Protein AF-A0AAV1HWJ4-F1 (afdb_monomer_lite)

Radius of gyration: 35.43 Å; chains: 1; bounding box: 80×103×107 Å

Sequence (405 aa):
MTSIRPPALQRPESLHGNHLEVRGHPAGPSGRSWASACSWYRERTCGKLQAERSRTASDATQQISRKHQHVRGRNVSTASTAIDALVHANVAGPGDNVLVHYRGTLDDDTVFDSSHEREPLEFIVGKGKVIPGFDDIVIGMVKGERTKERIEAEKAYGEWRSEMTTRIPAQDLPSGTELKAGDNVRLSNGSSAVVRESTAESVLLDFNHPLAGKALTFEIELLKLTKAAHLHKATFGAGCFWGPELLFQRVPGVVATEVGYAQGTWENPTYEDVCTGDTGHTEVVQVTYDPSLVTYEDLLKVFWRQIDPCVENGQGNDRGSQYRTGIYAHTAEQRHLADSSKRNLQIVTKMQDADAPVPIRTEVEDLKNYHKAEDYHQQYLAKGGRFGNAQSAAKGCDEPIRCYG

Foldseek 3Di:
DDDDDDDDDDDDDDDDDDDDDDDDDDDDDDDDDPPPQLVVLLVVVPPPPVPPPDDDDDDDPPDPPDDPPPPDDDCPVVVVVVVVVVLVVFFDAAQWKFWKWKWKAFPVRDTPDTCPVHGTDIDGQPPPPAFQVVSVVSHGDGAQDKDKDKAFLCRHQEAFDPVQKDKDFPVNDPPPDDDDQQDWDADPVRQIWGFHDDDPTITMTGRRDPCHRTMMMMIMTTNDIGGRQPWDKWKKQAFQALQVQLLLLQAWQFDHKFKWWFDFDDDQDAPVRVVVLPRLTAIMMMTTGRCVTANLVNVVVSRSNRFDQLDAQHTDPGHHSNRGTETADQDPVSLVSNVVSQVVVQVVQCVVPVPDRRHGNYYRYHTPDTHTYDPCSTNQQCCCHPHNNHDDSHHPDPPDDDRDD

Secondary structure (DSSP, 8-state):
---------------------------------TTHHHHHHHHHHHTTTTSSS-------SS--SS--SS-SSSSHHHHHHHHHHHHHHHB--TT-EEEEEEEEE-TT--EEEESTTS--EEEETTSSSS-HHHHHHHTTPBTT-EEEEEE-GGGTT----GGGEEEEEGGGSPTT----TT-EEE-TTS-EEEEEEE-SSEEEEE-S-TTTT--EEEEEEEEEEE-----EEEEEEESSTHHHHHHHHTSTTEEEEEEEEESSSSSS--HHHHHHSTT--EEEEEEEE-TTTS-HHHHHHHHHHHS-TT-SSEETTEESGGG-EEEEESSHHHHHHHHHHHHHHHHHHHHH-SSS------EEEE---EEEPPTTTTTTTTTTGGGT-PPP--TT--SPP-S--

Organism: NCBI:txid1274662

InterPro domains:
  IPR001179 FKBP-type peptidyl-prolyl cis-trans isomerase domain [PF00254] (92-222)
  IPR001179 FKBP-type peptidyl-prolyl cis-trans isomerase domain [PS50059] (95-169)
  IPR002569 Peptide methionine sulphoxide reductase MsrA domain [MF_01401] (231-395)
  IPR002569 Peptide methionine sulphoxide reductase MsrA domain [PF01625] (233-385)
  IPR002569 Peptide methionine sulphoxide reductase MsrA domain [TIGR00401] (233-383)
  IPR036509 Peptide methionine sulphoxide reductase MsrA superfamily [G3DSA:3.30.1060.10] (224-405)
  IPR036509 Peptide methionine sulphoxide reductase MsrA superfamily [SSF55068] (218-385)
  IPR046357 Peptidyl-prolyl cis-trans isomerase domain superfamily [G3DSA:3.10.50.40] (93-223)
  IPR050162 Methionine Sulfoxide Reductase A [PTHR42799] (227-404)

Structure (mmCIF, N/CA/C/O backbone):
data_AF-A0AAV1HWJ4-F1
#
_entry.id   AF-A0AAV1HWJ4-F1
#
loop_
_atom_site.group_PDB
_atom_site.id
_atom_site.type_symbol
_atom_site.label_atom_id
_atom_site.label_alt_id
_atom_site.label_comp_id
_atom_site.label_asym_id
_atom_site.label_entity_id
_atom_site.label_seq_id
_atom_site.pdbx_PDB_ins_code
_atom_site.Cartn_x
_atom_site.Cartn_y
_atom_site.Cartn_z
_atom_site.occupancy
_atom_site.B_iso_or_equiv
_atom_site.auth_seq_id
_atom_site.auth_comp_id
_atom_site.auth_asym_id
_atom_site.auth_atom_id
_atom_site.pdbx_PDB_model_num
ATOM 1 N N . MET A 1 1 ? -1.660 58.280 -32.866 1.00 34.84 1 MET A N 1
ATOM 2 C CA . MET A 1 1 ? -0.266 58.752 -33.031 1.00 34.84 1 MET A CA 1
ATOM 3 C C . MET A 1 1 ? 0.630 57.526 -33.153 1.00 34.84 1 MET A C 1
ATOM 5 O O . MET A 1 1 ? 0.308 56.562 -32.478 1.00 34.84 1 MET A O 1
ATOM 9 N N . THR A 1 2 ? 1.644 57.565 -34.035 1.00 33.94 2 THR A N 1
ATOM 10 C CA . THR A 1 2 ? 2.809 56.636 -34.132 1.00 33.94 2 THR A CA 1
ATOM 11 C C . THR A 1 2 ? 2.528 55.126 -33.947 1.00 33.94 2 THR A C 1
ATOM 13 O O . THR A 1 2 ? 2.316 54.664 -32.837 1.00 33.94 2 THR A O 1
ATOM 16 N N . SER A 1 3 ? 2.464 54.283 -34.993 1.00 27.38 3 SER A N 1
ATOM 17 C CA . SER A 1 3 ? 3.547 53.929 -35.951 1.00 27.38 3 SER A CA 1
ATOM 18 C C . SER A 1 3 ? 4.831 53.503 -35.215 1.00 27.38 3 SER A C 1
ATOM 20 O O . SER A 1 3 ? 5.313 54.264 -34.384 1.00 27.38 3 SER A O 1
ATOM 22 N N . ILE A 1 4 ? 5.402 52.311 -35.442 1.00 29.34 4 ILE A N 1
ATOM 23 C CA . ILE A 1 4 ? 6.312 52.031 -36.577 1.00 29.34 4 ILE A CA 1
ATOM 24 C C . ILE A 1 4 ? 6.455 50.510 -36.869 1.00 29.34 4 ILE A C 1
ATOM 26 O O . ILE A 1 4 ? 6.452 49.678 -35.966 1.00 29.34 4 ILE A O 1
ATOM 30 N N . ARG A 1 5 ? 6.650 50.188 -38.157 1.00 29.42 5 ARG A N 1
ATOM 31 C CA . ARG A 1 5 ? 7.193 48.950 -38.783 1.00 29.42 5 ARG A CA 1
ATOM 32 C C . ARG A 1 5 ? 8.300 49.393 -39.779 1.00 29.42 5 ARG A C 1
ATOM 34 O O . ARG A 1 5 ? 8.317 50.584 -40.096 1.00 29.42 5 ARG A O 1
ATOM 41 N N . PRO A 1 6 ? 9.069 48.496 -40.443 1.00 45.72 6 PRO A N 1
ATOM 42 C CA . PRO A 1 6 ? 9.355 47.090 -40.147 1.00 45.72 6 PRO A CA 1
ATOM 43 C C . PRO A 1 6 ? 10.837 46.950 -39.690 1.00 45.72 6 PRO A C 1
ATOM 45 O O . PRO A 1 6 ? 11.011 47.216 -38.504 1.00 45.72 6 PRO A O 1
ATOM 48 N N . PRO A 1 7 ? 11.907 46.669 -40.491 1.00 41.91 7 PRO A N 1
ATOM 49 C CA . PRO A 1 7 ? 12.050 46.183 -41.880 1.00 41.91 7 PRO A CA 1
ATOM 50 C C . PRO A 1 7 ? 12.348 44.658 -41.977 1.00 41.91 7 PRO A C 1
ATOM 52 O O . PRO A 1 7 ? 12.287 43.935 -40.989 1.00 41.91 7 PRO A O 1
ATOM 55 N N . ALA A 1 8 ? 12.679 44.177 -43.182 1.00 34.72 8 ALA A N 1
ATOM 56 C CA . ALA A 1 8 ? 13.361 42.909 -43.495 1.00 34.72 8 ALA A CA 1
ATOM 57 C C . ALA A 1 8 ? 14.347 43.167 -44.656 1.00 34.72 8 ALA A C 1
ATOM 59 O O . ALA A 1 8 ? 14.067 44.083 -45.419 1.00 34.72 8 ALA A O 1
ATOM 60 N N . LEU A 1 9 ? 15.452 42.405 -44.771 1.00 30.38 9 LEU A N 1
ATOM 61 C CA . LEU A 1 9 ? 16.497 42.340 -45.838 1.00 30.38 9 LEU A CA 1
ATOM 62 C C . LEU A 1 9 ? 17.653 41.465 -45.260 1.00 30.38 9 LEU A C 1
ATOM 64 O O . LEU A 1 9 ? 17.810 41.460 -44.044 1.00 30.38 9 LEU A O 1
ATOM 68 N N . GLN A 1 10 ? 18.527 40.732 -45.968 1.00 28.58 10 GLN A N 1
ATOM 69 C CA . GLN A 1 10 ? 18.563 40.124 -47.314 1.00 28.58 10 GLN A CA 1
ATOM 70 C C . GLN A 1 10 ? 19.677 39.031 -47.300 1.00 28.58 10 GLN A C 1
ATOM 72 O O . GLN A 1 10 ? 20.467 38.988 -46.358 1.00 28.58 10 GLN A O 1
ATOM 77 N N . ARG A 1 11 ? 19.779 38.151 -48.313 1.00 34.03 11 ARG A N 1
ATOM 78 C CA . ARG A 1 11 ? 20.967 37.273 -48.507 1.00 34.03 11 ARG A CA 1
ATOM 79 C C . ARG A 1 11 ? 22.110 38.030 -49.208 1.00 34.03 11 ARG A C 1
ATOM 81 O O . ARG A 1 11 ? 21.837 39.012 -49.895 1.00 34.03 11 ARG A O 1
ATOM 88 N N . PRO A 1 12 ? 23.349 37.529 -49.097 1.00 32.69 12 PRO A N 1
ATOM 89 C CA . PRO A 1 12 ? 24.041 36.980 -50.279 1.00 32.69 12 PRO A CA 1
ATOM 90 C C . PRO A 1 12 ? 24.577 35.552 -49.970 1.00 32.69 12 PRO A C 1
ATOM 92 O O . PRO A 1 12 ? 24.751 35.191 -48.811 1.00 32.69 12 PRO A O 1
ATOM 95 N N . GLU A 1 13 ? 24.626 34.577 -50.888 1.00 28.31 13 GLU A N 1
ATOM 96 C CA . GLU A 1 13 ? 25.595 34.437 -51.998 1.00 28.31 13 GLU A CA 1
ATOM 97 C C . GLU A 1 13 ? 27.040 34.743 -51.571 1.00 28.31 13 GLU A C 1
ATOM 99 O O . GLU A 1 13 ? 27.313 35.787 -51.004 1.00 28.31 13 GLU A O 1
ATOM 104 N N . SER A 1 14 ? 28.078 33.973 -51.859 1.00 29.31 14 SER A N 1
ATOM 105 C CA . SER A 1 14 ? 28.352 32.631 -52.390 1.00 29.31 14 SER A CA 1
ATOM 106 C C . SER A 1 14 ? 29.899 32.545 -52.389 1.00 29.31 14 SER A C 1
ATOM 108 O O . SER A 1 14 ? 30.534 33.587 -52.247 1.00 29.31 14 SER A O 1
ATOM 110 N N . LEU A 1 15 ? 30.512 31.363 -52.533 1.00 29.09 15 LEU A N 1
ATOM 111 C CA . LEU A 1 15 ? 31.786 31.108 -53.249 1.00 29.09 15 LEU A CA 1
ATOM 112 C C . LEU A 1 15 ? 32.364 29.739 -52.820 1.00 29.09 15 LEU A C 1
ATOM 114 O O . LEU A 1 15 ? 32.599 29.503 -51.643 1.00 29.09 15 LEU A O 1
ATOM 118 N N . HIS A 1 16 ? 32.562 28.862 -53.812 1.00 29.30 16 HIS A N 1
ATOM 119 C CA . HIS A 1 16 ? 33.703 27.953 -54.038 1.00 29.30 16 HIS A CA 1
ATOM 120 C C . HIS A 1 16 ? 34.546 27.518 -52.808 1.00 29.30 16 HIS A C 1
ATOM 122 O O . HIS A 1 16 ? 35.127 28.351 -52.129 1.00 29.30 16 HIS A O 1
ATOM 128 N N . GLY A 1 17 ? 34.783 26.237 -52.511 1.00 26.25 17 GLY A N 1
ATOM 129 C CA . GLY A 1 17 ? 34.592 25.006 -53.287 1.00 26.25 17 GLY A CA 1
ATOM 130 C C . GLY A 1 17 ? 35.900 24.203 -53.344 1.00 26.25 17 GLY A C 1
ATOM 131 O O . GLY A 1 17 ? 36.955 24.796 -53.532 1.00 26.25 17 GLY A O 1
ATOM 132 N N . ASN A 1 18 ? 35.840 22.874 -53.190 1.00 29.31 18 ASN A N 1
ATOM 133 C CA . ASN A 1 18 ? 36.799 21.940 -53.799 1.00 29.31 18 ASN A CA 1
ATOM 134 C C . ASN A 1 18 ? 36.332 20.481 -53.668 1.00 29.31 18 ASN A C 1
ATOM 136 O O . ASN A 1 18 ? 35.949 20.026 -52.593 1.00 29.31 18 ASN A O 1
ATOM 140 N N . HIS A 1 19 ? 36.395 19.757 -54.785 1.00 27.91 19 HIS A N 1
ATOM 141 C CA . HIS A 1 19 ? 36.261 18.302 -54.844 1.00 27.91 19 HIS A CA 1
ATOM 142 C C . HIS A 1 19 ? 37.527 17.615 -54.323 1.00 27.91 19 HIS A C 1
ATOM 144 O O . HIS A 1 19 ? 38.629 18.113 -54.538 1.00 27.91 19 HIS A O 1
ATOM 150 N N . LEU A 1 20 ? 37.368 16.400 -53.793 1.00 25.98 20 LEU A N 1
ATOM 151 C CA . LEU A 1 20 ? 38.382 15.347 -53.885 1.00 25.98 20 LEU A CA 1
ATOM 152 C C . LEU A 1 20 ? 37.695 13.972 -53.818 1.00 25.98 20 LEU A C 1
ATOM 154 O O . LEU A 1 20 ? 37.358 13.475 -52.748 1.00 25.98 20 LEU A O 1
ATOM 158 N N . GLU A 1 21 ? 37.458 13.369 -54.987 1.00 24.97 21 GLU A N 1
ATOM 159 C CA . GLU A 1 21 ? 37.208 11.927 -55.096 1.00 24.97 21 GLU A CA 1
ATOM 160 C C . GLU A 1 21 ? 38.544 11.178 -55.039 1.00 24.97 21 GLU A C 1
ATOM 162 O O . GLU A 1 21 ? 39.483 11.540 -55.747 1.00 24.97 21 GLU A O 1
ATOM 167 N N . VAL A 1 22 ? 38.587 10.054 -54.319 1.00 27.97 22 VAL A N 1
ATOM 168 C CA . VAL A 1 22 ? 39.473 8.928 -54.651 1.00 27.97 22 VAL A CA 1
ATOM 169 C C . VAL A 1 22 ? 38.668 7.637 -54.502 1.00 27.97 22 VAL A C 1
ATOM 171 O O . VAL A 1 22 ? 38.107 7.364 -53.442 1.00 27.97 22 VAL A O 1
ATOM 174 N N . ARG A 1 23 ? 38.596 6.835 -55.571 1.00 26.11 23 ARG A N 1
ATOM 175 C CA . ARG A 1 23 ? 37.966 5.503 -55.568 1.00 26.11 23 ARG A CA 1
ATOM 176 C C . ARG A 1 23 ? 38.995 4.414 -55.251 1.00 26.11 23 ARG A C 1
ATOM 178 O O . ARG A 1 23 ? 40.111 4.468 -55.757 1.00 26.11 23 ARG A O 1
ATOM 185 N N . GLY A 1 24 ? 38.578 3.376 -54.522 1.00 25.27 24 GLY A N 1
ATOM 186 C CA . GLY A 1 24 ? 39.372 2.161 -54.289 1.00 25.27 24 GLY A CA 1
ATOM 187 C C . GLY A 1 24 ? 38.577 1.046 -53.591 1.00 25.27 24 GLY A C 1
ATOM 188 O O . GLY A 1 24 ? 38.380 1.079 -52.384 1.00 25.27 24 GLY A O 1
ATOM 189 N N . HIS A 1 25 ? 38.122 0.058 -54.361 1.00 25.41 25 HIS A N 1
ATOM 190 C CA . HIS A 1 25 ? 37.478 -1.202 -53.933 1.00 25.41 25 HIS A CA 1
ATOM 191 C C . HIS A 1 25 ? 38.457 -2.385 -54.169 1.00 25.41 25 HIS A C 1
ATOM 193 O O . HIS A 1 25 ? 39.438 -2.168 -54.884 1.00 25.41 25 HIS A O 1
ATOM 199 N N . PRO A 1 26 ? 38.168 -3.658 -53.791 1.00 43.28 26 PRO A N 1
ATOM 200 C CA . PRO A 1 26 ? 37.312 -4.197 -52.708 1.00 43.28 26 PRO A CA 1
ATOM 201 C C . PRO A 1 26 ? 37.918 -5.416 -51.934 1.00 43.28 26 PRO A C 1
ATOM 203 O O . PRO A 1 26 ? 38.775 -6.118 -52.458 1.00 43.28 26 PRO A O 1
ATOM 206 N N . ALA A 1 27 ? 37.382 -5.744 -50.745 1.00 26.22 27 ALA A N 1
ATOM 207 C CA . ALA A 1 27 ? 37.288 -7.083 -50.091 1.00 26.22 27 ALA A CA 1
ATOM 208 C C . ALA A 1 27 ? 36.731 -6.868 -48.661 1.00 26.22 27 ALA A C 1
ATOM 210 O O . ALA A 1 27 ? 37.086 -5.871 -48.049 1.00 26.22 27 ALA A O 1
ATOM 211 N N . GLY A 1 28 ? 35.888 -7.665 -48.001 1.00 24.62 28 GLY A N 1
ATOM 212 C CA . GLY A 1 28 ? 35.240 -8.969 -48.181 1.00 24.62 28 GLY A CA 1
ATOM 213 C C . GLY A 1 28 ? 34.205 -9.124 -47.026 1.00 24.62 28 GLY A C 1
ATOM 214 O O . GLY A 1 28 ? 34.021 -8.173 -46.264 1.00 24.62 28 GLY A O 1
ATOM 215 N N . PRO A 1 29 ? 33.472 -10.245 -46.876 1.00 34.78 29 PRO A N 1
ATOM 216 C CA . PRO A 1 29 ? 32.217 -10.241 -46.112 1.00 34.78 29 PRO A CA 1
ATOM 217 C C . PRO A 1 29 ? 32.346 -10.680 -44.638 1.00 34.78 29 PRO A C 1
ATOM 219 O O . PRO A 1 29 ? 32.446 -11.870 -44.349 1.00 34.78 29 PRO A O 1
ATOM 222 N N . SER A 1 30 ? 32.209 -9.749 -43.687 1.00 31.17 30 SER A N 1
ATOM 223 C CA . SER A 1 30 ? 31.951 -10.081 -42.272 1.00 31.17 30 SER A CA 1
ATOM 224 C C . SER A 1 30 ? 31.358 -8.902 -41.493 1.00 31.17 30 SER A C 1
ATOM 226 O O . SER A 1 30 ? 31.904 -7.805 -41.552 1.00 31.17 30 SER A O 1
ATOM 228 N N . GLY A 1 31 ? 30.294 -9.144 -40.718 1.00 27.64 31 GLY A N 1
ATOM 229 C CA . GLY A 1 31 ? 29.713 -8.158 -39.796 1.00 27.64 31 GLY A CA 1
ATOM 230 C C . GLY A 1 31 ? 28.214 -7.925 -39.994 1.00 27.64 31 GLY A C 1
ATOM 231 O O . GLY A 1 31 ? 27.808 -6.919 -40.569 1.00 27.64 31 GLY A O 1
ATOM 232 N N . ARG A 1 32 ? 27.373 -8.828 -39.466 1.00 32.56 32 ARG A N 1
ATOM 233 C CA . ARG A 1 32 ? 25.985 -8.458 -39.134 1.00 32.56 32 ARG A CA 1
ATOM 234 C C . ARG A 1 32 ? 26.043 -7.416 -38.013 1.00 32.56 32 ARG A C 1
ATOM 236 O O . ARG A 1 32 ? 26.850 -7.560 -37.099 1.00 32.56 32 ARG A O 1
ATOM 243 N N . SER A 1 33 ? 25.257 -6.347 -38.113 1.00 31.39 33 SER A N 1
ATOM 244 C CA . SER A 1 33 ? 25.411 -5.188 -37.231 1.00 31.39 33 SER A CA 1
ATOM 245 C C . SER A 1 33 ? 24.937 -5.464 -35.800 1.00 31.39 33 SER A C 1
ATOM 247 O O . SER A 1 33 ? 23.926 -6.120 -35.554 1.00 31.39 33 SER A O 1
ATOM 249 N N . TRP A 1 34 ? 25.667 -4.891 -34.843 1.00 38.56 34 TRP A N 1
ATOM 250 C CA . TRP A 1 34 ? 25.525 -5.100 -33.398 1.00 38.56 34 TRP A CA 1
ATOM 251 C C . TRP A 1 34 ? 24.178 -4.657 -32.787 1.00 38.56 34 TRP A C 1
ATOM 253 O O . TRP A 1 34 ? 23.930 -4.901 -31.612 1.00 38.56 34 TRP A O 1
ATOM 263 N N . ALA A 1 35 ? 23.283 -4.044 -33.569 1.00 35.16 35 ALA A N 1
ATOM 264 C CA . ALA A 1 35 ? 21.951 -3.624 -33.124 1.00 35.16 35 ALA A CA 1
ATOM 265 C C . ALA A 1 35 ? 20.890 -4.748 -33.174 1.00 35.16 35 ALA A C 1
ATOM 267 O O . ALA A 1 35 ? 19.816 -4.616 -32.588 1.00 35.16 35 ALA A O 1
ATOM 268 N N . SER A 1 36 ? 21.151 -5.855 -33.883 1.00 38.16 36 SER A N 1
ATOM 269 C CA . SER A 1 36 ? 20.109 -6.843 -34.208 1.00 38.16 36 SER A CA 1
ATOM 270 C C . SER A 1 36 ? 19.680 -7.750 -33.045 1.00 38.16 36 SER A C 1
ATOM 272 O O . SER A 1 36 ? 18.543 -8.219 -33.046 1.00 38.16 36 SER A O 1
ATOM 274 N N . ALA A 1 37 ? 20.548 -8.006 -32.059 1.00 37.38 37 ALA A N 1
ATOM 275 C CA . ALA A 1 37 ? 20.267 -8.969 -30.987 1.00 37.38 37 ALA A CA 1
ATOM 276 C C . ALA A 1 37 ? 19.257 -8.437 -29.948 1.00 37.38 37 ALA A C 1
ATOM 278 O O . ALA A 1 37 ? 18.267 -9.108 -29.658 1.00 37.38 37 ALA A O 1
ATOM 279 N N . CYS A 1 38 ? 19.437 -7.207 -29.446 1.00 39.09 38 CYS A N 1
ATOM 280 C CA . CYS A 1 38 ? 18.505 -6.603 -28.482 1.00 39.09 38 CYS A CA 1
ATOM 281 C C . CYS A 1 38 ? 17.161 -6.179 -29.115 1.00 39.09 38 CYS A C 1
ATOM 283 O O . CYS A 1 38 ? 16.130 -6.229 -28.441 1.00 39.09 38 CYS A O 1
ATOM 285 N N . SER A 1 39 ? 17.125 -5.816 -30.408 1.00 39.62 39 SER A N 1
ATOM 286 C CA . SER A 1 39 ? 15.871 -5.430 -31.093 1.00 39.62 39 SER A CA 1
ATOM 287 C C . SER A 1 39 ? 14.844 -6.573 -31.139 1.00 39.62 39 SER A C 1
ATOM 289 O O . SER A 1 39 ? 13.641 -6.362 -30.973 1.00 39.62 39 SER A O 1
ATOM 291 N N . TRP A 1 40 ? 15.313 -7.817 -31.278 1.00 41.25 40 TRP A N 1
ATOM 292 C CA . TRP A 1 40 ? 14.470 -9.006 -31.445 1.00 41.25 40 TRP A CA 1
ATOM 293 C C . TRP A 1 40 ? 13.520 -9.276 -30.262 1.00 41.25 40 TRP A C 1
ATOM 295 O O . TRP A 1 40 ? 12.417 -9.798 -30.455 1.00 41.25 40 TRP A O 1
ATOM 305 N N . TYR A 1 41 ? 13.907 -8.891 -29.038 1.00 38.94 41 TYR A N 1
ATOM 306 C CA . TYR A 1 41 ? 13.064 -9.049 -27.845 1.00 38.94 41 TYR A CA 1
ATOM 307 C C . TYR A 1 41 ? 11.840 -8.112 -27.865 1.00 38.94 41 TYR A C 1
ATOM 309 O O . TYR A 1 41 ? 10.746 -8.500 -27.435 1.00 38.94 41 TYR A O 1
ATOM 317 N N . ARG A 1 42 ? 11.989 -6.912 -28.451 1.00 45.03 42 ARG A N 1
ATOM 318 C CA . ARG A 1 42 ? 10.884 -5.961 -28.663 1.00 45.03 42 ARG A CA 1
ATOM 319 C C . ARG A 1 42 ? 9.893 -6.495 -29.702 1.00 45.03 42 ARG A C 1
ATOM 321 O O . ARG A 1 42 ? 8.687 -6.466 -29.477 1.00 45.03 42 ARG A O 1
ATOM 328 N N . GLU A 1 43 ? 10.390 -7.058 -30.803 1.00 38.19 43 GLU A N 1
ATOM 329 C CA . GLU A 1 43 ? 9.552 -7.509 -31.925 1.00 38.19 43 GLU A CA 1
ATOM 330 C C . GLU A 1 43 ? 8.724 -8.769 -31.607 1.00 38.19 43 GLU A C 1
ATOM 332 O O . GLU A 1 43 ? 7.530 -8.831 -31.916 1.00 38.19 43 GLU A O 1
ATOM 337 N N . ARG A 1 44 ? 9.306 -9.787 -30.950 1.00 40.69 44 ARG A N 1
ATOM 338 C CA . ARG A 1 44 ? 8.603 -11.070 -30.733 1.00 40.69 44 ARG A CA 1
ATOM 339 C C . ARG A 1 44 ? 7.631 -11.116 -29.555 1.00 40.69 44 ARG A C 1
ATOM 341 O O . ARG A 1 44 ? 6.822 -12.044 -29.514 1.00 40.69 44 ARG A O 1
ATOM 348 N N . THR A 1 45 ? 7.645 -10.141 -28.644 1.00 40.72 45 THR A N 1
ATOM 349 C CA . THR A 1 45 ? 6.594 -10.041 -27.609 1.00 40.72 45 THR A CA 1
ATOM 350 C C . THR A 1 45 ? 5.307 -9.384 -28.119 1.00 40.72 45 THR A C 1
ATOM 352 O O . THR A 1 45 ? 4.265 -9.558 -27.495 1.00 40.72 45 THR A O 1
ATOM 355 N N . CYS A 1 46 ? 5.337 -8.710 -29.275 1.00 35.12 46 CYS A N 1
ATOM 356 C CA . CYS A 1 46 ? 4.146 -8.125 -29.899 1.00 35.12 46 CYS A CA 1
ATOM 357 C C . CYS A 1 46 ? 3.371 -9.143 -30.770 1.00 35.12 46 CYS A C 1
ATOM 359 O O . CYS A 1 46 ? 2.145 -9.209 -30.739 1.00 35.12 46 CYS A O 1
ATOM 361 N N . GLY A 1 47 ? 4.077 -10.014 -31.502 1.00 30.95 47 GLY A N 1
ATOM 362 C CA . GLY A 1 47 ? 3.475 -10.863 -32.544 1.00 30.95 47 GLY A CA 1
ATOM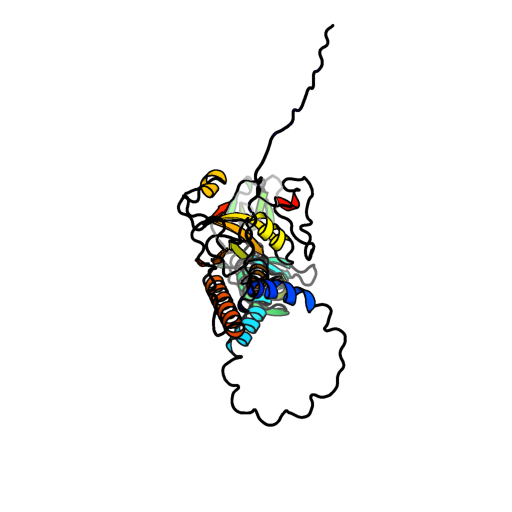 363 C C . GLY A 1 47 ? 2.739 -12.145 -32.113 1.00 30.95 47 GLY A C 1
ATOM 364 O O . GLY A 1 47 ? 2.303 -12.887 -32.990 1.00 30.95 47 GLY A O 1
ATOM 365 N N . LYS A 1 48 ? 2.623 -12.470 -30.814 1.00 31.81 48 LYS A N 1
ATOM 366 C CA . LYS A 1 48 ? 2.084 -13.780 -30.367 1.00 31.81 48 LYS A CA 1
ATOM 367 C C . LYS A 1 48 ? 0.680 -13.787 -29.758 1.00 31.81 48 LYS A C 1
ATOM 369 O O . LYS A 1 48 ? 0.066 -14.847 -29.733 1.00 31.81 48 LYS A O 1
ATOM 374 N N . LEU A 1 49 ? 0.118 -12.643 -29.368 1.00 29.81 49 LEU A N 1
ATOM 375 C CA . LEU A 1 49 ? -1.236 -12.593 -28.787 1.00 29.81 49 LEU A CA 1
ATOM 376 C C . LEU A 1 49 ? -2.385 -12.630 -29.817 1.00 29.81 49 LEU A C 1
ATOM 378 O O . LEU A 1 49 ? -3.543 -12.753 -29.429 1.00 29.81 49 LEU A O 1
ATOM 382 N N . GLN A 1 50 ? -2.087 -12.597 -31.121 1.00 31.91 50 GLN A N 1
ATOM 383 C CA . GLN A 1 50 ? -3.085 -12.735 -32.198 1.00 31.91 50 GLN A CA 1
ATOM 384 C C . GLN A 1 50 ? -3.009 -14.066 -32.976 1.00 31.91 50 GLN A C 1
ATOM 386 O O . GLN A 1 50 ? -3.828 -14.295 -33.862 1.00 31.91 50 GLN A O 1
ATOM 391 N N . ALA A 1 51 ? -2.070 -14.968 -32.652 1.00 31.08 51 ALA A N 1
ATOM 392 C CA . ALA A 1 51 ? -1.787 -16.164 -33.463 1.00 31.08 51 ALA A CA 1
ATOM 393 C C . ALA A 1 51 ? -2.183 -17.518 -32.828 1.00 31.08 51 ALA A C 1
ATOM 395 O O . ALA A 1 51 ? -2.046 -18.551 -33.481 1.00 31.08 51 ALA A O 1
ATOM 396 N N . GLU A 1 52 ? -2.702 -17.543 -31.594 1.00 31.78 52 GLU A N 1
ATOM 397 C CA . GLU A 1 52 ? -3.044 -18.788 -30.867 1.00 31.78 52 GLU A CA 1
ATOM 398 C C . GLU A 1 52 ? -4.557 -19.089 -30.783 1.00 31.78 52 GLU A C 1
ATOM 400 O O . GLU A 1 52 ? -4.978 -19.990 -30.065 1.00 31.78 52 GLU A O 1
ATOM 405 N N . ARG A 1 53 ? -5.398 -18.408 -31.582 1.00 34.25 53 ARG A N 1
ATOM 406 C CA . ARG A 1 53 ? -6.836 -18.740 -31.728 1.00 34.25 53 ARG A CA 1
ATOM 407 C C . ARG A 1 53 ? -7.188 -19.642 -32.917 1.00 34.25 53 ARG A C 1
ATOM 409 O O . ARG A 1 53 ? -8.364 -19.927 -33.130 1.00 34.25 53 ARG A O 1
ATOM 416 N N . SER A 1 54 ? -6.207 -20.121 -33.683 1.00 40.38 54 SER A N 1
ATOM 417 C CA . SER A 1 54 ? -6.476 -20.959 -34.860 1.00 40.38 54 SER A CA 1
ATOM 418 C C . SER A 1 54 ? -5.293 -21.847 -35.263 1.00 40.38 54 SER A C 1
ATOM 420 O O . SER A 1 54 ? -4.515 -21.475 -36.143 1.00 40.38 54 SER A O 1
ATOM 422 N N . ARG A 1 55 ? -5.199 -23.037 -34.647 1.00 30.56 55 ARG A N 1
ATOM 423 C CA . ARG A 1 55 ? -4.631 -24.280 -35.217 1.00 30.56 55 ARG A CA 1
ATOM 424 C C . ARG A 1 55 ? -4.936 -25.486 -34.315 1.00 30.56 55 ARG A C 1
ATOM 426 O O . ARG A 1 55 ? -4.169 -25.849 -33.437 1.00 30.56 55 ARG A O 1
ATOM 433 N N . THR A 1 56 ? -6.111 -26.056 -34.587 1.00 32.00 56 THR A N 1
ATOM 434 C CA . THR A 1 56 ? -6.345 -27.495 -34.831 1.00 32.00 56 THR A CA 1
ATOM 435 C C . THR A 1 56 ? -5.804 -28.520 -33.831 1.00 32.00 56 THR A C 1
ATOM 437 O O . THR A 1 56 ? -4.618 -28.835 -33.816 1.00 32.00 56 THR A O 1
ATOM 440 N N . ALA A 1 57 ? -6.737 -29.171 -33.133 1.00 36.81 57 ALA A N 1
ATOM 441 C CA . ALA A 1 57 ? -6.511 -30.452 -32.478 1.00 36.81 57 ALA A CA 1
ATOM 442 C C . ALA A 1 57 ? -6.284 -31.578 -33.509 1.00 36.81 57 ALA A C 1
ATOM 444 O O . ALA A 1 57 ? -7.167 -31.860 -34.315 1.00 36.81 57 ALA A O 1
ATOM 445 N N . SER A 1 58 ? -5.113 -32.215 -33.451 1.00 39.00 58 SER A N 1
ATOM 446 C CA . SER A 1 58 ? -4.798 -33.583 -33.900 1.00 39.00 58 SER A CA 1
ATOM 447 C C . SER A 1 58 ? -3.378 -33.917 -33.416 1.00 39.00 58 SER A C 1
ATOM 449 O O . SER A 1 58 ? -2.571 -33.010 -33.235 1.00 39.00 58 SER A O 1
ATOM 451 N N . ASP A 1 59 ? -3.076 -35.201 -33.218 1.00 37.34 59 ASP A N 1
ATOM 452 C CA . ASP A 1 59 ? -1.716 -35.746 -33.045 1.00 37.34 59 ASP A CA 1
ATOM 453 C C . ASP A 1 59 ? -0.885 -35.285 -31.831 1.00 37.34 59 ASP A C 1
ATOM 455 O O . ASP A 1 59 ? 0.204 -34.725 -31.950 1.00 37.34 59 ASP A O 1
ATOM 459 N N . ALA A 1 60 ? -1.337 -35.670 -30.630 1.00 30.70 60 ALA A N 1
ATOM 460 C CA . ALA A 1 60 ? -0.477 -35.748 -29.439 1.00 30.70 60 ALA A CA 1
ATOM 461 C C . ALA A 1 60 ? -0.824 -36.922 -28.489 1.00 30.70 60 ALA A C 1
ATOM 463 O O . ALA A 1 60 ? -0.691 -36.805 -27.273 1.00 30.70 60 ALA A O 1
ATOM 464 N N . THR A 1 61 ? -1.260 -38.074 -29.021 1.00 34.88 61 THR A N 1
ATOM 465 C CA . THR A 1 61 ? -1.701 -39.236 -28.204 1.00 34.88 61 THR A CA 1
ATOM 466 C C . THR A 1 61 ? -0.731 -40.433 -28.234 1.00 34.88 61 THR A C 1
ATOM 468 O O . THR A 1 61 ? -0.972 -41.435 -27.570 1.00 34.88 61 THR A O 1
ATOM 471 N N . GLN A 1 62 ? 0.408 -40.347 -28.936 1.00 38.62 62 GLN A N 1
ATOM 472 C CA . GLN A 1 62 ? 1.404 -41.434 -29.002 1.00 38.62 62 GLN A CA 1
ATOM 473 C C . GLN A 1 62 ? 2.853 -40.983 -28.745 1.00 38.62 62 GLN A C 1
ATOM 475 O O . GLN A 1 62 ? 3.741 -41.199 -29.564 1.00 38.62 62 GLN A O 1
ATOM 480 N N . GLN A 1 63 ? 3.132 -40.421 -27.561 1.00 32.16 63 GLN A N 1
ATOM 481 C CA . GLN A 1 63 ? 4.509 -40.431 -27.024 1.00 32.16 63 GLN A CA 1
ATOM 482 C C . GLN A 1 63 ? 4.627 -40.444 -25.485 1.00 32.16 63 GLN A C 1
ATOM 484 O O . GLN A 1 63 ? 5.686 -40.155 -24.928 1.00 32.16 63 GLN A O 1
ATOM 489 N N . ILE A 1 64 ? 3.574 -40.866 -24.772 1.00 34.88 64 ILE A N 1
ATOM 490 C CA . ILE A 1 64 ? 3.580 -41.026 -23.305 1.00 34.88 64 ILE A CA 1
ATOM 491 C C . ILE A 1 64 ? 3.995 -42.459 -22.922 1.00 34.88 64 ILE A C 1
ATOM 493 O O . ILE A 1 64 ? 3.221 -43.214 -22.346 1.00 34.88 64 ILE A O 1
ATOM 497 N N . SER A 1 65 ? 5.227 -42.857 -23.262 1.00 35.66 65 SER A N 1
ATOM 498 C CA . SER A 1 65 ? 5.894 -44.024 -22.649 1.00 35.66 65 SER A CA 1
ATOM 499 C C . SER A 1 65 ? 7.400 -44.036 -22.949 1.00 35.66 65 SER A C 1
ATOM 501 O O . SER A 1 65 ? 7.856 -44.771 -23.821 1.00 35.66 65 SER A O 1
ATOM 503 N N . ARG A 1 66 ? 8.158 -43.155 -22.268 1.00 37.19 66 ARG A N 1
ATOM 504 C CA . ARG A 1 66 ? 9.632 -43.197 -22.029 1.00 37.19 66 ARG A CA 1
ATOM 505 C C . ARG A 1 66 ? 10.138 -41.880 -21.407 1.00 37.19 66 ARG A C 1
ATOM 507 O O . ARG A 1 66 ? 10.975 -41.189 -21.977 1.00 37.19 66 ARG A O 1
ATOM 514 N N . LYS A 1 67 ? 9.621 -41.506 -20.227 1.00 34.97 67 LYS A N 1
ATOM 515 C CA . LYS A 1 67 ? 10.223 -40.448 -19.374 1.00 34.97 67 LYS A CA 1
ATOM 516 C C . LYS A 1 67 ? 9.857 -40.535 -17.880 1.00 34.97 67 LYS A C 1
A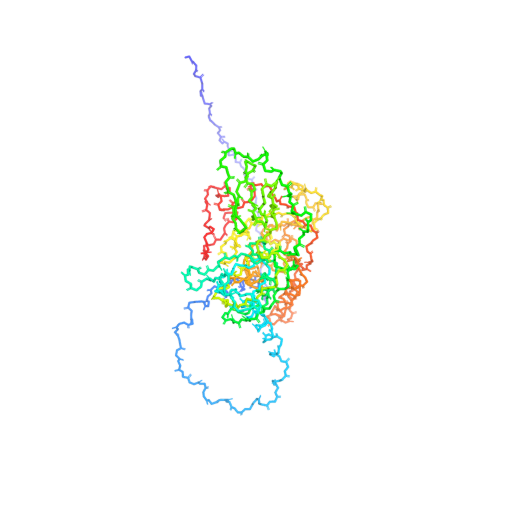TOM 518 O O . LYS A 1 67 ? 9.951 -39.553 -17.148 1.00 34.97 67 LYS A O 1
ATOM 523 N N . HIS A 1 68 ? 9.511 -41.726 -17.388 1.00 37.03 68 HIS A N 1
ATOM 524 C CA . HIS A 1 68 ? 9.394 -41.994 -15.950 1.00 37.03 68 HIS A CA 1
ATOM 525 C C . HIS A 1 68 ? 10.758 -42.314 -15.329 1.00 37.03 68 HIS A C 1
ATOM 527 O O . HIS A 1 68 ? 11.005 -43.459 -14.977 1.00 37.03 68 HIS A O 1
ATOM 533 N N . GLN A 1 69 ? 11.635 -41.306 -15.213 1.00 36.25 69 GLN A N 1
ATOM 534 C CA . GLN A 1 69 ? 12.776 -41.304 -14.276 1.00 36.25 69 GLN A CA 1
ATOM 535 C C . GLN A 1 69 ? 13.569 -39.975 -14.289 1.00 36.25 69 GLN A C 1
ATOM 537 O O . GLN A 1 69 ? 14.784 -40.015 -14.383 1.00 36.25 69 GLN A O 1
ATOM 542 N N . HIS A 1 70 ? 12.926 -38.794 -14.208 1.00 34.38 70 HIS A N 1
ATOM 543 C CA . HIS A 1 70 ? 13.589 -37.534 -13.769 1.00 34.38 70 HIS A CA 1
ATOM 544 C C . HIS A 1 70 ? 12.598 -36.378 -13.465 1.00 34.38 70 HIS A C 1
ATOM 546 O O . HIS A 1 70 ? 12.771 -35.248 -13.914 1.00 34.38 70 HIS A O 1
ATOM 552 N N . VAL A 1 71 ? 11.535 -36.641 -12.687 1.00 36.31 71 VAL A N 1
ATOM 553 C CA . VAL A 1 71 ? 10.639 -35.584 -12.157 1.00 36.31 71 VAL A CA 1
ATOM 554 C C . VAL A 1 71 ? 10.325 -35.834 -10.677 1.00 36.31 71 VAL A C 1
ATOM 556 O O . VAL A 1 71 ? 9.225 -36.227 -10.302 1.00 36.31 71 VAL A O 1
ATOM 559 N N . ARG A 1 72 ? 11.321 -35.609 -9.816 1.00 37.19 72 ARG A N 1
ATOM 560 C CA . ARG A 1 72 ? 11.149 -35.381 -8.372 1.00 37.19 72 ARG A CA 1
ATOM 561 C C . ARG A 1 72 ? 12.127 -34.276 -7.970 1.00 37.19 72 ARG A C 1
ATOM 563 O O . ARG A 1 72 ? 13.325 -34.523 -7.960 1.00 37.19 72 ARG A O 1
ATOM 570 N N . GLY A 1 73 ? 11.624 -33.061 -7.719 1.00 36.09 73 GLY A N 1
ATOM 571 C CA . GLY A 1 73 ? 12.444 -31.954 -7.193 1.00 36.09 73 GLY A CA 1
ATOM 572 C C . GLY A 1 73 ? 12.232 -30.541 -7.762 1.00 36.09 73 GLY A C 1
ATOM 573 O O . GLY A 1 73 ? 12.877 -29.632 -7.261 1.00 36.09 73 GLY A O 1
ATOM 574 N N . ARG A 1 74 ? 11.373 -30.306 -8.773 1.00 41.50 74 ARG A N 1
ATOM 575 C CA . ARG A 1 74 ? 11.209 -28.957 -9.387 1.00 41.50 74 ARG A CA 1
ATOM 576 C C . ARG A 1 74 ? 9.841 -28.270 -9.256 1.00 41.50 74 ARG A C 1
ATOM 578 O O . ARG A 1 74 ? 9.752 -27.106 -9.617 1.00 41.50 74 ARG A O 1
ATOM 585 N N . ASN A 1 75 ? 8.819 -28.931 -8.704 1.00 38.75 75 ASN A N 1
ATOM 586 C CA . ASN A 1 75 ? 7.464 -28.356 -8.572 1.00 38.75 75 ASN A CA 1
ATOM 587 C C . ASN A 1 75 ? 7.020 -28.091 -7.120 1.00 38.75 75 ASN A C 1
ATOM 589 O O . ASN A 1 75 ? 5.878 -27.704 -6.908 1.00 38.75 75 ASN A O 1
ATOM 593 N N . VAL A 1 76 ? 7.872 -28.322 -6.113 1.00 39.94 76 VAL A N 1
ATOM 594 C CA . VAL A 1 76 ? 7.456 -28.190 -4.700 1.00 39.94 76 VAL A CA 1
ATOM 595 C C . VAL A 1 76 ? 7.419 -26.723 -4.255 1.00 39.94 76 VAL A C 1
ATOM 597 O O . VAL A 1 76 ? 6.469 -26.324 -3.594 1.00 39.94 76 VAL A O 1
ATOM 600 N N . SER A 1 77 ? 8.395 -25.898 -4.657 1.00 43.47 77 SER A N 1
ATOM 601 C CA . SER A 1 77 ? 8.452 -24.487 -4.242 1.00 43.47 77 SER A CA 1
ATOM 602 C C . SER A 1 77 ? 7.340 -23.638 -4.860 1.00 43.47 77 SER A C 1
ATOM 604 O O . SER A 1 77 ? 6.656 -22.923 -4.141 1.00 43.47 77 SER A O 1
ATOM 606 N N . THR A 1 78 ? 7.101 -23.757 -6.168 1.00 39.84 78 THR A N 1
ATOM 607 C CA . THR A 1 78 ? 6.046 -22.999 -6.863 1.00 39.84 78 THR A CA 1
ATOM 608 C C . THR A 1 78 ? 4.639 -23.418 -6.443 1.00 39.84 78 THR A C 1
ATOM 610 O O . THR A 1 78 ? 3.747 -22.576 -6.394 1.00 39.84 78 THR A O 1
ATOM 613 N N . ALA A 1 79 ? 4.437 -24.697 -6.103 1.00 40.59 79 ALA A N 1
ATOM 614 C CA . ALA A 1 79 ? 3.187 -25.158 -5.510 1.00 40.59 79 ALA A CA 1
ATOM 615 C C . ALA A 1 79 ? 2.989 -24.600 -4.091 1.00 40.59 79 ALA A C 1
ATOM 617 O O . ALA A 1 79 ? 1.876 -24.186 -3.788 1.00 40.59 79 ALA A O 1
ATOM 618 N N . SER A 1 80 ? 4.047 -24.529 -3.266 1.00 46.50 80 SER A N 1
ATOM 619 C CA . SER A 1 80 ? 3.985 -23.872 -1.949 1.00 46.50 80 SER A CA 1
ATOM 620 C C . SER A 1 80 ? 3.541 -22.425 -2.103 1.00 46.50 80 SER A C 1
ATOM 622 O O . SER A 1 80 ? 2.459 -22.095 -1.651 1.00 46.50 80 SER A O 1
ATOM 624 N N . THR A 1 81 ? 4.272 -21.597 -2.860 1.00 50.34 81 THR A N 1
ATOM 625 C CA . THR A 1 81 ? 3.958 -20.164 -3.001 1.00 50.34 81 THR A CA 1
ATOM 626 C C . THR A 1 81 ? 2.535 -19.907 -3.513 1.00 50.34 81 THR A C 1
ATOM 628 O O . THR A 1 81 ? 1.876 -18.981 -3.051 1.00 50.34 81 THR A O 1
ATOM 631 N N . ALA A 1 82 ? 2.024 -20.737 -4.431 1.00 47.88 82 ALA A N 1
ATOM 632 C CA . ALA A 1 82 ? 0.646 -20.621 -4.913 1.00 47.88 82 ALA A CA 1
ATOM 633 C C . ALA A 1 82 ? -0.403 -21.029 -3.859 1.00 47.88 82 ALA A C 1
ATOM 635 O O . ALA A 1 82 ? -1.463 -20.408 -3.785 1.00 47.88 82 ALA A O 1
ATOM 636 N N . ILE A 1 83 ? -0.118 -22.047 -3.039 1.00 57.69 83 ILE A N 1
ATOM 637 C CA . ILE A 1 83 ? -0.964 -22.446 -1.904 1.00 57.69 83 ILE A CA 1
ATOM 638 C C . ILE A 1 83 ? -0.907 -21.377 -0.810 1.00 57.69 83 ILE A C 1
ATOM 640 O O . ILE A 1 83 ? -1.954 -20.947 -0.341 1.00 57.69 83 ILE A O 1
ATOM 644 N N . ASP A 1 84 ? 0.283 -20.893 -0.464 1.00 54.16 84 ASP A N 1
ATOM 645 C CA . ASP A 1 84 ? 0.513 -19.859 0.543 1.00 54.16 84 ASP A CA 1
ATOM 646 C C . ASP A 1 84 ? -0.228 -18.566 0.166 1.00 54.16 84 ASP A C 1
ATOM 648 O O . ASP A 1 84 ? -0.944 -18.005 0.996 1.00 54.16 84 ASP A O 1
ATOM 652 N N . ALA A 1 85 ? -0.162 -18.139 -1.101 1.00 54.34 85 ALA A N 1
ATOM 653 C CA . ALA A 1 85 ? -0.929 -17.001 -1.611 1.00 54.34 85 ALA A CA 1
ATOM 654 C C . ALA A 1 85 ? -2.452 -17.238 -1.572 1.00 54.34 85 ALA A C 1
ATOM 656 O O . ALA A 1 85 ? -3.205 -16.338 -1.199 1.00 54.34 85 ALA A O 1
ATOM 657 N N . LEU A 1 86 ? -2.922 -18.446 -1.911 1.00 59.97 86 LEU A N 1
ATOM 658 C CA . LEU A 1 86 ? -4.346 -18.798 -1.860 1.00 59.97 86 LEU A CA 1
ATOM 659 C C . LEU A 1 86 ? -4.881 -18.852 -0.418 1.00 59.97 86 LEU A C 1
ATOM 661 O O . LEU A 1 86 ? -6.018 -18.448 -0.176 1.00 59.97 86 LEU A O 1
ATOM 665 N N . VAL A 1 87 ? -4.069 -19.311 0.536 1.00 63.00 87 VAL A N 1
ATOM 666 C CA . VAL A 1 87 ? -4.376 -19.286 1.973 1.00 63.00 87 VAL A CA 1
ATOM 667 C C . VAL A 1 87 ? -4.448 -17.838 2.457 1.00 63.00 87 VAL A C 1
ATOM 669 O O . VAL A 1 87 ? -5.486 -17.426 2.970 1.00 63.00 87 VAL A O 1
ATOM 672 N N . HIS A 1 88 ? -3.416 -17.026 2.203 1.00 66.12 88 HIS A N 1
ATOM 673 C CA . HIS A 1 88 ? -3.402 -15.614 2.603 1.00 66.12 88 HIS A CA 1
ATOM 674 C C . HIS A 1 88 ? -4.565 -14.817 2.001 1.00 66.12 88 HIS A C 1
ATOM 676 O O . HIS A 1 88 ? -5.128 -13.971 2.688 1.00 66.12 88 HIS A O 1
ATOM 682 N N . ALA A 1 89 ? -4.968 -15.093 0.756 1.00 67.69 89 ALA A N 1
ATOM 683 C CA . ALA A 1 89 ? -6.099 -14.424 0.111 1.00 67.69 89 ALA A CA 1
ATOM 684 C C . ALA A 1 89 ? -7.459 -14.715 0.778 1.00 67.69 89 ALA A C 1
ATOM 686 O O . ALA A 1 89 ? -8.372 -13.898 0.658 1.00 67.69 89 ALA A O 1
ATOM 687 N N . ASN A 1 90 ? -7.602 -15.851 1.473 1.00 82.38 90 ASN A N 1
ATOM 688 C CA . ASN A 1 90 ? -8.862 -16.283 2.087 1.00 82.38 90 ASN A CA 1
ATOM 689 C C . ASN A 1 90 ? -8.888 -16.192 3.622 1.00 82.38 90 ASN A C 1
ATOM 691 O O . ASN A 1 90 ? -9.977 -16.261 4.181 1.00 82.38 90 ASN A O 1
ATOM 695 N N . VAL A 1 91 ? -7.744 -16.022 4.288 1.00 89.19 91 VAL A N 1
ATOM 696 C CA . VAL A 1 91 ? -7.629 -15.830 5.747 1.00 89.19 91 VAL A CA 1
ATOM 697 C C . VAL A 1 91 ? -7.726 -14.346 6.100 1.00 89.19 91 VAL A C 1
ATOM 699 O O . VAL A 1 91 ? -6.968 -13.547 5.555 1.00 89.19 91 VAL A O 1
ATOM 702 N N . ALA A 1 92 ? -8.618 -13.959 7.011 1.00 89.31 92 ALA A N 1
ATOM 703 C CA . ALA A 1 92 ? -8.763 -12.581 7.479 1.00 89.31 92 ALA A CA 1
ATOM 704 C C . ALA A 1 92 ? -7.581 -12.132 8.359 1.00 89.31 92 ALA A C 1
ATOM 706 O O . ALA A 1 92 ? -7.093 -12.885 9.202 1.00 89.31 92 ALA A O 1
ATOM 707 N N . GLY A 1 93 ? -7.128 -10.890 8.180 1.00 88.62 93 GLY A N 1
ATOM 708 C CA . GLY A 1 93 ? -6.059 -10.283 8.973 1.00 88.62 93 GLY A CA 1
ATOM 709 C C . GLY A 1 93 ? -6.277 -8.791 9.261 1.00 88.62 93 GLY A C 1
ATOM 710 O O . GLY A 1 93 ? -7.215 -8.183 8.742 1.00 88.62 93 GLY A O 1
ATOM 711 N N . PRO A 1 94 ? -5.420 -8.174 10.097 1.00 84.25 94 PRO A N 1
ATOM 712 C CA . PRO A 1 94 ? -5.567 -6.777 10.501 1.00 84.25 94 PRO A CA 1
ATOM 713 C C . PRO A 1 94 ? -5.594 -5.808 9.313 1.00 84.25 94 PRO A C 1
ATOM 715 O O . PRO A 1 94 ? -4.700 -5.807 8.471 1.00 84.25 94 PRO A O 1
ATOM 718 N N . GLY A 1 95 ? -6.599 -4.934 9.283 1.00 82.38 95 GLY A N 1
ATOM 719 C CA . GLY A 1 95 ? -6.847 -3.983 8.202 1.00 82.38 95 GLY A CA 1
ATOM 720 C C . GLY A 1 95 ? -7.788 -4.490 7.108 1.00 82.38 95 GLY A C 1
ATOM 721 O O . GLY A 1 95 ? -8.281 -3.660 6.342 1.00 82.38 95 GLY A O 1
ATOM 722 N N . ASP A 1 96 ? -8.065 -5.796 7.030 1.00 88.25 96 ASP A N 1
ATOM 723 C CA . ASP A 1 96 ? -9.048 -6.337 6.089 1.00 88.25 96 ASP A CA 1
ATOM 724 C C . ASP A 1 96 ? -10.461 -5.849 6.435 1.00 88.25 96 ASP A C 1
ATOM 726 O O . ASP A 1 96 ? -10.804 -5.664 7.604 1.00 88.25 96 ASP A O 1
ATOM 730 N N . ASN A 1 97 ? -11.297 -5.663 5.412 1.00 89.50 97 ASN A N 1
ATOM 731 C CA . ASN A 1 97 ? -12.712 -5.353 5.582 1.00 89.50 97 ASN A CA 1
ATOM 732 C C . ASN A 1 97 ? -13.535 -6.643 5.480 1.00 89.50 97 ASN A C 1
ATOM 734 O O . ASN A 1 97 ? -13.543 -7.318 4.443 1.00 89.50 97 ASN A O 1
ATOM 738 N N . VAL A 1 98 ? -14.223 -6.983 6.562 1.00 94.25 98 VAL A N 1
ATOM 739 C CA . VAL A 1 98 ? -14.957 -8.238 6.736 1.00 94.25 98 VAL A CA 1
ATOM 740 C C . VAL A 1 98 ? -16.452 -7.984 6.867 1.00 94.25 98 VAL A C 1
ATOM 742 O O . VAL A 1 98 ? -16.875 -6.964 7.402 1.00 94.25 98 VAL A O 1
ATOM 745 N N . LEU A 1 99 ? -17.247 -8.942 6.396 1.00 96.12 99 LEU A N 1
ATOM 746 C CA . LEU A 1 99 ? -18.690 -9.007 6.607 1.00 96.12 99 LEU A CA 1
ATOM 747 C C . LEU A 1 99 ? -18.993 -10.304 7.358 1.00 96.12 99 LEU A C 1
ATOM 749 O O . LEU A 1 99 ? -18.709 -11.385 6.831 1.00 96.12 99 LEU A O 1
ATOM 753 N N . VAL A 1 100 ? -19.556 -10.201 8.561 1.00 97.25 100 VAL A N 1
ATOM 754 C CA . VAL A 1 100 ? -19.804 -11.357 9.434 1.00 97.25 100 VAL A CA 1
ATOM 755 C C . VAL A 1 100 ? -21.260 -11.447 9.879 1.00 97.25 100 VAL A C 1
ATOM 757 O O . VAL A 1 100 ? -21.884 -10.438 10.217 1.00 97.25 100 VAL A O 1
ATOM 760 N N . HIS A 1 101 ? -21.784 -12.670 9.955 1.00 98.00 101 HIS A N 1
ATOM 761 C CA . HIS A 1 101 ? -22.915 -12.955 10.833 1.00 98.00 101 HIS A CA 1
ATOM 762 C C . HIS A 1 101 ? -22.393 -13.384 12.205 1.00 98.00 101 HIS A C 1
ATOM 764 O O . HIS A 1 101 ? -21.403 -14.098 12.310 1.00 98.00 101 HIS A O 1
ATOM 770 N N . TYR A 1 102 ? -23.064 -12.954 13.269 1.00 97.62 102 TYR A N 1
ATOM 771 C CA . TYR A 1 102 ? -22.798 -13.395 14.632 1.00 97.62 102 TYR A CA 1
ATOM 772 C C . TYR A 1 102 ? -24.059 -13.570 15.484 1.00 97.62 102 TYR A C 1
ATOM 774 O O . TYR A 1 102 ? -25.118 -12.977 15.224 1.00 97.62 102 TYR A O 1
ATOM 782 N N . ARG A 1 103 ? -23.916 -14.354 16.555 1.00 97.69 103 ARG A N 1
ATOM 783 C CA . ARG A 1 103 ? -24.847 -14.490 17.685 1.00 97.69 103 ARG A CA 1
ATOM 784 C C . ARG A 1 103 ? -24.041 -14.459 18.986 1.00 97.69 103 ARG A C 1
ATOM 786 O O . ARG A 1 103 ? -23.174 -15.307 19.172 1.00 97.69 103 ARG A O 1
ATOM 793 N N . GLY A 1 104 ? -24.326 -13.488 19.851 1.00 97.06 104 GLY A N 1
ATOM 794 C CA . GLY A 1 104 ? -23.696 -13.329 21.161 1.00 97.06 104 GLY A CA 1
ATOM 795 C C . GLY A 1 104 ? -24.605 -13.819 22.290 1.00 97.06 104 GLY A C 1
ATOM 796 O O . GLY A 1 104 ? -25.762 -13.398 22.384 1.00 97.06 104 GLY A O 1
ATOM 797 N N . THR A 1 105 ? -24.083 -14.686 23.157 1.00 97.62 105 THR A N 1
ATOM 798 C CA . THR A 1 105 ? -24.755 -15.169 24.373 1.00 97.62 105 THR A CA 1
ATOM 799 C C . THR A 1 105 ? -23.937 -14.913 25.634 1.00 97.62 105 THR A C 1
ATOM 801 O O . THR A 1 105 ? -22.715 -14.762 25.590 1.00 97.62 105 THR A O 1
ATOM 804 N N . LEU A 1 106 ? -24.623 -14.872 26.773 1.00 96.00 106 LEU A N 1
ATOM 805 C CA . LEU A 1 106 ? -24.011 -14.951 28.100 1.00 96.00 106 LEU A CA 1
ATOM 806 C C . LEU A 1 106 ? -23.733 -16.420 28.480 1.00 96.00 106 LEU A C 1
ATOM 808 O O . LEU A 1 106 ? -24.166 -17.336 27.781 1.00 96.00 106 LEU A O 1
ATOM 812 N N . ASP A 1 107 ? -23.052 -16.644 29.609 1.00 93.25 107 ASP A N 1
ATOM 813 C CA . ASP A 1 107 ? -22.800 -17.990 30.165 1.00 93.25 107 ASP A CA 1
ATOM 814 C C . ASP A 1 107 ? -24.090 -18.744 30.586 1.00 93.25 107 ASP A C 1
ATOM 816 O O . ASP A 1 107 ? -24.042 -19.946 30.832 1.00 93.25 107 ASP A O 1
ATOM 820 N N . ASP A 1 108 ? -25.242 -18.063 30.662 1.00 93.69 108 ASP A N 1
ATOM 821 C CA . ASP A 1 108 ? -26.574 -18.651 30.903 1.00 93.69 108 ASP A CA 1
ATOM 822 C C . ASP A 1 108 ? -27.370 -18.926 29.604 1.00 93.69 108 ASP A C 1
ATOM 824 O O . ASP A 1 108 ? -28.588 -19.100 29.637 1.00 93.69 108 ASP A O 1
ATOM 828 N N . ASP A 1 109 ? -26.681 -18.933 28.455 1.00 92.44 109 ASP A N 1
ATOM 829 C CA . ASP A 1 109 ? -27.214 -19.054 27.087 1.00 92.44 109 ASP A CA 1
ATOM 830 C C . ASP A 1 109 ? -28.177 -17.932 26.632 1.00 92.44 109 ASP A C 1
ATOM 832 O O . ASP A 1 109 ? -28.632 -17.938 25.478 1.00 92.44 109 ASP A O 1
ATOM 836 N N . THR A 1 110 ? -28.440 -16.911 27.462 1.00 95.62 110 THR A N 1
ATOM 837 C CA . THR A 1 110 ? -29.258 -15.751 27.071 1.00 95.62 110 THR A CA 1
ATOM 838 C C . THR A 1 110 ? -28.598 -14.999 25.920 1.00 95.62 110 THR A C 1
ATOM 840 O O . THR A 1 110 ? -27.459 -14.540 26.032 1.00 95.62 110 THR A O 1
ATOM 843 N N . VAL A 1 111 ? -29.327 -14.823 24.813 1.00 96.25 111 VAL A N 1
ATOM 844 C CA . VAL A 1 111 ? -28.897 -13.974 23.692 1.00 96.25 111 VAL A CA 1
ATOM 845 C C . VAL A 1 111 ? -28.987 -12.515 24.116 1.00 96.25 111 VAL A C 1
ATOM 847 O O . VAL A 1 111 ? -30.074 -12.042 24.443 1.00 96.25 111 VAL A O 1
ATOM 850 N N . PHE A 1 112 ? -27.866 -11.796 24.073 1.00 94.62 112 PHE A N 1
ATOM 851 C CA . PHE A 1 112 ? -27.862 -10.345 24.285 1.00 94.62 112 PHE A CA 1
ATOM 852 C C . PHE A 1 112 ? -27.855 -9.565 22.964 1.00 94.62 112 PHE A C 1
ATOM 854 O O . PHE A 1 112 ? -28.349 -8.442 22.929 1.00 94.62 112 PHE A O 1
ATOM 861 N N . ASP A 1 113 ? -27.320 -10.146 21.882 1.00 94.69 113 ASP A N 1
ATOM 862 C CA . ASP A 1 113 ? -27.331 -9.538 20.549 1.00 94.69 113 ASP A CA 1
ATOM 863 C C . ASP A 1 113 ? -27.129 -10.576 19.426 1.00 94.69 113 ASP A C 1
ATOM 865 O O . ASP A 1 113 ? -26.449 -11.592 19.598 1.00 94.69 113 ASP A O 1
ATOM 869 N N . SER A 1 114 ? -27.683 -10.319 18.239 1.00 96.25 114 SER A N 1
ATOM 870 C CA . SER A 1 114 ? -27.384 -11.093 17.030 1.00 96.25 114 SER A CA 1
ATOM 871 C C . SER A 1 114 ? -27.627 -10.287 15.758 1.00 96.25 114 SER A C 1
ATOM 873 O O . SER A 1 114 ? -28.534 -9.462 15.671 1.00 96.25 114 SER A O 1
ATOM 875 N N . SER A 1 115 ? -26.829 -10.582 14.734 1.00 95.88 115 SER A N 1
ATOM 876 C CA . SER A 1 115 ? -27.006 -10.039 13.383 1.00 95.88 115 SER A CA 1
ATOM 877 C C . SER A 1 115 ? -27.987 -10.819 12.497 1.00 95.88 115 SER A C 1
ATOM 879 O O . SER A 1 115 ? -28.307 -10.331 11.427 1.00 95.88 115 SER A O 1
ATOM 881 N N . HIS A 1 116 ? -28.451 -12.018 12.879 1.00 91.94 116 HIS A N 1
ATOM 882 C CA . HIS A 1 116 ? -29.231 -12.882 11.967 1.00 91.94 116 HIS A CA 1
ATOM 883 C C . HIS A 1 116 ? -30.614 -12.314 11.590 1.00 91.94 116 HIS A C 1
ATOM 885 O O . HIS A 1 116 ? -31.209 -12.751 10.610 1.00 91.94 116 HIS A O 1
ATOM 891 N N . GLU A 1 117 ? -31.120 -11.341 12.352 1.00 91.00 117 GLU A N 1
ATOM 892 C CA . GLU A 1 117 ? -32.394 -10.649 12.099 1.00 91.00 117 GLU A CA 1
ATOM 893 C C . GLU A 1 117 ? -32.199 -9.256 11.459 1.00 91.00 117 GLU A C 1
ATOM 895 O O . GLU A 1 117 ? -33.140 -8.467 11.371 1.00 91.00 117 GLU A O 1
ATOM 900 N N . ARG A 1 118 ? -30.973 -8.922 11.029 1.00 93.56 118 ARG A N 1
ATOM 901 C CA . ARG A 1 118 ? -30.608 -7.632 10.423 1.00 93.56 118 ARG A CA 1
ATOM 902 C C . ARG A 1 118 ? -29.493 -7.802 9.384 1.00 93.56 118 ARG A C 1
ATOM 904 O O . ARG A 1 118 ? -29.086 -8.918 9.076 1.00 93.56 118 ARG A O 1
ATOM 911 N N . GLU A 1 119 ? -29.006 -6.696 8.827 1.00 91.69 119 GLU A N 1
ATOM 912 C CA . GLU A 1 119 ? -27.824 -6.736 7.960 1.00 91.69 119 GLU A CA 1
ATOM 913 C C . GLU A 1 119 ? -26.607 -7.311 8.718 1.00 91.69 119 GLU A C 1
ATOM 915 O O . GLU A 1 119 ? -26.427 -7.005 9.907 1.00 91.69 119 GLU A O 1
ATOM 920 N N . PRO A 1 120 ? -25.759 -8.127 8.061 1.00 95.69 120 PRO A N 1
ATOM 921 C CA . PRO A 1 120 ? -24.513 -8.601 8.649 1.00 95.69 120 PRO A CA 1
ATOM 922 C C . PRO A 1 120 ? -23.600 -7.439 9.065 1.00 95.69 120 PRO A C 1
ATOM 924 O O . PRO A 1 120 ? -23.639 -6.348 8.495 1.00 95.69 120 PRO A O 1
ATOM 927 N N . LEU A 1 121 ? -22.732 -7.679 10.044 1.00 95.75 121 LEU A N 1
ATOM 928 C CA . LEU A 1 121 ? -21.818 -6.656 10.540 1.00 95.75 121 LEU A CA 1
ATOM 929 C C . LEU A 1 121 ? -20.632 -6.491 9.584 1.00 95.75 121 LEU A C 1
ATOM 931 O O . LEU A 1 121 ? -19.812 -7.401 9.452 1.00 95.75 121 LEU A O 1
ATOM 935 N N . GLU A 1 122 ? -20.532 -5.323 8.948 1.00 94.50 122 GLU A N 1
ATOM 936 C CA . GLU A 1 122 ? -19.355 -4.911 8.178 1.00 94.50 122 GLU A CA 1
ATOM 937 C C . GLU A 1 122 ? -18.401 -4.089 9.053 1.00 94.50 122 GLU A C 1
ATOM 939 O O . GLU A 1 122 ? -18.808 -3.098 9.668 1.00 94.50 122 GLU A O 1
ATOM 944 N N . PHE A 1 123 ? -17.128 -4.483 9.121 1.00 92.06 123 PHE A N 1
ATOM 945 C CA . PHE A 1 123 ? -16.102 -3.721 9.833 1.00 92.06 123 PHE A CA 1
ATOM 946 C C . PHE A 1 123 ? -14.685 -3.991 9.313 1.00 92.06 123 PHE A C 1
ATOM 948 O O . PHE A 1 123 ? -14.421 -4.972 8.622 1.00 92.06 123 PHE A O 1
ATOM 955 N N . ILE A 1 124 ? -13.757 -3.106 9.687 1.00 86.94 124 ILE A N 1
ATOM 956 C CA . ILE A 1 124 ? -12.328 -3.259 9.405 1.00 86.94 124 ILE A CA 1
ATOM 957 C C . ILE A 1 124 ? -11.643 -3.856 10.636 1.00 86.94 124 ILE A C 1
ATOM 959 O O . ILE A 1 124 ? -11.661 -3.237 11.707 1.00 86.94 124 ILE A O 1
ATOM 963 N N . VAL A 1 125 ? -11.016 -5.019 10.463 1.00 89.25 125 VAL A N 1
ATOM 964 C CA . VAL A 1 125 ? -10.283 -5.742 11.514 1.00 89.25 125 VAL A CA 1
ATOM 965 C C . VAL A 1 125 ? -9.133 -4.876 12.045 1.00 89.25 125 VAL A C 1
ATOM 967 O O . VAL A 1 125 ? -8.443 -4.197 11.279 1.00 89.25 125 VAL A O 1
ATOM 970 N N . GLY A 1 126 ? -8.910 -4.850 13.356 1.00 84.12 126 GLY A N 1
ATOM 971 C CA . GLY A 1 126 ? -7.837 -4.083 13.997 1.00 84.12 126 GLY A CA 1
ATOM 972 C C . GLY A 1 126 ? -8.084 -2.573 14.086 1.00 84.12 126 GLY A C 1
ATOM 973 O O . GLY A 1 126 ? -7.150 -1.813 14.352 1.00 84.12 126 GLY A O 1
ATOM 974 N N . LYS A 1 127 ? -9.312 -2.091 13.832 1.00 82.69 127 LYS A N 1
ATOM 975 C CA . LYS A 1 127 ? -9.668 -0.652 13.878 1.00 82.69 127 LYS A CA 1
ATOM 976 C C . LYS A 1 127 ? -10.589 -0.249 15.033 1.00 82.69 127 LYS A C 1
ATOM 978 O O . LYS A 1 127 ? -11.132 0.855 15.007 1.00 82.69 127 LYS A O 1
ATOM 983 N N . GLY A 1 128 ? -10.770 -1.114 16.035 1.00 83.06 128 GLY A N 1
ATOM 984 C CA . GLY A 1 128 ? -11.549 -0.798 17.243 1.00 83.06 128 GLY A CA 1
ATOM 985 C C . GLY A 1 128 ? -13.027 -0.500 16.964 1.00 83.06 128 GLY A C 1
ATOM 986 O O . GLY A 1 128 ? -13.622 0.360 17.609 1.00 83.06 128 GLY A O 1
ATOM 987 N N . LYS A 1 129 ? -13.606 -1.157 15.950 1.00 87.50 129 LYS A N 1
ATOM 988 C CA . LYS A 1 129 ? -15.038 -1.061 15.605 1.00 87.50 129 LYS A CA 1
ATOM 989 C C . LYS A 1 129 ? -15.912 -2.060 16.367 1.00 87.50 129 LYS A C 1
ATOM 991 O O . LYS A 1 129 ? -17.120 -1.865 16.443 1.00 87.50 129 LYS A O 1
ATOM 996 N N . VAL A 1 130 ? -15.288 -3.087 16.933 1.00 93.88 130 VAL A N 1
ATOM 997 C CA . VAL A 1 130 ? -15.879 -4.148 17.754 1.00 93.88 130 VAL A CA 1
ATOM 998 C C . VAL A 1 130 ? -15.073 -4.285 19.052 1.00 93.88 130 VAL A C 1
ATOM 1000 O O . VAL A 1 130 ? -14.018 -3.661 19.194 1.00 93.88 130 VAL A O 1
ATOM 1003 N N . ILE A 1 131 ? -15.565 -5.081 20.005 1.00 95.19 131 ILE A N 1
ATOM 1004 C CA . ILE A 1 131 ? -14.816 -5.417 21.229 1.00 95.19 131 ILE A CA 1
ATOM 1005 C C . ILE A 1 131 ? -13.515 -6.178 20.886 1.00 95.19 131 ILE A C 1
ATOM 1007 O O . ILE A 1 131 ? -13.526 -6.959 19.930 1.00 95.19 131 ILE A O 1
ATOM 1011 N N . PRO A 1 132 ? -12.414 -6.005 21.647 1.00 92.44 132 PRO A N 1
ATOM 1012 C CA . PRO A 1 132 ? -11.111 -6.596 21.318 1.00 92.44 132 PRO A CA 1
ATOM 1013 C C . PRO A 1 132 ? -11.144 -8.105 21.055 1.00 92.44 132 PRO A C 1
ATOM 1015 O O . PRO A 1 132 ? -10.595 -8.565 20.063 1.00 92.44 132 PRO A O 1
ATOM 1018 N N . GLY A 1 133 ? -11.850 -8.875 21.886 1.00 93.56 133 GLY A N 1
ATOM 1019 C CA . GLY A 1 133 ? -11.939 -10.325 21.716 1.00 93.56 133 GLY A CA 1
ATOM 1020 C C . GLY A 1 133 ? -12.692 -10.764 20.459 1.00 93.56 133 GLY A C 1
ATOM 1021 O O . GLY A 1 133 ? -12.410 -11.831 19.936 1.00 93.56 133 GLY A O 1
ATOM 1022 N N . PHE A 1 134 ? -13.621 -9.953 19.942 1.00 96.12 134 PHE A N 1
ATOM 1023 C CA . PHE A 1 134 ? -14.316 -10.254 18.685 1.00 96.12 134 PHE A CA 1
ATOM 1024 C C . PHE A 1 134 ? -13.380 -10.027 17.493 1.00 96.12 134 PHE A C 1
ATOM 1026 O O . PHE A 1 134 ? -13.380 -10.809 16.547 1.00 96.12 134 PHE A O 1
ATOM 1033 N N . ASP A 1 135 ? -12.560 -8.975 17.561 1.00 92.25 135 ASP A N 1
ATOM 1034 C CA . ASP A 1 135 ? -11.513 -8.689 16.577 1.00 92.25 135 ASP A CA 1
ATOM 1035 C C . ASP A 1 135 ? -10.465 -9.819 16.554 1.00 92.25 135 ASP A C 1
ATOM 1037 O O . ASP A 1 135 ? -10.166 -10.354 15.487 1.00 92.25 135 ASP A O 1
ATOM 1041 N N . ASP A 1 136 ? -10.011 -10.261 17.737 1.00 93.31 136 ASP A N 1
ATOM 1042 C CA . ASP A 1 136 ? -9.088 -11.392 17.914 1.00 93.31 136 ASP A CA 1
ATOM 1043 C C . ASP A 1 136 ? -9.617 -12.702 17.304 1.00 93.31 136 ASP A C 1
ATOM 1045 O O . ASP A 1 136 ? -8.844 -13.423 16.680 1.00 93.31 136 ASP A O 1
ATOM 1049 N N . ILE A 1 137 ? -10.912 -13.020 17.467 1.00 95.19 137 ILE A N 1
ATOM 1050 C CA . ILE A 1 137 ? -11.517 -14.242 16.899 1.00 95.19 137 ILE A CA 1
ATOM 1051 C C . ILE A 1 137 ? -11.532 -14.192 15.368 1.00 95.19 137 ILE A C 1
ATOM 1053 O O . ILE A 1 137 ? -11.326 -15.214 14.721 1.00 95.19 137 ILE A O 1
ATOM 1057 N N . VAL A 1 138 ? -11.797 -13.022 14.777 1.00 94.81 138 VAL A N 1
ATOM 1058 C CA . VAL A 1 138 ? -11.897 -12.880 13.317 1.00 94.81 138 VAL A CA 1
ATOM 1059 C C . VAL A 1 138 ? -10.521 -12.909 12.644 1.00 94.81 138 VAL A C 1
ATOM 1061 O O . VAL A 1 138 ? -10.413 -13.351 11.499 1.00 94.81 138 VAL A O 1
ATOM 1064 N N . ILE A 1 139 ? -9.453 -12.502 13.336 1.00 90.88 139 ILE A N 1
ATOM 1065 C CA . ILE A 1 139 ? -8.078 -12.664 12.846 1.00 90.88 139 ILE A CA 1
ATOM 1066 C C . ILE A 1 139 ? -7.756 -14.160 12.714 1.00 90.88 139 ILE A C 1
ATOM 1068 O O . ILE A 1 139 ? -7.759 -14.906 13.685 1.00 90.88 139 ILE A O 1
ATOM 1072 N N . GLY A 1 140 ? -7.425 -14.596 11.499 1.00 87.44 140 GLY A N 1
ATOM 1073 C CA . GLY A 1 140 ? -7.140 -15.998 11.192 1.00 87.44 140 GLY A CA 1
ATOM 1074 C C . GLY A 1 140 ? -8.316 -16.778 10.596 1.00 87.44 140 GLY A C 1
ATOM 1075 O O . GLY A 1 140 ? -8.066 -17.813 9.980 1.00 87.44 140 GLY A O 1
ATOM 1076 N N . MET A 1 141 ? -9.559 -16.280 10.683 1.00 93.75 141 MET A N 1
ATOM 1077 C CA . MET A 1 141 ? -10.718 -16.955 10.080 1.00 93.75 141 MET A CA 1
ATOM 1078 C C . MET A 1 141 ? -10.596 -17.039 8.557 1.00 93.75 141 MET A C 1
ATOM 1080 O O . MET A 1 141 ? -10.304 -16.049 7.880 1.00 93.75 141 MET A O 1
ATOM 1084 N N . VAL A 1 142 ? -10.905 -18.205 7.998 1.00 92.38 142 VAL A N 1
ATOM 1085 C CA . VAL A 1 142 ? -11.045 -18.409 6.555 1.00 92.38 142 VAL A CA 1
ATOM 1086 C C . VAL A 1 142 ? -12.415 -17.903 6.091 1.00 92.38 142 VAL A C 1
ATOM 1088 O O . VAL A 1 142 ? -13.430 -18.064 6.763 1.00 92.38 142 VAL A O 1
ATOM 1091 N N . LYS A 1 143 ? -12.496 -17.300 4.904 1.00 92.00 143 LYS A N 1
ATOM 1092 C CA . LYS A 1 143 ? -13.778 -16.920 4.296 1.00 92.00 143 LYS A CA 1
ATOM 1093 C C . LYS A 1 143 ? -14.705 -18.141 4.158 1.00 92.00 143 LYS A C 1
ATOM 1095 O O . LYS A 1 143 ? -14.360 -19.110 3.485 1.00 92.00 143 LYS A O 1
ATOM 1100 N N . GLY A 1 144 ? -15.907 -18.046 4.724 1.00 91.62 144 GLY A N 1
ATOM 1101 C CA . GLY A 1 144 ? -16.891 -19.128 4.821 1.00 91.62 144 GLY A CA 1
ATOM 1102 C C . GLY A 1 144 ? -16.754 -19.998 6.076 1.00 91.62 144 GLY A C 1
ATOM 1103 O O . GLY A 1 144 ? -17.537 -20.927 6.253 1.00 91.62 144 GLY A O 1
ATOM 1104 N N . GLU A 1 145 ? -15.778 -19.724 6.944 1.00 93.88 145 GLU A N 1
ATOM 1105 C CA . GLU A 1 145 ? -15.636 -20.383 8.240 1.00 93.88 145 GLU A CA 1
ATOM 1106 C C . GLU A 1 145 ? -16.692 -19.895 9.236 1.00 93.88 145 GLU A C 1
ATOM 1108 O O . GLU A 1 145 ? -17.070 -18.719 9.249 1.00 93.88 145 GLU A O 1
ATOM 1113 N N . ARG A 1 146 ? -17.119 -20.810 10.112 1.00 97.00 146 ARG A N 1
ATOM 1114 C CA . ARG A 1 146 ? -17.900 -20.509 11.308 1.00 97.00 146 ARG A CA 1
ATOM 1115 C C . ARG A 1 146 ? -17.186 -21.049 12.541 1.00 97.00 146 ARG A C 1
ATOM 1117 O O . ARG A 1 146 ? -16.861 -22.233 12.583 1.00 97.00 146 ARG A O 1
ATOM 1124 N N . THR A 1 147 ? -17.018 -20.200 13.548 1.00 95.62 147 THR A N 1
ATOM 1125 C CA . THR A 1 147 ? -16.406 -20.544 14.839 1.00 95.62 147 THR A CA 1
ATOM 1126 C C . THR A 1 147 ? -17.329 -20.194 16.013 1.00 95.62 147 THR A C 1
ATOM 1128 O O . THR A 1 147 ? -18.321 -19.475 15.844 1.00 95.62 147 THR A O 1
ATOM 1131 N N . LYS A 1 148 ? -17.033 -20.736 17.200 1.00 97.06 148 LYS A N 1
ATOM 1132 C CA . LYS A 1 148 ? -17.719 -20.446 18.465 1.00 97.06 148 LYS A CA 1
ATOM 1133 C C . LYS A 1 148 ? -16.692 -20.304 19.581 1.00 97.06 148 LYS A C 1
ATOM 1135 O O . LYS A 1 148 ? -16.133 -21.303 20.016 1.00 97.06 148 LYS A O 1
ATOM 1140 N N . GLU A 1 149 ? -16.510 -19.085 20.072 1.00 96.56 149 GLU A N 1
ATOM 1141 C CA . GLU A 1 149 ? -15.448 -18.749 21.024 1.00 96.56 149 GLU A CA 1
ATOM 1142 C C . GLU A 1 149 ? -15.981 -17.951 22.220 1.00 96.56 149 GLU A C 1
ATOM 1144 O O . GLU A 1 149 ? -16.956 -17.199 22.104 1.00 96.56 149 GLU A O 1
ATOM 1149 N N . ARG A 1 150 ? -15.334 -18.116 23.381 1.00 97.06 150 ARG A N 1
ATOM 1150 C CA . ARG A 1 150 ? -15.646 -17.384 24.619 1.00 97.06 150 ARG A CA 1
ATOM 1151 C C . ARG A 1 150 ? -14.643 -16.251 24.820 1.00 97.06 150 ARG A C 1
ATOM 1153 O O . ARG A 1 150 ? -13.434 -16.454 24.763 1.00 97.06 150 ARG A O 1
ATOM 1160 N N . ILE A 1 151 ? -15.162 -15.056 25.071 1.00 96.50 151 ILE A N 1
ATOM 1161 C CA . ILE A 1 151 ? -14.411 -13.833 25.340 1.00 96.50 151 ILE A CA 1
ATOM 1162 C C . ILE A 1 151 ? -14.571 -13.499 26.824 1.00 96.50 151 ILE A C 1
ATOM 1164 O O . ILE A 1 151 ? -15.681 -13.220 27.279 1.00 96.50 151 ILE A O 1
ATOM 1168 N N . GLU A 1 152 ? -13.470 -13.489 27.573 1.00 97.19 152 GLU A N 1
ATOM 1169 C CA . GLU A 1 152 ? -13.465 -13.033 28.969 1.00 97.19 152 GLU A CA 1
ATOM 1170 C C . GLU A 1 152 ? -13.737 -11.525 29.077 1.00 97.19 152 GLU A C 1
ATOM 1172 O O . GLU A 1 152 ? -13.464 -10.762 28.145 1.00 97.19 152 GLU A O 1
ATOM 1177 N N . ALA A 1 153 ? -14.241 -11.078 30.231 1.00 95.06 153 ALA A N 1
ATOM 1178 C CA . ALA A 1 153 ? -14.701 -9.703 30.431 1.00 95.06 153 ALA A CA 1
ATOM 1179 C C . ALA A 1 153 ? -13.642 -8.642 30.061 1.00 95.06 153 ALA A C 1
ATOM 1181 O O . ALA A 1 153 ? -13.980 -7.685 29.364 1.00 95.06 153 ALA A O 1
ATOM 1182 N N . GLU A 1 154 ? -12.364 -8.850 30.410 1.00 94.62 154 GLU A N 1
ATOM 1183 C CA . GLU A 1 154 ? -11.219 -8.014 29.997 1.00 94.62 154 GLU A CA 1
ATOM 1184 C C . GLU A 1 154 ? -11.186 -7.702 28.486 1.00 94.62 154 GLU A C 1
ATOM 1186 O O . GLU A 1 154 ? -10.971 -6.552 28.100 1.00 94.62 154 GLU A O 1
ATOM 1191 N N . LYS A 1 155 ? -11.441 -8.701 27.629 1.00 91.81 155 LYS A N 1
ATOM 1192 C CA . LYS A 1 155 ? -11.457 -8.559 26.161 1.00 91.81 155 LYS A CA 1
ATOM 1193 C C . LYS A 1 155 ? -12.838 -8.223 25.586 1.00 91.81 155 LYS A C 1
ATOM 1195 O O . LYS A 1 155 ? -12.956 -8.001 24.380 1.00 91.81 155 LYS A O 1
ATOM 1200 N N . ALA A 1 156 ? -13.872 -8.186 26.423 1.00 95.19 156 ALA A N 1
ATOM 1201 C CA . ALA A 1 156 ? -15.227 -7.798 26.058 1.00 95.19 156 ALA A CA 1
ATOM 1202 C C . ALA A 1 156 ? -15.497 -6.323 26.404 1.00 95.19 156 ALA A C 1
ATOM 1204 O O . ALA A 1 156 ? -15.048 -5.426 25.692 1.00 95.19 156 ALA A O 1
ATOM 1205 N N . TYR A 1 157 ? -16.230 -6.066 27.491 1.00 93.88 157 TYR A N 1
ATOM 1206 C CA . TYR A 1 157 ? -16.598 -4.720 27.955 1.00 93.88 157 TYR A CA 1
ATOM 1207 C C . TYR A 1 157 ? -15.813 -4.267 29.198 1.00 93.88 157 TYR A C 1
ATOM 1209 O O . TYR A 1 157 ? -16.182 -3.283 29.840 1.00 93.88 157 TYR A O 1
ATOM 1217 N N . GLY A 1 158 ? -14.726 -4.971 29.520 1.00 93.31 158 GLY A N 1
ATOM 1218 C CA . GLY A 1 158 ? -13.902 -4.769 30.704 1.00 93.31 158 GLY A CA 1
ATOM 1219 C C . GLY A 1 158 ? -14.491 -5.399 31.966 1.00 93.31 158 GLY A C 1
ATOM 1220 O O . GLY A 1 158 ? -15.663 -5.778 32.023 1.00 93.31 158 GLY A O 1
ATOM 1221 N N . GLU A 1 159 ? -13.664 -5.483 33.006 1.00 95.25 159 GLU A N 1
ATOM 1222 C CA . GLU A 1 159 ? -14.113 -5.824 34.357 1.00 95.25 159 GLU A CA 1
ATOM 1223 C C . GLU A 1 159 ? -15.068 -4.768 34.921 1.00 95.25 159 GLU A C 1
ATOM 1225 O O . GLU A 1 159 ? -14.920 -3.574 34.645 1.00 95.25 159 GLU A O 1
ATOM 1230 N N . TRP A 1 160 ? -16.020 -5.202 35.751 1.00 94.44 160 TRP A N 1
ATOM 1231 C CA . TRP A 1 160 ? -16.880 -4.282 36.494 1.00 94.44 160 TRP A CA 1
ATOM 1232 C C . TRP A 1 160 ? -16.084 -3.577 37.598 1.00 94.44 160 TRP A C 1
ATOM 1234 O O . TRP A 1 160 ? -15.349 -4.208 38.359 1.00 94.44 160 TRP A O 1
ATOM 1244 N N . ARG A 1 161 ? -16.247 -2.257 37.692 1.00 93.19 161 ARG A N 1
ATOM 1245 C CA . ARG A 1 161 ? -15.458 -1.371 38.552 1.00 93.19 161 ARG A CA 1
ATOM 1246 C C . ARG A 1 161 ? -16.331 -0.695 39.597 1.00 93.19 161 ARG A C 1
ATOM 1248 O O . ARG A 1 161 ? -17.250 0.049 39.257 1.00 93.19 161 ARG A O 1
ATOM 1255 N N . SER A 1 162 ? -16.021 -0.901 40.873 1.00 91.94 162 SER A N 1
ATOM 1256 C CA . SER A 1 162 ? -16.774 -0.298 41.984 1.00 91.94 162 SER A CA 1
ATOM 1257 C C . SER A 1 162 ? -16.690 1.232 42.013 1.00 91.94 162 SER A C 1
ATOM 1259 O O . SER A 1 162 ? -17.660 1.908 42.352 1.00 91.94 162 SER A O 1
ATOM 1261 N N . GLU A 1 163 ? -15.556 1.781 41.581 1.00 93.12 163 GLU A N 1
ATOM 1262 C CA . GLU A 1 163 ? -15.273 3.210 41.462 1.00 93.12 163 GLU A CA 1
ATOM 1263 C C . GLU A 1 163 ? -16.060 3.899 40.335 1.00 93.12 163 GLU A C 1
ATOM 1265 O O . GLU A 1 163 ? -16.169 5.120 40.319 1.00 93.12 163 GLU A O 1
ATOM 1270 N N . MET A 1 164 ? -16.657 3.122 39.424 1.00 92.00 164 MET A N 1
ATOM 1271 C CA . MET A 1 164 ? -17.584 3.600 38.392 1.00 92.00 164 MET A CA 1
ATOM 1272 C C . MET A 1 164 ? -19.039 3.649 38.900 1.00 92.00 164 MET A C 1
ATOM 1274 O O . MET A 1 164 ? -19.974 3.736 38.106 1.00 92.00 164 MET A O 1
ATOM 1278 N N . THR A 1 165 ? -19.255 3.613 40.218 1.00 93.38 165 THR A N 1
ATOM 1279 C CA . THR A 1 165 ? -20.565 3.860 40.837 1.00 93.38 165 THR A CA 1
ATOM 1280 C C . THR A 1 165 ? -20.589 5.195 41.580 1.00 93.38 165 THR A C 1
ATOM 1282 O O . THR A 1 165 ? -19.566 5.705 42.031 1.00 93.38 165 THR A O 1
ATOM 1285 N N . THR A 1 166 ? -21.761 5.814 41.701 1.00 92.81 166 THR A N 1
ATOM 1286 C CA . THR A 1 166 ? -21.940 7.065 42.451 1.00 92.81 166 THR A CA 1
ATOM 1287 C C . THR A 1 166 ? -23.282 7.055 43.161 1.00 92.81 166 THR A C 1
ATOM 1289 O O . THR A 1 166 ? -24.321 6.830 42.542 1.00 92.81 166 THR A O 1
ATOM 1292 N N . ARG A 1 167 ? -23.266 7.318 44.470 1.00 93.62 167 ARG A N 1
ATOM 1293 C CA . ARG A 1 167 ? -24.477 7.478 45.275 1.00 93.62 167 ARG A CA 1
ATOM 1294 C C . ARG A 1 167 ? -24.880 8.950 45.287 1.00 93.62 167 ARG A C 1
ATOM 1296 O O . ARG A 1 167 ? -24.118 9.787 45.761 1.00 93.62 167 ARG A O 1
ATOM 1303 N N . ILE A 1 168 ? -26.068 9.248 44.771 1.00 91.12 168 ILE A N 1
ATOM 1304 C CA . ILE A 1 168 ? -26.660 10.588 44.756 1.00 91.12 168 ILE A CA 1
ATOM 1305 C C . ILE A 1 168 ? -27.705 10.661 45.881 1.00 91.12 168 ILE A C 1
ATOM 1307 O O . ILE A 1 168 ? -28.608 9.820 45.903 1.00 91.12 168 ILE A O 1
ATOM 1311 N N . PRO A 1 169 ? -27.611 11.616 46.824 1.00 92.81 169 PRO A N 1
ATOM 1312 C CA . PRO A 1 169 ? -28.655 11.861 47.819 1.00 92.81 169 PRO A CA 1
ATOM 1313 C C . PRO A 1 169 ? -30.001 12.188 47.159 1.00 92.81 169 PRO A C 1
ATOM 1315 O O . PRO A 1 169 ? -30.056 12.946 46.195 1.00 92.81 169 PRO A O 1
ATOM 1318 N N . ALA A 1 170 ? -31.106 11.663 47.692 1.00 88.38 170 ALA A N 1
ATOM 1319 C CA . ALA A 1 170 ? -32.434 11.837 47.091 1.00 88.38 170 ALA A CA 1
ATOM 1320 C C . ALA A 1 170 ? -32.877 13.315 47.018 1.00 88.38 170 ALA A C 1
ATOM 1322 O O . ALA A 1 170 ? -33.601 13.702 46.107 1.00 88.38 170 ALA A O 1
ATOM 1323 N N . GLN A 1 171 ? -32.387 14.151 47.940 1.00 88.94 171 GLN A N 1
ATOM 1324 C CA . GLN A 1 171 ? -32.575 15.609 47.948 1.00 88.94 171 GLN A CA 1
ATOM 1325 C C . GLN A 1 171 ? -31.936 16.345 46.755 1.00 88.94 171 GLN A C 1
ATOM 1327 O O . GLN A 1 171 ? -32.379 17.443 46.424 1.00 88.94 171 GLN A O 1
ATOM 1332 N N . ASP A 1 172 ? -30.918 15.758 46.118 1.00 88.69 172 ASP A N 1
ATOM 1333 C CA . ASP A 1 172 ? -30.181 16.369 45.006 1.00 88.69 172 ASP A CA 1
ATOM 1334 C C . ASP A 1 172 ? -30.767 15.944 43.640 1.00 88.69 172 ASP A C 1
ATOM 1336 O O . ASP A 1 172 ? -30.322 16.404 42.585 1.00 88.69 172 ASP A O 1
ATOM 1340 N N . LEU A 1 173 ? -31.782 15.067 43.643 1.00 85.75 173 LEU A N 1
ATOM 1341 C CA . LEU A 1 173 ? -32.537 14.680 42.453 1.00 85.75 173 LEU A CA 1
ATOM 1342 C C . LEU A 1 173 ? -33.588 15.750 42.095 1.00 85.75 173 LEU A C 1
ATOM 1344 O O . LEU A 1 173 ? -34.158 16.385 42.986 1.00 85.75 173 LEU A O 1
ATOM 1348 N N . PRO A 1 174 ? -33.918 15.940 40.801 1.00 86.00 174 PRO A N 1
ATOM 1349 C CA . PRO A 1 174 ? -34.977 16.862 40.398 1.00 86.00 174 PRO A CA 1
ATOM 1350 C C . PRO A 1 174 ? -36.323 16.500 41.043 1.00 86.00 174 PRO A C 1
ATOM 1352 O O . PRO A 1 174 ? -36.697 15.327 41.115 1.00 86.00 174 PRO A O 1
ATOM 1355 N N . SER A 1 175 ? -37.080 17.503 41.489 1.00 81.31 175 SER A N 1
ATOM 1356 C CA . SER A 1 175 ? -38.350 17.290 42.193 1.00 81.31 175 SER A CA 1
ATOM 1357 C C . SER A 1 175 ? -39.344 16.467 41.362 1.00 81.31 175 SER A C 1
ATOM 1359 O O . SER A 1 175 ? -39.618 16.799 40.211 1.00 81.31 175 SER A O 1
ATOM 1361 N N . GLY A 1 176 ? -39.902 15.409 41.959 1.00 78.50 176 GLY A N 1
ATOM 1362 C CA . GLY A 1 176 ? -40.813 14.474 41.283 1.00 78.50 176 GLY A CA 1
ATOM 1363 C C . GLY A 1 176 ? -40.126 13.320 40.538 1.00 78.50 176 GLY A C 1
ATOM 1364 O O . GLY A 1 176 ? -40.809 12.557 39.862 1.00 78.50 176 GLY A O 1
ATOM 1365 N N . THR A 1 177 ? -38.803 13.169 40.656 1.00 82.00 177 THR A N 1
ATOM 1366 C CA . THR A 1 177 ? -38.074 12.028 40.079 1.00 82.00 177 THR A CA 1
ATOM 1367 C C . THR A 1 177 ? -38.216 10.788 40.969 1.00 82.00 177 THR A C 1
ATOM 1369 O O . THR A 1 177 ? -37.596 10.713 42.027 1.00 82.00 177 THR A O 1
ATOM 1372 N N . GLU A 1 178 ? -38.976 9.787 40.522 1.00 84.69 178 GLU A N 1
ATOM 1373 C CA . GLU A 1 178 ? -38.946 8.428 41.083 1.00 84.69 178 GLU A CA 1
ATOM 1374 C C . GLU A 1 178 ? -38.080 7.522 40.197 1.00 84.69 178 GLU A C 1
ATOM 1376 O O . GLU A 1 178 ? -38.345 7.392 39.004 1.00 84.69 178 GLU A O 1
ATOM 1381 N N . LEU A 1 179 ? -37.060 6.886 40.782 1.00 88.62 179 LEU A N 1
ATOM 1382 C CA . LEU A 1 179 ? -36.180 5.925 40.105 1.00 88.62 179 LEU A CA 1
ATOM 1383 C C . LEU A 1 179 ? -36.275 4.549 40.760 1.00 88.62 179 LEU A C 1
ATOM 1385 O O . LEU A 1 179 ? -36.394 4.440 41.983 1.00 88.62 179 LEU A O 1
ATOM 1389 N N . LYS A 1 180 ? -36.170 3.495 39.956 1.00 91.12 180 LYS A N 1
ATOM 1390 C CA . LYS A 1 180 ? -36.210 2.088 40.367 1.00 91.12 180 LYS A CA 1
ATOM 1391 C C . LYS A 1 180 ? -34.936 1.373 39.931 1.00 91.12 180 LYS A C 1
ATOM 1393 O O . LYS A 1 180 ? -34.298 1.743 38.951 1.00 91.12 180 LYS A O 1
ATOM 1398 N N . ALA A 1 181 ? -34.565 0.323 40.661 1.00 90.19 181 ALA A N 1
ATOM 1399 C CA . ALA A 1 181 ? -33.448 -0.529 40.266 1.00 90.19 181 ALA A CA 1
ATOM 1400 C C . ALA A 1 181 ? -33.705 -1.141 38.874 1.00 90.19 181 ALA A C 1
ATOM 1402 O O . ALA A 1 181 ? -34.761 -1.728 38.641 1.00 90.19 181 ALA A O 1
ATOM 1403 N N . GLY A 1 182 ? -32.738 -0.990 37.969 1.00 87.81 182 GLY A N 1
ATOM 1404 C CA . GLY A 1 182 ? -32.834 -1.354 36.553 1.00 87.81 182 GLY A CA 1
ATOM 1405 C C . GLY A 1 182 ? -33.106 -0.182 35.600 1.00 87.81 182 GLY A C 1
ATOM 1406 O O . GLY A 1 182 ? -32.897 -0.346 34.399 1.00 87.81 182 GLY A O 1
ATOM 1407 N N . ASP A 1 183 ? -33.513 0.994 36.092 1.00 91.12 183 ASP A N 1
ATOM 1408 C CA . ASP A 1 183 ? -33.776 2.150 35.229 1.00 91.12 183 ASP A CA 1
ATOM 1409 C C . ASP A 1 183 ? -32.485 2.675 34.578 1.00 91.12 183 ASP A C 1
ATOM 1411 O O . ASP A 1 183 ? -31.464 2.871 35.242 1.00 91.12 183 ASP A O 1
ATOM 1415 N N . ASN A 1 184 ? -32.543 2.956 33.274 1.00 90.06 184 ASN A N 1
ATOM 1416 C CA . ASN A 1 184 ? -31.479 3.653 32.552 1.00 90.06 184 ASN A CA 1
ATOM 1417 C C . ASN A 1 184 ? -31.701 5.165 32.657 1.00 90.06 184 ASN A C 1
ATOM 1419 O O . ASN A 1 184 ? -32.627 5.703 32.047 1.00 90.06 184 ASN A O 1
ATOM 1423 N N . VAL A 1 185 ? -30.834 5.860 33.391 1.00 89.75 185 VAL A N 1
ATOM 1424 C CA . VAL A 1 185 ? -30.866 7.322 33.514 1.00 89.75 185 VAL A CA 1
ATOM 1425 C C . VAL A 1 185 ? -29.833 7.973 32.607 1.00 89.75 185 VAL A C 1
ATOM 1427 O O . VAL A 1 185 ? -28.724 7.467 32.433 1.00 89.75 185 VAL A O 1
ATOM 1430 N N . ARG A 1 186 ? -30.180 9.138 32.055 1.00 88.44 186 ARG A N 1
ATOM 1431 C CA . ARG A 1 186 ? -29.264 9.985 31.288 1.00 88.44 186 ARG A CA 1
ATOM 1432 C C . ARG A 1 186 ? -29.081 11.315 32.003 1.00 88.44 186 ARG A C 1
ATOM 1434 O O . ARG A 1 186 ? -30.054 12.018 32.260 1.00 88.44 186 ARG A O 1
ATOM 1441 N N . LEU A 1 187 ? -27.837 11.649 32.327 1.00 84.75 187 LEU A N 1
ATOM 1442 C CA . LEU A 1 187 ? -27.491 12.880 33.029 1.00 84.75 187 LEU A CA 1
ATOM 1443 C C . LEU A 1 187 ? -27.334 14.057 32.059 1.00 84.75 187 LEU A C 1
ATOM 1445 O O . LEU A 1 187 ? -27.154 13.891 30.852 1.00 84.75 187 LEU A O 1
ATOM 1449 N N . SER A 1 188 ? -27.362 15.270 32.611 1.00 84.06 188 SER A N 1
ATOM 1450 C CA . SER A 1 188 ? -27.236 16.535 31.871 1.00 84.06 188 SER A CA 1
ATOM 1451 C C . SER A 1 188 ? -25.905 16.696 31.125 1.00 84.06 188 SER A C 1
ATOM 1453 O O . SER A 1 188 ? -25.856 17.392 30.115 1.00 84.06 188 SER A O 1
ATOM 1455 N N . ASN A 1 189 ? -24.841 16.021 31.571 1.00 80.44 189 ASN A N 1
ATOM 1456 C CA . ASN A 1 189 ? -23.549 15.951 30.879 1.00 80.44 189 ASN A CA 1
ATOM 1457 C C . ASN A 1 189 ? -23.533 14.961 29.692 1.00 80.44 189 ASN A C 1
ATOM 1459 O O . ASN A 1 189 ? -22.500 14.793 29.049 1.00 80.44 189 ASN A O 1
ATOM 1463 N N . GLY A 1 190 ? -24.657 14.298 29.401 1.00 82.56 190 GLY A N 1
ATOM 1464 C CA . GLY A 1 190 ? -24.811 13.336 28.312 1.00 82.56 190 GLY A CA 1
ATOM 1465 C C . GLY A 1 190 ? -24.500 11.884 28.684 1.00 82.56 190 GLY A C 1
ATOM 1466 O O . GLY A 1 190 ? -24.931 10.995 27.941 1.00 82.56 190 GLY A O 1
ATOM 1467 N N . SER A 1 191 ? -23.828 11.638 29.817 1.00 84.19 191 SER A N 1
ATOM 1468 C CA . SER A 1 191 ? -23.532 10.295 30.332 1.00 84.19 191 SER A CA 1
ATOM 1469 C C . SER A 1 191 ? -24.808 9.519 30.649 1.00 84.19 191 SER A C 1
ATOM 1471 O O . SER A 1 191 ? -25.829 10.100 31.017 1.00 84.19 191 SER A O 1
ATOM 1473 N N . SER A 1 192 ? -24.743 8.194 30.532 1.00 88.19 192 SER A N 1
ATOM 1474 C CA . SER A 1 192 ? -25.826 7.286 30.926 1.00 88.19 192 SER A CA 1
ATOM 1475 C C . SER A 1 192 ? -25.354 6.363 32.046 1.00 88.19 192 SER A C 1
ATOM 1477 O O . SER A 1 192 ? -24.172 6.026 32.093 1.00 88.19 192 SER A O 1
ATOM 1479 N N . ALA A 1 193 ? -26.265 5.979 32.935 1.00 92.50 193 ALA A N 1
ATOM 1480 C CA . ALA A 1 193 ? -26.006 5.068 34.044 1.00 92.50 193 ALA A CA 1
ATOM 1481 C C . ALA A 1 193 ? -27.223 4.174 34.307 1.00 92.50 193 ALA A C 1
ATOM 1483 O O . ALA A 1 193 ? -28.357 4.560 34.017 1.00 92.50 193 ALA A O 1
ATOM 1484 N N . VAL A 1 194 ? -26.991 3.005 34.900 1.00 93.44 194 VAL A N 1
ATOM 1485 C CA . VAL A 1 194 ? -28.052 2.115 35.385 1.00 93.44 194 VAL A CA 1
ATOM 1486 C C . VAL A 1 194 ? -28.268 2.371 36.873 1.00 93.44 194 VAL A C 1
ATOM 1488 O O . VAL A 1 194 ? -27.313 2.395 37.650 1.00 93.44 194 VAL A O 1
ATOM 1491 N N . VAL A 1 195 ? -29.515 2.526 37.301 1.00 93.69 195 VAL A N 1
ATOM 1492 C CA . VAL A 1 195 ? -29.861 2.573 38.725 1.00 93.69 195 VAL A CA 1
ATOM 1493 C C . VAL A 1 195 ? -29.691 1.171 39.316 1.00 93.69 195 VAL A C 1
ATOM 1495 O O . VAL A 1 195 ? -30.403 0.242 38.941 1.00 93.69 195 VAL A O 1
ATOM 1498 N N . ARG A 1 196 ? -28.749 0.992 40.247 1.00 91.81 196 ARG A N 1
ATOM 1499 C CA . ARG A 1 196 ? -28.529 -0.290 40.948 1.00 91.81 196 ARG A CA 1
ATOM 1500 C C . ARG A 1 196 ? -29.391 -0.432 42.190 1.00 91.81 196 ARG A C 1
ATOM 1502 O O . ARG A 1 196 ? -29.892 -1.514 42.473 1.00 91.81 196 ARG A O 1
ATOM 1509 N N . GLU A 1 197 ? -29.551 0.662 42.919 1.00 92.44 197 GLU A N 1
ATOM 1510 C CA . GLU A 1 197 ? -30.295 0.735 44.170 1.00 92.44 197 GLU A CA 1
ATOM 1511 C C . GLU A 1 197 ? -31.014 2.083 44.219 1.00 92.44 197 GLU A C 1
ATOM 1513 O O . GLU A 1 197 ? -30.458 3.099 43.800 1.00 92.44 197 GLU A O 1
ATOM 1518 N N . SER A 1 198 ? -32.236 2.095 44.740 1.00 91.75 198 SER A N 1
ATOM 1519 C CA . SER A 1 198 ? -33.004 3.309 44.995 1.00 91.75 198 SER A CA 1
ATOM 1520 C C . SER A 1 198 ? -33.657 3.176 46.366 1.00 91.75 198 SER A C 1
ATOM 1522 O O . SER A 1 198 ? -34.397 2.220 46.610 1.00 91.75 198 SER A O 1
ATOM 1524 N N . THR A 1 199 ? -33.335 4.092 47.275 1.00 91.00 199 THR A N 1
ATOM 1525 C CA . THR A 1 199 ? -33.895 4.173 48.629 1.00 91.00 199 THR A CA 1
ATOM 1526 C C . THR A 1 199 ? -34.511 5.554 48.848 1.00 91.00 199 THR A C 1
ATOM 1528 O O . THR A 1 199 ? -34.289 6.477 48.067 1.00 91.00 199 THR A O 1
ATOM 1531 N N . ALA A 1 200 ? -35.257 5.732 49.942 1.00 87.88 200 ALA A N 1
ATOM 1532 C CA . ALA A 1 200 ? -35.820 7.037 50.305 1.00 87.88 200 ALA A CA 1
ATOM 1533 C C . ALA A 1 200 ? -34.752 8.126 50.565 1.00 87.88 200 ALA A C 1
ATOM 1535 O O . ALA A 1 200 ? -35.074 9.310 50.594 1.00 87.88 200 ALA A O 1
ATOM 1536 N N . GLU A 1 201 ? -33.492 7.730 50.766 1.00 90.19 201 GLU A N 1
ATOM 1537 C CA . GLU A 1 201 ? -32.383 8.610 51.147 1.00 90.19 201 GLU A CA 1
ATOM 1538 C C . GLU A 1 201 ? -31.403 8.855 49.992 1.00 90.19 201 GLU A C 1
ATOM 1540 O O . GLU A 1 201 ? -30.770 9.910 49.931 1.00 90.19 201 GLU A O 1
ATOM 1545 N N . SER A 1 202 ? -31.245 7.894 49.073 1.00 92.06 202 SER A N 1
ATOM 1546 C CA . SER A 1 202 ? -30.272 7.988 47.980 1.00 92.06 202 SER A CA 1
ATOM 1547 C C . SER A 1 202 ? -30.534 7.007 46.838 1.00 92.06 202 SER A C 1
ATOM 1549 O O . SER A 1 202 ? -31.163 5.966 47.018 1.00 92.06 202 SER A O 1
ATOM 1551 N N . VAL A 1 203 ? -29.962 7.308 45.675 1.00 92.88 203 VAL A N 1
ATOM 1552 C CA . VAL A 1 203 ? -29.945 6.432 44.500 1.00 92.88 203 VAL A CA 1
ATOM 1553 C C . VAL A 1 203 ? -28.497 6.104 44.141 1.00 92.88 203 VAL A C 1
ATOM 1555 O O . VAL A 1 203 ? -27.654 6.998 44.058 1.00 92.88 203 VAL A O 1
ATOM 1558 N N . LEU A 1 204 ? -28.193 4.823 43.930 1.00 93.88 204 LEU A N 1
ATOM 1559 C CA . LEU A 1 204 ? -26.888 4.355 43.464 1.00 93.88 204 LEU A CA 1
ATOM 1560 C C . LEU A 1 204 ? -26.914 4.200 41.942 1.00 93.88 204 LEU A C 1
ATOM 1562 O O . LEU A 1 204 ? -27.587 3.312 41.414 1.00 93.88 204 LEU A O 1
ATOM 1566 N N . LEU A 1 205 ? -26.160 5.050 41.249 1.00 93.88 205 LEU A N 1
ATOM 1567 C CA . LEU A 1 205 ? -25.952 4.978 39.807 1.00 93.88 205 LEU A CA 1
ATOM 1568 C C . LEU A 1 205 ? -24.686 4.184 39.486 1.00 93.88 205 LEU A C 1
ATOM 1570 O O . LEU A 1 205 ? -23.658 4.363 40.136 1.00 93.88 205 LEU A O 1
ATOM 1574 N N . ASP A 1 206 ? -24.759 3.338 38.464 1.00 94.25 206 ASP A N 1
ATOM 1575 C CA . ASP A 1 206 ? -23.644 2.562 37.929 1.00 94.25 206 ASP A CA 1
ATOM 1576 C C . ASP A 1 206 ? -23.348 2.977 36.484 1.00 94.25 206 ASP A C 1
ATOM 1578 O O . ASP A 1 206 ? -24.206 2.868 35.606 1.00 94.25 206 ASP A O 1
ATOM 1582 N N . PHE A 1 207 ? -22.131 3.471 36.260 1.00 93.88 207 PHE A N 1
ATOM 1583 C CA . PHE A 1 207 ? -21.614 3.936 34.973 1.00 93.88 207 PHE A CA 1
ATOM 1584 C C . PHE A 1 207 ? -20.807 2.866 34.225 1.00 93.88 207 PHE A C 1
ATOM 1586 O O . PHE A 1 207 ? -20.288 3.137 33.140 1.00 93.88 207 PHE A O 1
ATOM 1593 N N . ASN A 1 208 ? -20.671 1.657 34.781 1.00 93.25 208 ASN A N 1
ATOM 1594 C CA . ASN A 1 208 ? -20.127 0.529 34.035 1.00 93.25 208 ASN A CA 1
ATOM 1595 C C . ASN A 1 208 ? -21.034 0.185 32.844 1.00 93.25 208 ASN A C 1
ATOM 1597 O O . ASN A 1 208 ? -22.248 0.396 32.866 1.00 93.25 208 ASN A O 1
ATOM 1601 N N . HIS A 1 209 ? -20.452 -0.425 31.811 1.00 91.00 209 HIS A N 1
ATOM 1602 C CA . HIS A 1 209 ? -21.252 -1.027 30.750 1.00 91.00 209 HIS A CA 1
ATOM 1603 C C . HIS A 1 209 ? -22.165 -2.130 31.339 1.00 91.00 209 HIS A C 1
ATOM 1605 O O . HIS A 1 209 ? -21.700 -2.880 32.200 1.00 91.00 209 HIS A O 1
ATOM 1611 N N . PRO A 1 210 ? -23.419 -2.318 30.874 1.00 89.12 210 PRO A N 1
ATOM 1612 C CA . PRO A 1 210 ? -24.321 -3.349 31.414 1.00 89.12 210 PRO A CA 1
ATOM 1613 C C . PRO A 1 210 ? -23.794 -4.795 31.332 1.00 89.12 210 PRO A C 1
ATOM 1615 O O . PRO A 1 210 ? -24.284 -5.679 32.038 1.00 89.12 210 PRO A O 1
ATOM 1618 N N . LEU A 1 211 ? -22.797 -5.034 30.472 1.00 92.56 211 LEU A N 1
ATOM 1619 C CA . LEU A 1 211 ? -22.093 -6.311 30.301 1.00 92.56 211 LEU A CA 1
ATOM 1620 C C . LEU A 1 211 ? -20.661 -6.316 30.882 1.00 92.56 211 LEU A C 1
ATOM 1622 O O . LEU A 1 211 ? -19.916 -7.258 30.634 1.00 92.56 211 LEU A O 1
ATOM 1626 N N . ALA A 1 212 ? -20.250 -5.286 31.629 1.00 93.69 212 ALA A N 1
ATOM 1627 C CA . ALA A 1 212 ? -18.955 -5.283 32.314 1.00 93.69 212 ALA A CA 1
ATOM 1628 C C . ALA A 1 212 ? -18.894 -6.399 33.373 1.00 93.69 212 ALA A C 1
ATOM 1630 O O . ALA A 1 212 ? -19.885 -6.677 34.052 1.00 93.69 212 ALA A O 1
ATOM 1631 N N . GLY A 1 213 ? -17.736 -7.049 33.497 1.00 93.94 213 GLY A N 1
ATOM 1632 C CA . GLY A 1 213 ? -17.538 -8.225 34.352 1.00 93.94 213 GLY A CA 1
ATOM 1633 C C . GLY A 1 213 ? -18.244 -9.499 33.861 1.00 93.94 213 GLY A C 1
ATOM 1634 O O . GLY A 1 213 ? -18.279 -10.485 34.593 1.00 93.94 213 GLY A O 1
ATOM 1635 N N . LYS A 1 214 ? -18.823 -9.506 32.649 1.00 94.75 214 LYS A N 1
ATOM 1636 C CA . LYS A 1 214 ? -19.411 -10.706 32.034 1.00 94.75 214 LYS A CA 1
ATOM 1637 C C . LYS A 1 214 ? -18.525 -11.232 30.910 1.00 94.75 214 LYS A C 1
ATOM 1639 O O . LYS A 1 214 ? -18.142 -10.475 30.020 1.00 94.75 214 LYS A O 1
ATOM 1644 N N . ALA A 1 215 ? -18.269 -12.537 30.921 1.00 96.00 215 ALA A N 1
ATOM 1645 C CA . ALA A 1 215 ? -17.790 -13.233 29.738 1.00 96.00 215 ALA A CA 1
ATOM 1646 C C . ALA A 1 215 ? -18.926 -13.368 28.711 1.00 96.00 215 ALA A C 1
ATOM 1648 O O . ALA A 1 215 ? -20.102 -13.472 29.075 1.00 96.00 215 ALA A O 1
ATOM 1649 N N . LEU A 1 216 ? -18.568 -13.351 27.430 1.00 97.56 216 LEU A N 1
ATOM 1650 C CA . LEU A 1 216 ? -19.495 -13.420 26.303 1.00 97.56 216 LEU A CA 1
ATOM 1651 C C . LEU A 1 216 ? -19.072 -14.557 25.378 1.00 97.56 216 LEU A C 1
ATOM 1653 O O . LEU A 1 216 ? -17.908 -14.638 24.999 1.00 97.56 216 LEU A O 1
ATOM 1657 N N . THR A 1 217 ? -20.007 -15.402 24.961 1.00 97.94 217 THR A N 1
ATOM 1658 C CA . THR A 1 217 ? -19.755 -16.398 23.914 1.00 97.94 217 THR A CA 1
ATOM 1659 C C . THR A 1 217 ? -20.280 -15.874 22.585 1.00 97.94 217 THR A C 1
ATOM 1661 O O . THR A 1 217 ? -21.434 -15.460 22.499 1.00 97.94 217 THR A O 1
ATOM 1664 N N . PHE A 1 218 ? -19.454 -15.905 21.542 1.00 97.75 218 PHE A N 1
ATOM 1665 C CA . PHE A 1 218 ? -19.845 -15.520 20.190 1.00 97.75 218 PHE A CA 1
ATOM 1666 C C . PHE A 1 218 ? -19.739 -16.703 19.237 1.00 97.75 218 PHE A C 1
ATOM 1668 O O . PHE A 1 218 ? -18.685 -17.316 19.098 1.00 97.75 218 PHE A O 1
ATOM 1675 N N . GLU A 1 219 ? -20.830 -16.978 18.531 1.00 97.62 219 GLU A N 1
ATOM 1676 C CA . GLU A 1 219 ? -20.798 -17.729 17.277 1.00 97.62 219 GLU A CA 1
ATOM 1677 C C . GLU A 1 219 ? -20.633 -16.723 16.138 1.00 97.62 219 GLU A C 1
ATOM 1679 O O . GLU A 1 219 ? -21.448 -15.804 16.046 1.00 97.62 219 GLU A O 1
ATOM 1684 N N . ILE A 1 220 ? -19.602 -16.872 15.300 1.00 97.50 220 ILE A N 1
ATOM 1685 C CA . ILE A 1 220 ? -19.259 -15.943 14.207 1.00 97.50 220 ILE A CA 1
ATOM 1686 C C . ILE A 1 220 ? -19.094 -16.729 12.903 1.00 97.50 220 ILE A C 1
ATOM 1688 O O . ILE A 1 220 ? -18.431 -17.761 12.892 1.00 97.50 220 ILE A O 1
ATOM 1692 N N . GLU A 1 221 ? -19.669 -16.229 11.810 1.00 97.50 221 GLU A N 1
ATOM 1693 C CA . GLU A 1 221 ? -19.562 -16.754 10.446 1.00 97.50 221 GLU A CA 1
ATOM 1694 C C . GLU A 1 221 ? -19.022 -15.666 9.503 1.00 97.50 221 GLU A C 1
ATOM 1696 O O . GLU A 1 221 ? -19.632 -14.602 9.358 1.00 97.50 221 GLU A O 1
ATOM 1701 N N . LEU A 1 222 ? -17.881 -15.919 8.851 1.00 96.12 222 LEU A N 1
ATOM 1702 C CA . LEU A 1 222 ? -17.217 -14.957 7.964 1.00 96.12 222 LEU A CA 1
ATOM 1703 C C . LEU A 1 222 ? -17.758 -15.053 6.528 1.00 96.12 222 LEU A C 1
ATOM 1705 O O . LEU A 1 222 ? -17.229 -15.779 5.687 1.00 96.12 222 LEU A O 1
ATOM 1709 N N . LEU A 1 223 ? -18.796 -14.273 6.224 1.00 94.06 223 LEU A N 1
ATOM 1710 C CA . LEU A 1 223 ? -19.501 -14.291 4.933 1.00 94.06 223 LEU A CA 1
ATOM 1711 C C . LEU A 1 223 ? -18.638 -13.752 3.780 1.00 94.06 223 LEU A C 1
ATOM 1713 O O . LEU A 1 223 ? -18.604 -14.304 2.674 1.00 94.06 223 LEU A O 1
ATOM 1717 N N . LYS A 1 224 ? -17.936 -12.639 4.021 1.00 91.75 224 LYS A N 1
ATOM 1718 C CA . LYS A 1 224 ? -17.112 -11.959 3.016 1.00 91.75 224 LYS A CA 1
ATOM 1719 C C . LYS A 1 224 ? -15.824 -11.461 3.648 1.00 91.75 224 LYS A C 1
ATOM 1721 O O . LYS A 1 224 ? -15.848 -10.726 4.627 1.00 91.75 224 LYS A O 1
ATOM 1726 N N . LEU A 1 225 ? -14.715 -11.789 2.998 1.00 89.69 225 LEU A N 1
ATOM 1727 C CA . LEU A 1 225 ? -13.424 -11.157 3.207 1.00 89.69 225 LEU A CA 1
ATOM 1728 C C . LEU A 1 225 ? -13.135 -10.249 2.009 1.00 89.69 225 LEU A C 1
ATOM 1730 O O . LEU A 1 225 ? -13.202 -10.698 0.862 1.00 89.69 225 LEU A O 1
ATOM 1734 N N . THR A 1 226 ? -12.831 -8.983 2.277 1.00 85.88 226 THR A N 1
ATOM 1735 C CA . THR A 1 226 ? -12.286 -8.032 1.305 1.00 85.88 226 THR A CA 1
ATOM 1736 C C . THR A 1 226 ? -10.924 -7.616 1.827 1.00 85.88 226 THR A C 1
ATOM 1738 O O . THR A 1 226 ? -10.840 -6.972 2.873 1.00 85.88 226 THR A O 1
ATOM 1741 N N . LYS A 1 227 ? -9.857 -8.006 1.129 1.00 81.62 227 LYS A N 1
ATOM 1742 C CA . LYS A 1 227 ? -8.508 -7.675 1.576 1.00 81.62 227 LYS A CA 1
ATOM 1743 C C . LYS A 1 227 ? -8.309 -6.172 1.691 1.00 81.62 227 LYS A C 1
ATOM 1745 O O . LYS A 1 227 ? -8.772 -5.412 0.839 1.00 81.62 227 LYS A O 1
ATOM 1750 N N . ALA A 1 228 ? -7.596 -5.764 2.736 1.00 66.00 228 ALA A N 1
ATOM 1751 C CA . ALA A 1 228 ? -6.974 -4.458 2.776 1.00 66.00 228 ALA A CA 1
ATOM 1752 C C . ALA A 1 228 ? -6.174 -4.285 1.486 1.00 66.00 228 ALA A C 1
ATOM 1754 O O . ALA A 1 228 ? -5.395 -5.167 1.114 1.00 66.00 228 ALA A O 1
ATOM 1755 N N . ALA A 1 229 ? -6.331 -3.144 0.819 1.00 61.16 229 ALA A N 1
ATOM 1756 C CA . ALA A 1 229 ? -5.447 -2.773 -0.273 1.00 61.16 229 ALA A CA 1
ATOM 1757 C C . ALA A 1 229 ? -4.064 -2.432 0.310 1.00 61.16 229 ALA A C 1
ATOM 1759 O O . ALA A 1 229 ? -3.706 -1.264 0.471 1.00 61.16 229 ALA A O 1
ATOM 1760 N N . HIS A 1 230 ? -3.291 -3.462 0.664 1.00 69.62 230 HIS A N 1
ATOM 1761 C CA . HIS A 1 230 ? -1.870 -3.360 0.963 1.00 69.62 230 HIS A CA 1
ATOM 1762 C C . HIS A 1 230 ? -1.143 -3.068 -0.345 1.00 69.62 230 HIS A C 1
ATOM 1764 O O . HIS A 1 230 ? -0.587 -3.951 -0.993 1.00 69.62 230 HIS A O 1
ATOM 1770 N N . LEU A 1 231 ? -1.210 -1.806 -0.764 1.00 86.12 231 LEU A N 1
ATOM 1771 C CA . LEU A 1 231 ? -0.541 -1.356 -1.967 1.00 86.12 231 LEU A CA 1
ATOM 1772 C C . LEU A 1 231 ? 0.967 -1.466 -1.758 1.00 86.12 231 LEU A C 1
ATOM 1774 O O . LEU A 1 231 ? 1.541 -0.842 -0.865 1.00 86.12 231 LEU A O 1
ATOM 1778 N N . HIS A 1 232 ? 1.601 -2.281 -2.587 1.00 92.50 232 HIS A N 1
ATOM 1779 C CA . HIS A 1 232 ? 3.038 -2.478 -2.575 1.00 92.50 232 HIS A CA 1
ATOM 1780 C C . HIS A 1 232 ? 3.712 -1.408 -3.435 1.00 92.50 232 HIS A C 1
ATOM 1782 O O . HIS A 1 232 ? 3.130 -0.893 -4.392 1.00 92.50 232 HIS A O 1
ATOM 1788 N N . LYS A 1 233 ? 4.964 -1.079 -3.104 1.00 96.88 233 LYS A N 1
ATOM 1789 C CA . LYS A 1 233 ? 5.807 -0.172 -3.890 1.00 96.88 233 LYS A CA 1
ATOM 1790 C C . LYS A 1 233 ? 6.907 -0.949 -4.611 1.00 96.88 233 LYS A C 1
ATOM 1792 O O . LYS A 1 233 ? 7.436 -1.920 -4.078 1.00 96.88 233 LYS A O 1
ATOM 1797 N N . ALA A 1 234 ? 7.231 -0.533 -5.829 1.00 98.00 234 ALA A N 1
ATOM 1798 C CA . ALA A 1 234 ? 8.341 -1.029 -6.640 1.00 98.00 234 ALA A CA 1
ATOM 1799 C C . ALA A 1 234 ? 9.057 0.166 -7.283 1.00 98.00 234 ALA A C 1
ATOM 1801 O O . ALA A 1 234 ? 8.380 1.091 -7.722 1.00 98.00 234 ALA A O 1
ATOM 1802 N N . THR A 1 235 ? 10.391 0.171 -7.359 1.00 98.75 235 THR A N 1
ATOM 1803 C CA . THR A 1 235 ? 11.146 1.289 -7.956 1.00 98.75 235 THR A CA 1
ATOM 1804 C C . THR A 1 235 ? 12.056 0.799 -9.082 1.00 98.75 235 THR A C 1
ATOM 1806 O O . THR A 1 235 ? 12.805 -0.164 -8.910 1.00 98.75 235 THR A O 1
ATOM 1809 N N . PHE A 1 236 ? 12.009 1.484 -10.228 1.00 98.69 236 PHE A N 1
ATOM 1810 C CA . PHE A 1 236 ? 12.744 1.126 -11.443 1.00 98.69 236 PHE A CA 1
ATOM 1811 C C . PHE A 1 236 ? 13.431 2.354 -12.060 1.00 98.69 236 PHE A C 1
ATOM 1813 O O . PHE A 1 236 ? 12.770 3.359 -12.315 1.00 98.69 236 PHE A O 1
ATOM 1820 N N . GLY A 1 237 ? 14.732 2.259 -12.344 1.00 97.94 237 GLY A N 1
ATOM 1821 C CA . GLY A 1 237 ? 15.472 3.196 -13.202 1.00 97.94 237 GLY A CA 1
ATOM 1822 C C . GLY A 1 237 ? 15.532 2.659 -14.631 1.00 97.94 237 GLY A C 1
ATOM 1823 O O . GLY A 1 237 ? 15.835 1.482 -14.828 1.00 97.94 237 GLY A O 1
ATOM 1824 N N . ALA A 1 238 ? 15.183 3.470 -15.632 1.00 96.12 238 ALA A N 1
ATOM 1825 C CA . ALA A 1 238 ? 14.890 2.969 -16.983 1.00 96.12 238 ALA A CA 1
ATOM 1826 C C . ALA A 1 238 ? 15.174 3.986 -18.112 1.00 96.12 238 ALA A C 1
ATOM 1828 O O . ALA A 1 238 ? 14.499 3.970 -19.143 1.00 96.12 238 ALA A O 1
ATOM 1829 N N . GLY A 1 239 ? 16.172 4.858 -17.931 1.00 94.50 239 GLY A N 1
ATOM 1830 C CA . GLY A 1 239 ? 16.377 6.040 -18.780 1.00 94.50 239 GLY A CA 1
ATOM 1831 C C . GLY A 1 239 ? 15.509 7.215 -18.340 1.00 94.50 239 GLY A C 1
ATOM 1832 O O . GLY A 1 239 ? 15.084 7.235 -17.187 1.00 94.50 239 GLY A O 1
ATOM 1833 N N . CYS A 1 240 ? 15.215 8.146 -19.260 1.00 95.00 240 CYS A N 1
ATOM 1834 C CA . CYS A 1 240 ? 14.294 9.259 -19.011 1.00 95.00 240 CYS A CA 1
A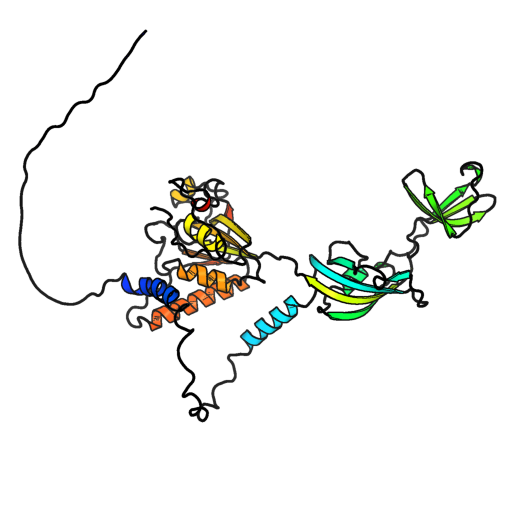TOM 1835 C C . CYS A 1 240 ? 12.976 8.769 -18.383 1.00 95.00 240 CYS A C 1
ATOM 1837 O O . CYS A 1 240 ? 12.190 8.079 -19.043 1.00 95.00 240 CYS A O 1
ATOM 1839 N N . PHE A 1 241 ? 12.709 9.142 -17.129 1.00 96.81 241 PHE A N 1
ATOM 1840 C CA . PHE A 1 241 ? 11.624 8.591 -16.305 1.00 96.81 241 PHE A CA 1
ATOM 1841 C C . PHE A 1 241 ? 10.198 8.839 -16.825 1.00 96.81 241 PHE A C 1
ATOM 1843 O O . PHE A 1 241 ? 9.283 8.094 -16.471 1.00 96.81 241 PHE A O 1
ATOM 1850 N N . TRP A 1 242 ? 9.994 9.802 -17.728 1.00 96.75 242 TRP A N 1
ATOM 1851 C CA . TRP A 1 242 ? 8.681 10.165 -18.271 1.00 96.75 242 TRP A CA 1
ATOM 1852 C C . TRP A 1 242 ? 8.020 9.035 -19.076 1.00 96.75 242 TRP A C 1
ATOM 1854 O O . TRP A 1 242 ? 6.802 8.858 -19.032 1.00 96.75 242 TRP A O 1
ATOM 1864 N N . GLY A 1 243 ? 8.820 8.267 -19.820 1.00 95.38 243 GLY A N 1
ATOM 1865 C CA . GLY A 1 243 ? 8.342 7.133 -20.617 1.00 95.38 243 GLY A CA 1
ATOM 1866 C C . GLY A 1 243 ? 7.977 5.914 -19.760 1.00 95.38 243 GLY A C 1
ATOM 1867 O O . GLY A 1 243 ? 6.854 5.418 -19.872 1.00 95.38 243 GLY A O 1
ATOM 1868 N N . PRO A 1 244 ? 8.889 5.439 -18.888 1.00 96.31 244 PRO A N 1
ATOM 1869 C CA . PRO A 1 244 ? 8.622 4.415 -17.884 1.00 96.31 244 PRO A CA 1
ATOM 1870 C C . PRO A 1 244 ? 7.436 4.749 -16.975 1.00 96.31 244 PRO A C 1
ATOM 1872 O O . PRO A 1 244 ? 6.637 3.858 -16.698 1.00 96.31 244 PRO A O 1
ATOM 1875 N N . GLU A 1 245 ? 7.262 6.009 -16.560 1.00 98.25 245 GLU A N 1
ATOM 1876 C CA . GLU A 1 245 ? 6.084 6.414 -15.789 1.00 98.25 245 GLU A CA 1
ATOM 1877 C C . GLU A 1 245 ? 4.792 6.126 -16.557 1.00 98.25 245 GLU A C 1
ATOM 1879 O O . GLU A 1 245 ? 3.964 5.346 -16.085 1.00 98.25 245 GLU A O 1
ATOM 1884 N N . LEU A 1 246 ? 4.647 6.676 -17.768 1.00 97.44 246 LEU A N 1
ATOM 1885 C CA . LEU A 1 246 ? 3.455 6.461 -18.590 1.00 97.44 246 LEU A CA 1
ATOM 1886 C C . LEU A 1 246 ? 3.233 4.972 -18.915 1.00 97.44 246 LEU A C 1
ATOM 1888 O O . LEU A 1 246 ? 2.090 4.517 -18.979 1.00 97.44 246 LEU A O 1
ATOM 1892 N N . LEU A 1 247 ? 4.306 4.191 -19.073 1.00 97.31 247 LEU A N 1
ATOM 1893 C CA . LEU A 1 247 ? 4.221 2.743 -19.251 1.00 97.31 247 LEU A CA 1
ATOM 1894 C C . LEU A 1 247 ? 3.570 2.063 -18.038 1.00 97.31 247 LEU A C 1
ATOM 1896 O O . LEU A 1 247 ? 2.607 1.316 -18.209 1.00 97.31 247 LEU A O 1
ATOM 1900 N N . PHE A 1 248 ? 4.046 2.335 -16.819 1.00 98.25 248 PHE A N 1
ATOM 1901 C CA . PHE A 1 248 ? 3.469 1.744 -15.608 1.00 98.25 248 PHE A CA 1
ATOM 1902 C C . PHE A 1 248 ? 2.076 2.295 -15.282 1.00 98.25 248 PHE A C 1
ATOM 1904 O O . PHE A 1 248 ? 1.223 1.536 -14.817 1.00 98.25 248 PHE A O 1
ATOM 1911 N N . GLN A 1 249 ? 1.781 3.557 -15.614 1.00 97.75 249 GLN A N 1
ATOM 1912 C CA . GLN A 1 249 ? 0.425 4.109 -15.509 1.00 97.75 249 GLN A CA 1
ATOM 1913 C C . GLN A 1 249 ? -0.606 3.273 -16.271 1.00 97.75 249 GLN A C 1
ATOM 1915 O O . GLN A 1 249 ? -1.735 3.136 -15.806 1.00 97.75 249 GLN A O 1
ATOM 1920 N N . ARG A 1 250 ? -0.225 2.664 -17.397 1.00 98.00 250 ARG A N 1
ATOM 1921 C CA . ARG A 1 250 ? -1.115 1.851 -18.238 1.00 98.00 250 ARG A CA 1
ATOM 1922 C C . ARG A 1 250 ? -1.287 0.411 -17.754 1.00 98.00 250 ARG A C 1
ATOM 1924 O O . ARG A 1 250 ? -2.170 -0.284 -18.250 1.00 98.00 250 ARG A O 1
ATOM 1931 N N . VAL A 1 251 ? -0.503 -0.057 -16.784 1.00 97.12 251 VAL A N 1
ATOM 1932 C CA . VAL A 1 251 ? -0.597 -1.435 -16.276 1.00 97.12 251 VAL A CA 1
ATOM 1933 C C . VAL A 1 251 ? -1.845 -1.583 -15.383 1.00 97.12 251 VAL A C 1
ATOM 1935 O O . VAL A 1 251 ? -1.989 -0.827 -14.413 1.00 97.12 251 VAL A O 1
ATOM 1938 N N . PRO A 1 252 ? -2.782 -2.510 -15.679 1.00 93.38 252 PRO A N 1
ATOM 1939 C CA . PRO A 1 252 ? -3.872 -2.857 -14.762 1.00 93.38 252 PRO A CA 1
ATOM 1940 C C . PRO A 1 252 ? -3.313 -3.332 -13.414 1.00 93.38 252 PRO A C 1
ATOM 1942 O O . PRO A 1 252 ? -2.281 -3.988 -13.380 1.00 93.38 252 PRO A O 1
ATOM 1945 N N . GLY A 1 253 ? -3.953 -2.967 -12.302 1.00 88.69 253 GLY A N 1
ATOM 1946 C CA . GLY A 1 253 ? -3.446 -3.252 -10.951 1.00 88.69 253 GLY A CA 1
ATOM 1947 C C . GLY A 1 253 ? -2.414 -2.251 -10.411 1.00 88.69 253 GLY A C 1
ATOM 1948 O O . GLY A 1 253 ? -2.290 -2.115 -9.199 1.00 88.69 253 GLY A O 1
ATOM 1949 N N . VAL A 1 254 ? -1.738 -1.460 -11.256 1.00 94.94 254 VAL A N 1
ATOM 1950 C CA . VAL A 1 254 ? -1.011 -0.269 -10.773 1.00 94.94 254 VAL A CA 1
ATOM 1951 C C . VAL A 1 254 ? -2.027 0.790 -10.343 1.00 94.94 254 VAL A C 1
ATOM 1953 O O . VAL A 1 254 ? -2.911 1.149 -11.119 1.00 94.94 254 VAL A O 1
ATOM 1956 N N . VAL A 1 255 ? -1.896 1.317 -9.131 1.00 90.88 255 VAL A N 1
ATOM 1957 C CA . VAL A 1 255 ? -2.817 2.309 -8.556 1.00 90.88 255 VAL A CA 1
ATOM 1958 C C . VAL A 1 255 ? -2.278 3.729 -8.721 1.00 90.88 255 VAL A C 1
ATOM 1960 O O . VAL A 1 255 ? -3.033 4.622 -9.096 1.00 90.88 255 VAL A O 1
ATOM 1963 N N . ALA A 1 256 ? -0.975 3.934 -8.515 1.00 92.50 256 ALA A N 1
ATOM 1964 C CA . ALA A 1 256 ? -0.325 5.229 -8.703 1.00 92.50 256 ALA A CA 1
ATOM 1965 C C . ALA A 1 256 ? 1.117 5.078 -9.205 1.00 92.50 256 ALA A C 1
ATOM 1967 O O . ALA A 1 256 ? 1.765 4.051 -8.994 1.00 92.50 256 ALA A O 1
ATOM 1968 N N . THR A 1 257 ? 1.623 6.129 -9.842 1.00 97.62 257 THR A N 1
ATOM 1969 C CA . THR A 1 257 ? 3.030 6.284 -10.220 1.00 97.62 257 THR A CA 1
ATOM 1970 C C . THR A 1 257 ? 3.527 7.643 -9.750 1.00 97.62 257 THR A C 1
ATOM 1972 O O . THR A 1 257 ? 2.776 8.617 -9.765 1.00 97.62 257 THR A O 1
ATOM 1975 N N . GLU A 1 258 ? 4.793 7.707 -9.369 1.00 97.75 258 GLU A N 1
ATOM 1976 C CA . GLU A 1 258 ? 5.516 8.949 -9.104 1.00 97.75 258 GLU A CA 1
ATOM 1977 C C . GLU A 1 258 ? 6.938 8.823 -9.665 1.00 97.75 258 GLU A C 1
ATOM 1979 O O . GLU A 1 258 ? 7.510 7.731 -9.687 1.00 97.75 258 GLU A O 1
ATOM 1984 N N . VAL A 1 259 ? 7.515 9.924 -10.139 1.00 98.69 259 VAL A N 1
ATOM 1985 C CA . VAL A 1 259 ? 8.905 9.973 -10.623 1.00 98.69 259 VAL A CA 1
ATOM 1986 C C . VAL A 1 259 ? 9.820 10.672 -9.624 1.00 98.69 259 VAL A C 1
ATOM 1988 O O . VAL A 1 259 ? 9.371 11.492 -8.820 1.00 98.69 259 VAL A O 1
ATOM 1991 N N . GLY A 1 260 ? 11.099 10.310 -9.613 1.00 98.31 260 GLY A N 1
ATOM 1992 C CA . GLY A 1 260 ? 12.055 10.824 -8.636 1.00 98.31 260 GLY A CA 1
ATOM 1993 C C . GLY A 1 260 ? 13.496 10.414 -8.891 1.00 98.31 260 GLY A C 1
ATOM 1994 O O . GLY A 1 260 ? 13.829 9.867 -9.941 1.00 98.31 260 GLY A O 1
ATOM 1995 N N . TYR A 1 261 ? 14.330 10.670 -7.889 1.00 98.44 261 TYR A N 1
ATOM 1996 C CA . TYR A 1 261 ? 15.777 10.500 -7.909 1.00 98.44 261 TYR A CA 1
ATOM 1997 C C . TYR A 1 261 ? 16.196 9.530 -6.796 1.00 98.44 261 TYR A C 1
ATOM 1999 O O . TYR A 1 261 ? 15.877 9.746 -5.624 1.00 98.44 261 TYR A O 1
ATOM 2007 N N . ALA A 1 262 ? 16.925 8.463 -7.130 1.00 98.19 262 ALA A N 1
ATOM 2008 C CA . ALA A 1 262 ? 17.294 7.397 -6.183 1.00 98.19 262 ALA A CA 1
ATOM 2009 C C . ALA A 1 262 ? 18.747 6.919 -6.345 1.00 98.19 262 ALA A C 1
ATOM 2011 O O . ALA A 1 262 ? 19.388 7.193 -7.356 1.00 98.19 262 ALA A O 1
ATOM 2012 N N . GLN A 1 263 ? 19.247 6.182 -5.349 1.00 98.00 263 GLN A N 1
ATOM 2013 C CA . GLN A 1 263 ? 20.590 5.580 -5.253 1.00 98.00 263 GLN A CA 1
ATOM 2014 C C . GLN A 1 263 ? 21.798 6.537 -5.241 1.00 98.00 263 GLN A C 1
ATOM 2016 O O . GLN A 1 263 ? 22.933 6.055 -5.242 1.00 98.00 263 GLN A O 1
ATOM 2021 N N . GLY A 1 264 ? 21.596 7.856 -5.232 1.00 96.50 264 GLY A N 1
ATOM 2022 C CA . GLY A 1 264 ? 22.681 8.829 -5.084 1.00 96.50 264 GLY A CA 1
ATOM 2023 C C . GLY A 1 264 ? 22.955 9.205 -3.631 1.00 96.50 264 GLY A C 1
ATOM 2024 O O . GLY A 1 264 ? 22.422 8.590 -2.708 1.00 96.50 264 GLY A O 1
ATOM 2025 N N . THR A 1 265 ? 23.812 10.203 -3.422 1.00 96.44 265 THR A N 1
ATOM 2026 C CA . THR A 1 265 ? 24.329 10.567 -2.088 1.00 96.44 265 THR A CA 1
ATOM 2027 C C . THR A 1 265 ? 23.886 11.939 -1.589 1.00 96.44 265 THR A C 1
ATOM 2029 O O . THR A 1 265 ? 24.129 12.254 -0.426 1.00 96.44 265 THR A O 1
ATOM 2032 N N . TRP A 1 266 ? 23.264 12.756 -2.439 1.00 96.38 266 TRP A N 1
ATOM 2033 C CA . TRP A 1 266 ? 22.830 14.105 -2.079 1.00 96.38 266 TRP A CA 1
ATOM 2034 C C . TRP A 1 266 ? 21.440 14.058 -1.441 1.00 96.38 266 TRP A C 1
ATOM 2036 O O . TRP A 1 266 ? 20.598 13.238 -1.804 1.00 96.38 266 TRP A O 1
ATOM 2046 N N . GLU A 1 267 ? 21.188 14.943 -0.481 1.00 93.75 267 GLU A N 1
ATOM 2047 C CA . GLU A 1 267 ? 19.876 15.053 0.151 1.00 93.75 267 GLU A CA 1
ATOM 2048 C C . GLU A 1 267 ? 19.023 16.083 -0.599 1.00 93.75 267 GLU A C 1
ATOM 2050 O O . GLU A 1 267 ? 19.436 17.228 -0.764 1.00 93.75 267 GLU A O 1
ATOM 2055 N N . ASN A 1 268 ? 17.825 15.680 -1.031 1.00 92.06 268 ASN A N 1
ATOM 2056 C CA . ASN A 1 268 ? 16.856 16.523 -1.749 1.00 92.06 268 ASN A CA 1
ATOM 2057 C C . ASN A 1 268 ? 17.420 17.208 -3.019 1.00 92.06 268 ASN A C 1
ATOM 2059 O O . ASN A 1 268 ? 17.282 18.424 -3.155 1.00 92.06 268 ASN A O 1
ATOM 2063 N N . PRO A 1 269 ? 18.043 16.455 -3.951 1.00 95.25 269 PRO A N 1
ATOM 2064 C CA . PRO A 1 269 ? 18.584 17.023 -5.183 1.00 95.25 269 PRO A CA 1
ATOM 2065 C C . PRO A 1 269 ? 17.468 17.535 -6.108 1.00 95.25 269 PRO A C 1
ATOM 2067 O O . PRO A 1 269 ? 16.405 16.916 -6.205 1.00 95.25 269 PRO A O 1
ATOM 2070 N N . THR A 1 270 ? 17.739 18.628 -6.819 1.00 94.62 270 THR A N 1
ATOM 2071 C CA . THR A 1 270 ? 16.889 19.132 -7.911 1.00 94.62 270 THR A CA 1
ATOM 2072 C C . THR A 1 270 ? 17.158 18.391 -9.222 1.00 94.62 270 THR A C 1
ATOM 2074 O O . THR A 1 270 ? 18.193 17.732 -9.378 1.00 94.62 270 THR A O 1
ATOM 2077 N N . TYR A 1 271 ? 16.260 18.528 -10.199 1.00 94.69 271 TYR A N 1
ATOM 2078 C CA . TYR A 1 271 ? 16.495 18.060 -11.568 1.00 94.69 271 TYR A CA 1
ATOM 2079 C C . TYR A 1 271 ? 17.814 18.598 -12.148 1.00 94.69 271 TYR A C 1
ATOM 2081 O O . TYR A 1 271 ? 18.591 17.846 -12.743 1.00 94.69 271 TYR A O 1
ATOM 2089 N N . GLU A 1 272 ? 18.095 19.887 -11.944 1.00 93.31 272 GLU A N 1
ATOM 2090 C CA . GLU A 1 272 ? 19.322 20.542 -12.391 1.00 93.31 272 GLU A CA 1
ATOM 2091 C C . GLU A 1 272 ? 20.574 19.928 -11.745 1.00 93.31 272 GLU A C 1
ATOM 2093 O O . GLU A 1 272 ? 21.548 19.668 -12.457 1.00 93.31 272 GLU A O 1
ATOM 2098 N N . ASP A 1 273 ? 20.537 19.622 -10.442 1.00 93.69 273 ASP A N 1
ATOM 2099 C CA . ASP A 1 273 ? 21.637 18.928 -9.758 1.00 93.69 273 ASP A CA 1
ATOM 2100 C C . ASP A 1 273 ? 21.856 17.535 -10.365 1.00 93.69 273 ASP A C 1
ATOM 2102 O O . ASP A 1 273 ? 22.979 17.171 -10.712 1.00 93.69 273 ASP A O 1
ATOM 2106 N N . VAL A 1 274 ? 20.790 16.748 -10.555 1.00 94.62 274 VAL A N 1
ATOM 2107 C CA . VAL A 1 274 ? 20.874 15.390 -11.128 1.00 94.62 274 VAL A CA 1
ATOM 2108 C C . VAL A 1 274 ? 21.390 15.407 -12.571 1.00 94.62 274 VAL A C 1
ATOM 2110 O O . VAL A 1 274 ? 22.152 14.518 -12.958 1.00 94.62 274 VAL A O 1
ATOM 2113 N N . CYS A 1 275 ? 21.067 16.442 -13.351 1.00 90.69 275 CYS A N 1
ATOM 2114 C CA . CYS A 1 275 ? 21.573 16.618 -14.713 1.00 90.69 275 CYS A CA 1
ATOM 2115 C C . CYS A 1 275 ? 23.097 16.796 -14.800 1.00 90.69 275 CYS A C 1
ATOM 2117 O O . CYS A 1 275 ? 23.664 16.509 -15.857 1.00 90.69 275 CYS A O 1
ATOM 2119 N N . THR A 1 276 ? 23.771 17.228 -13.726 1.00 90.75 276 THR A N 1
ATOM 2120 C CA . THR A 1 276 ? 25.247 17.296 -13.684 1.00 90.75 276 THR A CA 1
ATOM 2121 C C . THR A 1 276 ? 25.900 15.910 -13.715 1.00 90.75 276 THR A C 1
ATOM 2123 O O . THR A 1 276 ? 27.006 15.762 -14.228 1.00 90.75 276 THR A O 1
ATOM 2126 N N . GLY A 1 277 ? 25.214 14.889 -13.184 1.00 90.69 277 GLY A N 1
ATOM 2127 C CA . GLY A 1 277 ? 25.757 13.553 -12.925 1.00 90.69 277 GLY A CA 1
ATOM 2128 C C . GLY A 1 277 ? 26.523 13.408 -11.598 1.00 90.69 277 GLY A C 1
ATOM 2129 O O . GLY A 1 277 ? 26.742 12.273 -11.165 1.00 90.69 277 GLY A O 1
ATOM 2130 N N . ASP A 1 278 ? 26.869 14.509 -10.917 1.00 93.94 278 ASP A N 1
ATOM 2131 C CA . ASP A 1 278 ? 27.721 14.513 -9.712 1.00 93.94 278 ASP A CA 1
ATOM 2132 C C . ASP A 1 278 ? 27.007 14.000 -8.449 1.00 93.94 278 ASP A C 1
ATOM 2134 O O . ASP A 1 278 ? 27.643 13.542 -7.498 1.00 93.94 278 ASP A O 1
ATOM 2138 N N . THR A 1 279 ? 25.671 14.031 -8.431 1.00 95.31 279 THR A N 1
ATOM 2139 C CA . THR A 1 279 ? 24.858 13.612 -7.274 1.00 95.31 279 THR A CA 1
ATOM 2140 C C . THR A 1 279 ? 24.807 12.090 -7.084 1.00 95.31 279 THR A C 1
ATOM 2142 O O . THR A 1 279 ? 24.383 11.591 -6.037 1.00 95.31 279 THR A O 1
ATOM 2145 N N . GLY A 1 280 ? 25.191 11.329 -8.115 1.00 95.81 280 GLY A N 1
ATOM 2146 C CA . GLY A 1 280 ? 25.107 9.867 -8.161 1.00 95.81 280 GLY A CA 1
ATOM 2147 C C . GLY A 1 280 ? 23.687 9.297 -8.281 1.00 95.81 280 GLY A C 1
ATOM 2148 O O . GLY A 1 280 ? 23.538 8.077 -8.412 1.00 95.81 280 GLY A O 1
ATOM 2149 N N . HIS A 1 281 ? 22.637 10.126 -8.261 1.00 97.94 281 HIS A N 1
ATOM 2150 C CA . HIS A 1 281 ? 21.263 9.637 -8.402 1.00 97.94 281 HIS A CA 1
ATOM 2151 C C .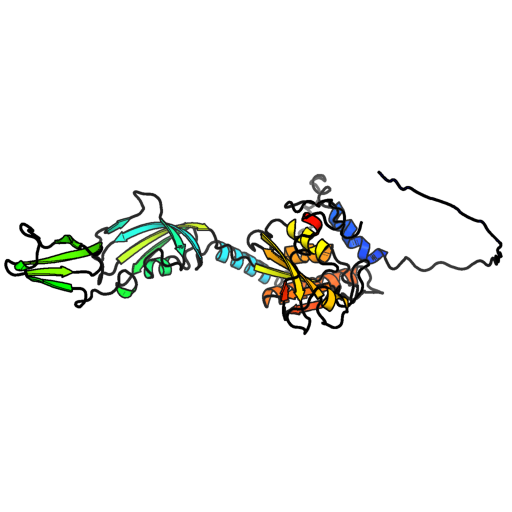 HIS A 1 281 ? 21.014 9.067 -9.804 1.00 97.94 281 HIS A C 1
ATOM 2153 O O . HIS A 1 281 ? 21.757 9.329 -10.748 1.00 97.94 281 HIS A O 1
ATOM 2159 N N . THR A 1 282 ? 19.963 8.264 -9.934 1.00 97.81 282 THR A N 1
ATOM 2160 C CA . THR A 1 282 ? 19.316 7.972 -11.213 1.00 97.81 282 THR A CA 1
ATOM 2161 C C . THR A 1 282 ? 17.874 8.432 -11.190 1.00 97.81 282 THR A C 1
ATOM 2163 O O . THR A 1 282 ? 17.224 8.392 -10.140 1.00 97.81 282 THR A O 1
ATOM 2166 N N . GLU A 1 283 ? 17.374 8.827 -12.356 1.00 98.31 283 GLU A N 1
ATOM 2167 C CA . GLU A 1 283 ? 15.947 8.953 -12.602 1.00 98.31 283 GLU A CA 1
ATOM 2168 C C . GLU A 1 283 ? 15.270 7.593 -12.398 1.00 98.31 283 GLU A C 1
ATOM 2170 O O . GLU A 1 283 ? 15.715 6.565 -12.921 1.00 98.31 283 GLU A O 1
ATOM 2175 N N . VAL A 1 284 ? 14.191 7.592 -11.616 1.00 98.62 284 VAL A N 1
ATOM 2176 C CA . VAL A 1 284 ? 13.365 6.417 -11.344 1.00 98.62 284 VAL A CA 1
ATOM 2177 C C . VAL A 1 284 ? 11.882 6.730 -11.450 1.00 98.62 284 VAL A C 1
ATOM 2179 O O . VAL A 1 284 ? 11.431 7.840 -11.168 1.00 98.62 284 VAL A O 1
ATOM 2182 N N . VAL A 1 285 ? 11.112 5.692 -11.759 1.00 98.69 285 VAL A N 1
ATOM 2183 C CA . VAL A 1 285 ? 9.681 5.616 -11.465 1.00 98.69 285 VAL A CA 1
ATOM 2184 C C . VAL A 1 285 ? 9.475 4.737 -10.234 1.00 98.69 285 VAL A C 1
ATOM 2186 O O . VAL A 1 285 ? 10.013 3.631 -10.147 1.00 98.69 285 VAL A O 1
ATOM 2189 N N . GLN A 1 286 ? 8.678 5.221 -9.287 1.00 98.56 286 GLN A N 1
ATOM 2190 C CA . GLN A 1 286 ? 8.140 4.439 -8.185 1.00 98.56 286 GLN A CA 1
ATOM 2191 C C . GLN A 1 286 ? 6.669 4.125 -8.473 1.00 98.56 286 GLN A C 1
ATOM 2193 O O . GLN A 1 286 ? 5.850 5.000 -8.753 1.00 98.56 286 GLN A O 1
ATOM 2198 N N . VAL A 1 287 ? 6.351 2.837 -8.453 1.00 98.44 287 VAL A N 1
ATOM 2199 C CA . VAL A 1 287 ? 5.073 2.257 -8.856 1.00 98.44 287 VAL A CA 1
ATOM 2200 C C . VAL A 1 287 ? 4.382 1.736 -7.607 1.00 98.44 287 VAL A C 1
ATOM 2202 O O . VAL A 1 287 ? 4.912 0.856 -6.932 1.00 98.44 287 VAL A O 1
ATOM 2205 N N . THR A 1 288 ? 3.201 2.267 -7.308 1.00 96.94 288 THR A N 1
ATOM 2206 C CA . THR A 1 288 ? 2.327 1.783 -6.235 1.00 96.94 288 THR A CA 1
ATOM 2207 C C . THR A 1 288 ? 1.257 0.892 -6.856 1.00 96.94 288 THR A C 1
ATOM 2209 O O . THR A 1 288 ? 0.506 1.351 -7.719 1.00 96.94 288 THR A O 1
ATOM 2212 N N . TYR A 1 289 ? 1.190 -0.378 -6.462 1.00 93.25 289 TYR A N 1
ATOM 2213 C CA . TYR A 1 289 ? 0.365 -1.398 -7.114 1.00 93.25 289 TYR A CA 1
ATOM 2214 C C . TYR A 1 289 ? -0.371 -2.292 -6.117 1.00 93.25 289 TYR A C 1
ATOM 2216 O O . TYR A 1 289 ? 0.075 -2.484 -4.989 1.00 93.25 289 TYR A O 1
ATOM 2224 N N . ASP A 1 290 ? -1.501 -2.841 -6.550 1.00 86.69 290 ASP A N 1
ATOM 2225 C CA . ASP A 1 290 ? -2.259 -3.849 -5.819 1.00 86.69 290 ASP A CA 1
ATOM 2226 C C . ASP A 1 290 ? -1.719 -5.252 -6.172 1.00 86.69 290 ASP A C 1
ATOM 2228 O O . ASP A 1 290 ? -1.886 -5.691 -7.319 1.00 86.69 290 ASP A O 1
ATOM 2232 N N . PRO A 1 291 ? -1.078 -5.971 -5.227 1.00 85.31 291 PRO A N 1
ATOM 2233 C CA . PRO A 1 291 ? -0.509 -7.294 -5.482 1.00 85.31 291 PRO A CA 1
ATOM 2234 C C . PRO A 1 291 ? -1.562 -8.370 -5.796 1.00 85.31 291 PRO A C 1
ATOM 2236 O O . PRO A 1 291 ? -1.204 -9.424 -6.317 1.00 85.31 291 PRO A O 1
ATOM 2239 N N . SER A 1 292 ? -2.852 -8.123 -5.526 1.00 79.50 292 SER A N 1
ATOM 2240 C CA . SER A 1 292 ? -3.947 -9.023 -5.921 1.00 79.50 292 SER A CA 1
ATOM 2241 C C . SER A 1 292 ? -4.347 -8.886 -7.397 1.00 79.50 292 SER A C 1
ATOM 2243 O O . SER A 1 292 ? -4.987 -9.783 -7.948 1.00 79.50 292 SER A O 1
ATOM 2245 N N . LEU A 1 293 ? -3.951 -7.785 -8.051 1.00 83.50 293 LEU A N 1
ATOM 2246 C CA . LEU A 1 293 ? -4.270 -7.478 -9.449 1.00 83.50 293 LEU A CA 1
ATOM 2247 C C . LEU A 1 293 ? -3.054 -7.563 -10.383 1.00 83.50 293 LEU A C 1
ATOM 2249 O O . LEU A 1 293 ? -3.221 -7.861 -11.565 1.00 83.50 293 LEU A O 1
ATOM 2253 N N . VAL A 1 294 ? -1.843 -7.293 -9.881 1.00 91.88 294 VAL A N 1
ATOM 2254 C CA . VAL A 1 294 ? -0.591 -7.400 -10.647 1.00 91.88 294 VAL A CA 1
ATOM 2255 C C . VAL A 1 294 ? 0.571 -7.807 -9.740 1.00 91.88 294 VAL A C 1
ATOM 2257 O O . VAL A 1 294 ? 0.785 -7.209 -8.689 1.00 91.88 294 VAL A O 1
ATOM 2260 N N . THR A 1 295 ? 1.344 -8.820 -10.138 1.00 92.00 295 THR A N 1
ATOM 2261 C CA . THR A 1 295 ? 2.488 -9.294 -9.338 1.00 92.00 295 THR A CA 1
ATOM 2262 C C . THR A 1 295 ? 3.740 -8.443 -9.565 1.00 92.00 295 THR A C 1
ATOM 2264 O O . THR A 1 295 ? 3.882 -7.771 -10.593 1.00 92.00 295 THR A O 1
ATOM 2267 N N . TYR A 1 296 ? 4.704 -8.507 -8.642 1.00 95.94 296 TYR A N 1
ATOM 2268 C CA . TYR A 1 296 ? 6.007 -7.864 -8.838 1.00 95.94 296 TYR A CA 1
ATOM 2269 C C . TYR A 1 296 ? 6.730 -8.426 -10.074 1.00 95.94 296 TYR A C 1
ATOM 2271 O O . TYR A 1 296 ? 7.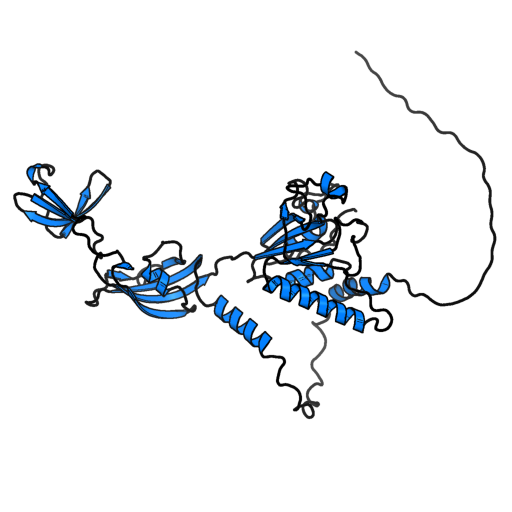347 -7.682 -10.836 1.00 95.94 296 TYR A O 1
ATOM 2279 N N . GLU A 1 297 ? 6.594 -9.725 -10.343 1.00 96.44 297 GLU A N 1
ATOM 2280 C CA . GLU A 1 297 ? 7.134 -10.374 -11.534 1.00 96.44 297 GLU A CA 1
ATOM 2281 C C . GLU A 1 297 ? 6.470 -9.900 -12.829 1.00 96.44 297 GLU A C 1
ATOM 2283 O O . GLU A 1 297 ? 7.128 -9.872 -13.869 1.00 96.44 297 GLU A O 1
ATOM 2288 N N . ASP A 1 298 ? 5.196 -9.503 -12.804 1.00 96.69 298 ASP A N 1
ATOM 2289 C CA . ASP A 1 298 ? 4.548 -8.865 -13.953 1.00 96.69 298 ASP A CA 1
ATOM 2290 C C . ASP A 1 298 ? 5.099 -7.457 -14.199 1.00 96.69 298 ASP A C 1
ATOM 2292 O O . ASP A 1 298 ? 5.391 -7.111 -15.346 1.00 96.69 298 ASP A O 1
ATOM 2296 N N . LEU A 1 299 ? 5.358 -6.681 -13.140 1.00 98.31 299 LEU A N 1
ATOM 2297 C CA . LEU A 1 299 ? 6.050 -5.393 -13.259 1.00 98.31 299 LEU A CA 1
ATOM 2298 C C . LEU A 1 299 ? 7.483 -5.564 -13.792 1.00 98.31 299 LEU A C 1
ATOM 2300 O O . LEU A 1 299 ? 7.894 -4.813 -14.677 1.00 98.31 299 LEU A O 1
ATOM 2304 N N . LEU A 1 300 ? 8.211 -6.600 -13.356 1.00 98.12 300 LEU A N 1
ATOM 2305 C CA . LEU A 1 300 ? 9.515 -6.965 -13.924 1.00 98.12 300 LEU A CA 1
ATOM 2306 C C . LEU A 1 300 ? 9.408 -7.331 -15.417 1.00 98.12 300 LEU A C 1
ATOM 2308 O O . LEU A 1 300 ? 10.243 -6.900 -16.210 1.00 98.12 300 LEU A O 1
ATOM 2312 N N . LYS A 1 301 ? 8.382 -8.081 -15.847 1.00 96.56 301 LYS A N 1
ATOM 2313 C CA . LYS A 1 301 ? 8.155 -8.386 -17.278 1.00 96.56 301 LYS A CA 1
ATOM 2314 C C . LYS A 1 301 ? 7.887 -7.119 -18.098 1.00 96.56 301 LYS A C 1
ATOM 2316 O O . LYS A 1 301 ? 8.363 -7.031 -19.229 1.00 96.56 301 LYS A O 1
ATOM 2321 N N . VAL A 1 302 ? 7.136 -6.157 -17.555 1.00 96.81 302 VAL A N 1
ATOM 2322 C CA . VAL A 1 302 ? 6.893 -4.848 -18.190 1.00 96.81 302 VAL A CA 1
ATOM 2323 C C . VAL A 1 302 ? 8.203 -4.066 -18.313 1.00 96.81 302 VAL A C 1
ATOM 2325 O O . VAL A 1 302 ? 8.552 -3.642 -19.413 1.00 96.81 302 VAL A O 1
ATOM 2328 N N . PHE A 1 303 ? 8.967 -3.969 -17.223 1.00 97.81 303 PHE A N 1
ATOM 2329 C CA . PHE A 1 303 ? 10.281 -3.328 -17.176 1.00 97.81 303 PHE A CA 1
ATOM 2330 C C . PHE A 1 303 ? 11.248 -3.896 -18.228 1.00 97.81 303 PHE A C 1
ATOM 2332 O O . PHE A 1 303 ? 11.687 -3.170 -19.120 1.00 97.81 303 PHE A O 1
ATOM 2339 N N . TRP A 1 304 ? 11.518 -5.208 -18.194 1.00 96.00 304 TRP A N 1
ATOM 2340 C CA . TRP A 1 304 ? 12.483 -5.865 -19.088 1.00 96.00 304 TRP A CA 1
ATOM 2341 C C . TRP A 1 304 ? 12.107 -5.788 -20.577 1.00 96.00 304 TRP A C 1
ATOM 2343 O O . TRP A 1 304 ? 12.973 -5.979 -21.427 1.00 96.00 304 TRP A O 1
ATOM 2353 N N . ARG A 1 305 ? 10.836 -5.536 -20.922 1.00 91.62 305 ARG A N 1
ATOM 2354 C CA . ARG A 1 305 ? 10.394 -5.337 -22.317 1.00 91.62 305 ARG A CA 1
ATOM 2355 C C . ARG A 1 305 ? 10.670 -3.931 -22.852 1.00 91.62 305 ARG A C 1
ATOM 2357 O O . ARG A 1 305 ? 10.731 -3.774 -24.070 1.00 91.62 305 ARG A O 1
ATOM 2364 N N . GLN A 1 306 ? 10.811 -2.937 -21.977 1.00 88.00 306 GLN A N 1
ATOM 2365 C CA . GLN A 1 306 ? 10.955 -1.532 -22.363 1.00 88.00 306 GLN A CA 1
ATOM 2366 C C . GLN A 1 306 ? 12.416 -1.113 -22.567 1.00 88.00 306 GLN A C 1
ATOM 2368 O O . GLN A 1 306 ? 12.720 -0.331 -23.470 1.00 88.00 306 GLN A O 1
ATOM 2373 N N . ILE A 1 307 ? 13.314 -1.618 -21.721 1.00 93.31 307 ILE A N 1
ATOM 2374 C CA . ILE A 1 307 ? 14.712 -1.180 -21.660 1.00 93.31 307 ILE A CA 1
ATOM 2375 C C . ILE A 1 307 ? 15.631 -2.039 -22.540 1.00 93.31 307 ILE A C 1
ATOM 2377 O O . ILE A 1 307 ? 15.361 -3.209 -22.797 1.00 93.31 307 ILE A O 1
ATOM 2381 N N . ASP A 1 308 ? 16.736 -1.462 -23.017 1.00 93.19 308 ASP A N 1
ATOM 2382 C CA . ASP A 1 308 ? 17.918 -2.240 -23.398 1.00 93.19 308 ASP A CA 1
ATOM 2383 C C . ASP A 1 308 ? 18.715 -2.582 -22.121 1.00 93.19 308 ASP A C 1
ATOM 2385 O O . ASP A 1 308 ? 19.225 -1.663 -21.473 1.00 93.19 308 ASP A O 1
ATOM 2389 N N . PRO A 1 309 ? 18.808 -3.865 -21.726 1.00 93.56 309 PRO A N 1
ATOM 2390 C CA . PRO A 1 309 ? 19.422 -4.290 -20.468 1.00 93.56 309 PRO A CA 1
ATOM 2391 C C . PRO A 1 309 ? 20.954 -4.395 -20.541 1.00 93.56 309 PRO A C 1
ATOM 2393 O O . PRO A 1 309 ? 21.606 -4.672 -19.532 1.00 93.56 309 PRO A O 1
ATOM 2396 N N . CYS A 1 310 ? 21.534 -4.221 -21.730 1.00 91.62 310 CYS A N 1
ATOM 2397 C CA . CYS A 1 310 ? 22.960 -4.380 -22.002 1.00 91.62 310 CYS A CA 1
ATOM 2398 C C . CYS A 1 310 ? 23.722 -3.045 -21.992 1.00 91.62 310 CYS A C 1
ATOM 2400 O O . CYS A 1 310 ? 24.953 -3.043 -22.036 1.00 91.62 310 CYS A O 1
ATOM 2402 N N . VAL A 1 311 ? 23.009 -1.915 -21.941 1.00 90.38 311 VAL A N 1
ATOM 2403 C CA . VAL A 1 311 ? 23.594 -0.570 -21.918 1.00 90.38 311 VAL A CA 1
ATOM 2404 C C . VAL A 1 311 ? 24.007 -0.188 -20.497 1.00 90.38 311 VAL A C 1
ATOM 2406 O O . VAL A 1 311 ? 23.240 -0.306 -19.545 1.00 90.38 311 VAL A O 1
ATOM 2409 N N . GLU A 1 312 ? 25.237 0.297 -20.365 1.00 91.69 312 GLU A N 1
ATOM 2410 C CA . GLU A 1 312 ? 25.773 0.886 -19.140 1.00 91.69 312 GLU A CA 1
ATOM 2411 C C . GLU A 1 312 ? 25.558 2.409 -19.167 1.00 91.69 312 GLU A C 1
ATOM 2413 O O . GLU A 1 312 ? 25.815 3.041 -20.192 1.00 91.69 312 GLU A O 1
ATOM 2418 N N . ASN A 1 313 ? 25.069 2.986 -18.061 1.00 92.38 313 ASN A N 1
ATOM 2419 C CA . ASN A 1 313 ? 24.863 4.434 -17.874 1.00 92.38 313 ASN A CA 1
ATOM 2420 C C . ASN A 1 313 ? 24.152 5.144 -19.048 1.00 92.38 313 ASN A C 1
ATOM 2422 O O . ASN A 1 313 ? 24.632 6.138 -19.602 1.00 92.38 313 ASN A O 1
ATOM 2426 N N . GLY A 1 314 ? 22.996 4.610 -19.448 1.00 91.31 314 GLY A N 1
ATOM 2427 C CA . GLY A 1 314 ? 22.114 5.238 -20.425 1.00 91.31 314 GLY A CA 1
ATOM 2428 C C . GLY A 1 314 ? 20.978 4.334 -20.895 1.00 91.31 314 GLY A C 1
ATOM 2429 O O . GLY A 1 314 ? 20.949 3.136 -20.604 1.00 91.31 314 GLY A O 1
ATOM 2430 N N . GLN A 1 315 ? 20.072 4.909 -21.683 1.00 92.19 315 GLN A N 1
ATOM 2431 C CA . GLN A 1 315 ? 18.995 4.193 -22.361 1.00 92.19 315 GLN A CA 1
ATOM 2432 C C . GLN A 1 315 ? 18.589 4.944 -23.633 1.00 92.19 315 GLN A C 1
ATOM 2434 O O . GLN A 1 315 ? 18.419 6.157 -23.615 1.00 92.19 315 GLN A O 1
ATOM 2439 N N . GLY A 1 316 ? 18.436 4.243 -24.761 1.00 88.31 316 GLY A N 1
ATOM 2440 C CA . GLY A 1 316 ? 18.135 4.895 -26.043 1.00 88.31 316 GLY A CA 1
ATOM 2441 C C . GLY A 1 316 ? 19.166 5.973 -26.418 1.00 88.31 316 GLY A C 1
ATOM 2442 O O . GLY A 1 316 ? 20.340 5.662 -26.636 1.00 88.31 316 GLY A O 1
ATOM 2443 N N . ASN A 1 317 ? 18.728 7.232 -26.494 1.00 88.56 317 ASN A N 1
ATOM 2444 C CA . ASN A 1 317 ? 19.596 8.388 -26.749 1.00 88.56 317 ASN A CA 1
ATOM 2445 C C . ASN A 1 317 ? 20.109 9.058 -25.462 1.00 88.56 317 ASN A C 1
ATOM 2447 O O . ASN A 1 317 ? 21.056 9.839 -25.540 1.00 88.56 317 ASN A O 1
ATOM 2451 N N . ASP A 1 318 ? 19.535 8.734 -24.304 1.00 89.25 318 ASP A N 1
ATOM 2452 C CA . ASP A 1 318 ? 19.869 9.345 -23.019 1.00 89.25 318 ASP A CA 1
ATOM 2453 C C . ASP A 1 318 ? 21.158 8.709 -22.475 1.00 89.25 318 ASP A C 1
ATOM 2455 O O . ASP A 1 318 ? 21.306 7.480 -22.453 1.00 89.25 318 ASP A O 1
ATOM 2459 N N . ARG A 1 319 ? 22.132 9.540 -22.083 1.00 93.50 319 ARG A N 1
ATOM 2460 C CA . ARG A 1 319 ? 23.491 9.117 -21.698 1.00 93.50 319 ARG A CA 1
ATOM 2461 C C . ARG A 1 319 ? 23.937 9.825 -20.430 1.00 93.50 319 ARG A C 1
ATOM 2463 O O . ARG A 1 319 ? 23.836 11.044 -20.347 1.00 93.50 319 ARG A O 1
ATOM 2470 N N . GLY A 1 320 ? 24.443 9.051 -19.476 1.00 94.19 320 GLY A N 1
ATOM 2471 C CA . GLY A 1 320 ? 24.842 9.524 -18.156 1.00 94.19 320 GLY A CA 1
ATOM 2472 C C . GLY A 1 320 ? 24.428 8.550 -17.052 1.00 94.19 320 GLY A C 1
ATOM 2473 O O . GLY A 1 320 ? 23.542 7.710 -17.236 1.00 94.19 320 GLY A O 1
ATOM 2474 N N . SER A 1 321 ? 25.085 8.643 -15.895 1.00 94.81 321 SER A N 1
ATOM 2475 C CA . SER A 1 321 ? 24.777 7.825 -14.712 1.00 94.81 321 SER A CA 1
ATOM 2476 C C . SER A 1 321 ? 23.332 8.010 -14.245 1.00 94.81 321 SER A C 1
ATOM 2478 O O . SER A 1 321 ? 22.736 7.056 -13.746 1.00 94.81 321 SER A O 1
ATOM 2480 N N . GLN A 1 322 ? 22.749 9.190 -14.467 1.00 95.88 322 GLN A N 1
ATOM 2481 C CA . GLN A 1 322 ? 21.369 9.518 -14.127 1.00 95.88 322 GLN A CA 1
ATOM 2482 C C . GLN A 1 322 ? 20.311 8.800 -14.982 1.00 95.88 322 GLN A C 1
ATOM 2484 O O . GLN A 1 322 ? 19.142 8.772 -14.611 1.00 95.88 322 GLN A O 1
ATOM 2489 N N . TYR A 1 323 ? 20.724 8.181 -16.092 1.00 96.56 323 TYR A N 1
ATOM 2490 C CA . TYR A 1 323 ? 19.869 7.406 -16.998 1.00 96.56 323 TYR A CA 1
ATOM 2491 C C . TYR A 1 323 ? 20.196 5.906 -16.972 1.00 96.56 323 TYR A C 1
ATOM 2493 O O . TYR A 1 323 ? 19.838 5.167 -17.896 1.00 96.56 323 TYR A O 1
ATOM 2501 N N . ARG A 1 324 ? 20.923 5.436 -15.947 1.00 96.94 324 ARG A N 1
ATOM 2502 C CA . ARG A 1 324 ? 21.253 4.015 -15.810 1.00 96.94 324 ARG A CA 1
ATOM 2503 C C . ARG A 1 324 ? 19.991 3.185 -15.580 1.00 96.94 324 ARG A C 1
ATOM 2505 O O . ARG A 1 324 ? 18.984 3.645 -15.049 1.00 96.94 324 ARG A O 1
ATOM 2512 N N . THR A 1 325 ? 20.047 1.934 -16.018 1.00 97.38 325 THR A N 1
ATOM 2513 C CA . THR A 1 325 ? 18.929 1.004 -15.860 1.00 97.38 325 THR A CA 1
ATOM 2514 C C . THR A 1 325 ? 19.116 0.209 -14.568 1.00 97.38 325 THR A C 1
ATOM 2516 O O . THR A 1 325 ? 20.177 -0.381 -14.371 1.00 97.38 325 THR A O 1
ATOM 2519 N N . GLY A 1 326 ? 18.103 0.152 -13.704 1.00 97.88 326 GLY A N 1
ATOM 2520 C CA . GLY A 1 326 ? 18.206 -0.486 -12.391 1.00 97.88 326 GLY A CA 1
ATOM 2521 C C . GLY A 1 326 ? 16.867 -0.910 -11.793 1.00 97.88 326 GLY A C 1
ATOM 2522 O O . GLY A 1 326 ? 15.816 -0.358 -12.117 1.00 97.88 326 GLY A O 1
ATOM 2523 N N . ILE A 1 327 ? 16.912 -1.912 -10.918 1.00 98.69 327 ILE A N 1
ATOM 2524 C CA . ILE A 1 327 ? 15.777 -2.398 -10.130 1.00 98.69 327 ILE A CA 1
ATOM 2525 C C . ILE A 1 327 ? 16.126 -2.210 -8.654 1.00 98.69 327 ILE A C 1
ATOM 2527 O O . ILE A 1 327 ? 17.131 -2.754 -8.189 1.00 98.69 327 ILE A O 1
ATOM 2531 N N . TYR A 1 328 ? 15.292 -1.464 -7.927 1.00 98.69 328 TYR A N 1
ATOM 2532 C CA . TYR A 1 328 ? 15.546 -1.095 -6.534 1.00 98.69 328 TYR A CA 1
ATOM 2533 C C . TYR A 1 328 ? 14.469 -1.685 -5.629 1.00 98.69 328 TYR A C 1
ATOM 2535 O O . TYR A 1 328 ? 13.304 -1.276 -5.653 1.00 98.69 328 TYR A O 1
ATOM 2543 N N . ALA A 1 329 ? 14.866 -2.708 -4.878 1.00 96.31 329 ALA A N 1
ATOM 2544 C CA . ALA A 1 329 ? 13.974 -3.521 -4.071 1.00 96.31 329 ALA A CA 1
ATOM 2545 C C . ALA A 1 329 ? 13.578 -2.817 -2.766 1.00 96.31 329 ALA A C 1
ATOM 2547 O O . ALA A 1 329 ? 14.428 -2.294 -2.046 1.00 96.31 329 ALA A O 1
ATOM 2548 N N . HIS A 1 330 ? 12.283 -2.864 -2.438 1.00 95.81 330 HIS A N 1
ATOM 2549 C CA . HIS A 1 330 ? 11.744 -2.427 -1.141 1.00 95.81 330 HIS A CA 1
ATOM 2550 C C . HIS A 1 330 ? 11.770 -3.547 -0.090 1.00 95.81 330 HIS A C 1
ATOM 2552 O O . HIS A 1 330 ? 11.661 -3.279 1.103 1.00 95.81 330 HIS A O 1
ATOM 2558 N N . THR A 1 331 ? 11.890 -4.811 -0.517 1.00 91.94 331 THR A N 1
ATOM 2559 C CA . THR A 1 331 ? 11.885 -5.995 0.359 1.00 91.94 331 THR A CA 1
ATOM 2560 C C . THR A 1 331 ? 12.887 -7.052 -0.115 1.00 91.94 331 THR A C 1
ATOM 2562 O O . THR A 1 331 ? 13.247 -7.109 -1.293 1.00 91.94 331 THR A O 1
ATOM 2565 N N . ALA A 1 332 ? 13.292 -7.952 0.787 1.00 87.00 332 ALA A N 1
ATOM 2566 C CA . ALA A 1 332 ? 14.161 -9.086 0.452 1.00 87.00 332 ALA A CA 1
ATOM 2567 C C . ALA A 1 332 ? 13.541 -10.038 -0.597 1.00 87.00 332 ALA A C 1
ATOM 2569 O O . ALA A 1 332 ? 14.260 -10.641 -1.393 1.00 87.00 332 ALA A O 1
ATOM 2570 N N . GLU A 1 333 ? 12.210 -10.141 -0.637 1.00 85.12 333 GLU A N 1
ATOM 2571 C CA . GLU A 1 333 ? 11.481 -10.891 -1.664 1.00 85.12 333 GLU A CA 1
ATOM 2572 C C . GLU A 1 333 ? 11.615 -10.226 -3.040 1.00 85.12 333 GLU A C 1
ATOM 2574 O O . GLU A 1 333 ? 12.034 -10.880 -3.996 1.00 85.12 333 GLU A O 1
ATOM 2579 N N . GLN A 1 334 ? 11.365 -8.912 -3.138 1.00 96.25 334 GLN A N 1
ATOM 2580 C CA . GLN A 1 334 ? 11.583 -8.163 -4.381 1.00 96.25 334 GLN A CA 1
ATOM 2581 C C . GLN A 1 334 ? 13.025 -8.302 -4.868 1.00 96.25 334 GLN A C 1
ATOM 2583 O O . GLN A 1 334 ? 13.255 -8.531 -6.054 1.00 96.25 334 GLN A O 1
ATOM 2588 N N . ARG A 1 335 ? 13.995 -8.244 -3.949 1.00 95.12 335 ARG A N 1
ATOM 2589 C CA . ARG A 1 335 ? 15.409 -8.450 -4.262 1.00 95.12 335 ARG A CA 1
ATOM 2590 C C . ARG A 1 335 ? 15.658 -9.834 -4.869 1.00 95.12 335 ARG A C 1
ATOM 2592 O O . ARG A 1 335 ? 16.244 -9.937 -5.946 1.00 95.12 335 ARG A O 1
ATOM 2599 N N . HIS A 1 336 ? 15.150 -10.890 -4.231 1.00 90.81 336 HIS A N 1
ATOM 2600 C CA . HIS A 1 336 ? 15.275 -12.267 -4.715 1.00 90.81 336 HIS A CA 1
ATOM 2601 C C . HIS A 1 336 ? 14.634 -12.481 -6.099 1.00 90.81 336 HIS A C 1
ATOM 2603 O O . HIS A 1 336 ? 15.225 -13.139 -6.967 1.00 90.81 336 HIS A O 1
ATOM 2609 N N . LEU A 1 337 ? 13.441 -11.920 -6.318 1.00 88.88 337 LEU A N 1
ATOM 2610 C CA . LEU A 1 337 ? 12.714 -11.994 -7.587 1.00 88.88 337 LEU A CA 1
ATOM 2611 C C . LEU A 1 337 ? 13.434 -11.213 -8.696 1.00 88.88 337 LEU A C 1
ATOM 2613 O O . LEU A 1 337 ? 13.610 -11.733 -9.801 1.00 88.88 337 LEU A O 1
ATOM 2617 N N . ALA A 1 338 ? 13.930 -10.009 -8.396 1.00 95.75 338 ALA A N 1
ATOM 2618 C CA . ALA A 1 338 ? 14.697 -9.184 -9.324 1.00 95.75 338 ALA A CA 1
ATOM 2619 C C . ALA A 1 338 ? 16.002 -9.876 -9.755 1.00 95.75 338 ALA A C 1
ATOM 2621 O O . ALA A 1 338 ? 16.222 -10.055 -10.958 1.00 95.75 338 ALA A O 1
ATOM 2622 N N . ASP A 1 339 ? 16.811 -10.361 -8.805 1.00 95.81 339 ASP A N 1
ATOM 2623 C CA . ASP A 1 339 ? 18.060 -11.089 -9.079 1.00 95.81 339 ASP A CA 1
ATOM 2624 C C . ASP A 1 339 ? 17.811 -12.369 -9.892 1.00 95.81 339 ASP A C 1
ATOM 2626 O O . ASP A 1 339 ? 18.554 -12.695 -10.826 1.00 95.81 339 ASP A O 1
ATOM 2630 N N . SER A 1 340 ? 16.728 -13.087 -9.589 1.00 93.75 340 SER A N 1
ATOM 2631 C CA . SER A 1 340 ? 16.325 -14.276 -10.344 1.00 93.75 340 SER A CA 1
ATOM 2632 C C . SER A 1 340 ? 15.854 -13.930 -11.760 1.00 93.75 340 SER A C 1
ATOM 2634 O O . SER A 1 340 ? 16.219 -14.633 -12.705 1.00 93.75 340 SER A O 1
ATOM 2636 N N . SER A 1 341 ? 15.132 -12.820 -11.949 1.00 94.75 341 SER A N 1
ATOM 2637 C CA . SER A 1 341 ? 14.724 -12.342 -13.276 1.00 94.75 341 SER A CA 1
ATOM 2638 C C . SER A 1 341 ? 15.927 -11.928 -14.138 1.00 94.75 341 SER A C 1
ATOM 2640 O O . SER A 1 341 ? 16.037 -12.382 -15.279 1.00 94.75 341 SER A O 1
ATOM 2642 N N . LYS A 1 342 ? 16.895 -11.190 -13.569 1.00 95.69 342 LYS A N 1
ATOM 2643 C CA . LYS A 1 342 ? 18.156 -10.815 -14.233 1.00 95.69 342 LYS A CA 1
ATOM 2644 C C . LYS A 1 342 ? 18.978 -12.048 -14.614 1.00 95.69 342 LYS A C 1
ATOM 2646 O O . LYS A 1 342 ? 19.478 -12.134 -15.737 1.00 95.69 342 LYS A O 1
ATOM 2651 N N . ARG A 1 343 ? 19.091 -13.034 -13.713 1.00 94.06 343 ARG A N 1
ATOM 2652 C CA . ARG A 1 343 ? 19.782 -14.308 -13.982 1.00 94.06 343 ARG A CA 1
ATOM 2653 C C . ARG A 1 343 ? 19.131 -15.067 -15.140 1.00 94.06 343 ARG A C 1
ATOM 2655 O O . ARG A 1 343 ? 19.841 -15.536 -16.027 1.00 94.06 343 ARG A O 1
ATOM 2662 N N . ASN A 1 344 ? 17.803 -15.161 -15.150 1.00 91.81 344 ASN A N 1
ATOM 2663 C CA . ASN A 1 344 ? 17.057 -15.832 -16.214 1.00 91.81 344 ASN A CA 1
ATOM 2664 C C . ASN A 1 344 ? 17.244 -15.124 -17.564 1.00 91.81 344 ASN A C 1
ATOM 2666 O O . ASN A 1 344 ? 17.523 -15.790 -18.560 1.00 91.81 344 ASN A O 1
ATOM 2670 N N . LEU A 1 345 ? 17.183 -13.788 -17.594 1.00 90.12 345 LEU A N 1
ATOM 2671 C CA . LEU A 1 345 ? 17.446 -13.004 -18.801 1.00 90.12 345 LEU A CA 1
ATOM 2672 C C . LEU A 1 345 ? 18.871 -13.237 -19.329 1.00 90.12 345 LEU A C 1
ATOM 2674 O O . LEU A 1 345 ? 19.048 -13.539 -20.505 1.00 90.12 345 LEU A O 1
ATOM 2678 N N . GLN A 1 346 ? 19.880 -13.214 -18.451 1.00 89.44 346 GLN A N 1
ATOM 2679 C CA . GLN A 1 346 ? 21.272 -13.479 -18.827 1.00 89.44 346 GLN A CA 1
ATOM 2680 C C . GLN A 1 346 ? 21.483 -14.886 -19.415 1.00 89.44 346 GLN A C 1
ATOM 2682 O O . GLN A 1 346 ? 22.327 -15.049 -20.301 1.00 89.44 346 GLN A O 1
ATOM 2687 N N . ILE A 1 347 ? 20.746 -15.896 -18.935 1.00 87.94 347 ILE A N 1
ATOM 2688 C CA . ILE A 1 347 ? 20.750 -17.254 -19.504 1.00 87.94 347 ILE A CA 1
ATOM 2689 C C . ILE A 1 347 ? 20.131 -17.244 -20.906 1.00 87.94 347 ILE A C 1
ATOM 2691 O O . ILE A 1 347 ? 20.719 -17.810 -21.823 1.00 87.94 347 ILE A O 1
ATOM 2695 N N . VAL A 1 348 ? 18.992 -16.570 -21.096 1.00 85.31 348 VAL A N 1
ATOM 2696 C CA . VAL A 1 348 ? 18.334 -16.465 -22.411 1.00 85.31 348 VAL A CA 1
ATOM 2697 C C . VAL A 1 348 ? 19.248 -15.787 -23.436 1.00 85.31 348 VAL A C 1
ATOM 2699 O O . VAL A 1 348 ? 19.419 -16.335 -24.522 1.00 85.31 348 VAL A O 1
ATOM 2702 N N . THR A 1 349 ? 19.911 -14.679 -23.085 1.00 81.25 349 THR A N 1
ATOM 2703 C CA . THR A 1 349 ? 20.884 -14.011 -23.971 1.00 81.25 349 THR A CA 1
ATOM 2704 C C . THR A 1 349 ? 22.041 -14.946 -24.350 1.00 81.25 349 THR A C 1
ATOM 2706 O O . THR A 1 349 ? 22.384 -15.055 -25.524 1.00 81.25 349 THR A O 1
ATOM 2709 N N . LYS A 1 350 ? 22.589 -15.705 -23.386 1.00 83.69 350 LYS A N 1
ATOM 2710 C CA . LYS A 1 350 ? 23.644 -16.712 -23.631 1.00 83.69 350 LYS A CA 1
ATOM 2711 C C . LYS A 1 350 ? 23.204 -17.869 -24.532 1.00 83.69 350 LYS A C 1
ATOM 2713 O O . LYS A 1 350 ? 24.033 -18.459 -25.209 1.00 83.69 350 LYS A O 1
ATOM 2718 N N . MET A 1 351 ? 21.920 -18.229 -24.521 1.00 82.50 351 MET A N 1
ATOM 2719 C CA . MET A 1 351 ? 21.375 -19.266 -25.406 1.00 82.50 351 MET A CA 1
ATOM 2720 C C . MET A 1 351 ? 21.117 -18.763 -26.834 1.00 82.50 351 MET A C 1
ATOM 2722 O O . MET A 1 351 ? 20.943 -19.583 -27.732 1.00 82.50 351 MET A O 1
ATOM 2726 N N . GLN A 1 352 ? 21.053 -17.444 -27.040 1.00 73.62 352 GLN A N 1
ATOM 2727 C CA . GLN A 1 352 ? 20.851 -16.822 -28.353 1.00 73.62 352 GLN A CA 1
ATOM 2728 C C . GLN A 1 352 ? 22.174 -16.567 -29.078 1.00 73.62 352 GLN A C 1
ATOM 2730 O O . GLN A 1 352 ? 22.249 -16.799 -30.283 1.00 73.62 352 GLN A O 1
ATOM 2735 N N . ASP A 1 353 ? 23.203 -16.140 -28.344 1.00 74.44 353 ASP A N 1
ATOM 2736 C CA . ASP A 1 353 ? 24.574 -16.012 -28.834 1.00 74.44 353 ASP A CA 1
ATOM 2737 C C . ASP A 1 353 ? 25.537 -16.601 -27.792 1.00 74.44 353 ASP A C 1
ATOM 2739 O O . ASP A 1 353 ? 25.849 -15.986 -26.767 1.00 74.44 353 ASP A O 1
ATOM 2743 N N . ALA A 1 354 ? 25.934 -17.855 -28.023 1.00 74.00 354 ALA A N 1
ATOM 2744 C CA . ALA A 1 354 ? 26.809 -18.601 -27.124 1.00 74.00 354 ALA A CA 1
ATOM 2745 C C . ALA A 1 354 ? 28.285 -18.189 -27.258 1.00 74.00 354 ALA A C 1
ATOM 2747 O O . ALA A 1 354 ? 29.050 -18.373 -26.310 1.00 74.00 354 ALA A O 1
ATOM 2748 N N . ASP A 1 355 ? 28.661 -17.618 -28.406 1.00 77.44 355 ASP A N 1
ATOM 2749 C CA . ASP A 1 355 ? 30.037 -17.255 -28.746 1.00 77.44 355 ASP A CA 1
ATOM 2750 C C . ASP A 1 355 ? 30.359 -15.802 -28.340 1.00 77.44 355 ASP A C 1
ATOM 2752 O O . ASP A 1 355 ? 31.497 -15.500 -27.977 1.00 77.44 355 ASP A O 1
ATOM 2756 N N . ALA A 1 356 ? 29.359 -14.909 -28.328 1.00 71.56 356 ALA A N 1
ATOM 2757 C CA . ALA A 1 356 ? 29.481 -13.508 -27.909 1.00 71.56 356 ALA A CA 1
ATOM 2758 C C . ALA A 1 356 ? 28.380 -13.062 -26.908 1.00 71.56 356 ALA A C 1
ATOM 2760 O O . ALA A 1 356 ? 27.621 -12.125 -27.177 1.00 71.56 356 ALA A O 1
ATOM 2761 N N . PRO A 1 357 ? 28.280 -13.680 -25.714 1.00 73.12 357 PRO A N 1
ATOM 2762 C CA . PRO A 1 357 ? 27.214 -13.379 -24.762 1.00 73.12 357 PRO A CA 1
ATOM 2763 C C . PRO A 1 357 ? 27.361 -11.990 -24.122 1.00 73.12 357 PRO A C 1
ATOM 2765 O O . PRO A 1 357 ? 28.240 -11.755 -23.288 1.00 73.12 357 PRO A O 1
ATOM 2768 N N . VAL A 1 358 ? 26.443 -11.081 -24.452 1.00 81.31 358 VAL A N 1
ATOM 2769 C CA . VAL A 1 358 ? 26.421 -9.720 -23.894 1.00 81.31 358 VAL A CA 1
ATOM 2770 C C . VAL A 1 358 ? 26.004 -9.745 -22.406 1.00 81.31 358 VAL A C 1
ATOM 2772 O O . VAL A 1 358 ? 25.017 -10.408 -22.054 1.00 81.31 358 VAL A O 1
ATOM 2775 N N . PRO A 1 359 ? 26.737 -9.063 -21.502 1.00 89.56 359 PRO A N 1
ATOM 2776 C CA . PRO A 1 359 ? 26.398 -9.014 -20.082 1.00 89.56 359 PRO A CA 1
ATOM 2777 C C . PRO A 1 359 ? 25.234 -8.054 -19.796 1.00 89.56 359 PRO A C 1
ATOM 2779 O O . PRO A 1 359 ? 25.222 -6.923 -20.279 1.00 89.56 359 PRO A O 1
ATOM 2782 N N . ILE A 1 360 ? 24.298 -8.474 -18.941 1.00 93.56 360 ILE A N 1
ATOM 2783 C CA . ILE A 1 360 ? 23.209 -7.619 -18.449 1.00 93.56 360 ILE A CA 1
ATOM 2784 C C . ILE A 1 360 ? 23.762 -6.594 -17.449 1.00 93.56 360 ILE A C 1
ATOM 2786 O O . ILE A 1 360 ? 24.156 -6.946 -16.329 1.00 93.56 360 ILE A O 1
ATOM 2790 N N . ARG A 1 361 ? 23.766 -5.323 -17.858 1.00 95.19 361 ARG A N 1
ATOM 2791 C CA . ARG A 1 361 ? 24.305 -4.176 -17.112 1.00 95.19 361 ARG A CA 1
ATOM 2792 C C . ARG A 1 361 ? 23.344 -3.614 -16.073 1.00 95.19 361 ARG A C 1
ATOM 2794 O O . ARG A 1 361 ? 23.821 -3.042 -15.102 1.00 95.19 361 ARG A O 1
ATOM 2801 N N . THR A 1 362 ? 22.038 -3.839 -16.226 1.00 96.94 362 THR A N 1
ATOM 2802 C CA . THR A 1 362 ? 21.006 -3.408 -15.268 1.00 96.94 362 THR A CA 1
ATOM 2803 C C . THR A 1 362 ? 21.377 -3.738 -13.823 1.00 96.94 362 THR A C 1
ATOM 2805 O O . THR A 1 362 ? 21.574 -4.914 -13.501 1.00 96.94 362 THR A O 1
ATOM 2808 N N . GLU A 1 363 ? 21.459 -2.742 -12.944 1.00 96.94 363 GLU A N 1
ATOM 2809 C CA . GLU A 1 363 ? 21.753 -2.969 -11.524 1.00 96.94 363 GLU A CA 1
ATOM 2810 C C . GLU A 1 363 ? 20.542 -3.551 -10.775 1.00 96.94 363 GLU A C 1
ATOM 2812 O O . GLU A 1 363 ? 19.391 -3.329 -11.149 1.00 96.94 363 GLU A O 1
ATOM 2817 N N . VAL A 1 364 ? 20.807 -4.364 -9.751 1.00 98.19 364 VAL A N 1
ATOM 2818 C CA . VAL A 1 364 ? 19.785 -4.938 -8.865 1.00 98.19 364 VAL A CA 1
ATOM 2819 C C . VAL A 1 364 ? 20.292 -4.762 -7.444 1.00 98.19 364 VAL A C 1
ATOM 2821 O O . VAL A 1 364 ? 21.241 -5.425 -7.022 1.00 98.19 364 VAL A O 1
ATOM 2824 N N . GLU A 1 365 ? 19.689 -3.820 -6.736 1.00 98.38 365 GLU A N 1
ATOM 2825 C CA . GLU A 1 365 ? 20.088 -3.413 -5.393 1.00 98.38 365 GLU A CA 1
ATOM 2826 C C . GLU A 1 365 ? 18.851 -3.208 -4.517 1.00 98.38 365 GLU A C 1
ATOM 2828 O O . GLU A 1 365 ? 17.717 -3.177 -4.999 1.00 98.38 365 GLU A O 1
ATOM 2833 N N . ASP A 1 366 ? 19.069 -3.037 -3.220 1.00 98.50 366 ASP A N 1
ATOM 2834 C CA . ASP A 1 366 ? 18.029 -2.555 -2.318 1.00 98.50 366 ASP A CA 1
ATOM 2835 C C . ASP A 1 366 ? 17.919 -1.024 -2.464 1.00 98.50 366 ASP A C 1
ATOM 2837 O O . ASP A 1 366 ? 18.904 -0.344 -2.788 1.00 98.50 366 ASP A O 1
ATOM 2841 N N . LEU A 1 367 ? 16.720 -0.470 -2.274 1.00 98.25 367 LEU A N 1
ATOM 2842 C CA . LEU A 1 367 ? 16.490 0.973 -2.371 1.00 98.25 367 LEU A CA 1
ATOM 2843 C C . LEU A 1 367 ? 17.183 1.698 -1.203 1.00 98.25 367 LEU A C 1
ATOM 2845 O O . LEU A 1 367 ? 16.819 1.507 -0.045 1.00 98.25 367 LEU A O 1
ATOM 2849 N N . LYS A 1 368 ? 18.178 2.537 -1.511 1.00 96.75 368 LYS A N 1
ATOM 2850 C CA . LYS A 1 368 ? 19.000 3.275 -0.533 1.00 96.75 368 LYS A CA 1
ATOM 2851 C C . LYS A 1 368 ? 18.309 4.556 -0.066 1.00 96.75 368 LYS A C 1
ATOM 2853 O O . LYS A 1 368 ? 18.236 4.830 1.126 1.00 96.75 368 LYS A O 1
ATOM 2858 N N . ASN A 1 369 ? 17.813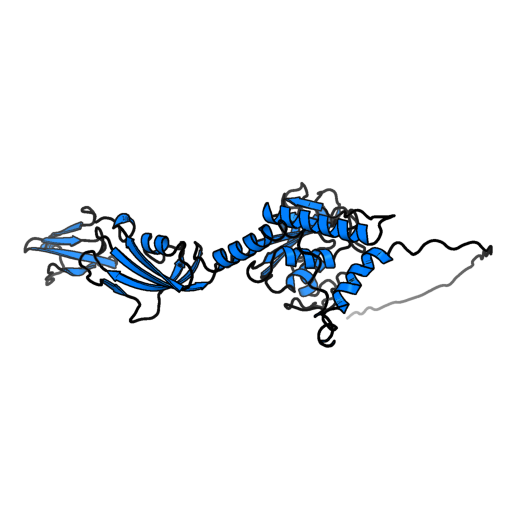 5.338 -1.020 1.00 96.25 369 ASN A N 1
ATOM 2859 C CA . ASN A 1 369 ? 17.084 6.588 -0.820 1.00 96.25 369 ASN A CA 1
ATOM 2860 C C . ASN A 1 369 ? 16.145 6.851 -2.005 1.00 96.25 369 ASN A C 1
ATOM 2862 O O . ASN A 1 369 ? 16.283 6.262 -3.079 1.00 96.25 369 ASN A O 1
ATOM 2866 N N . TYR A 1 370 ? 15.181 7.746 -1.802 1.00 97.81 370 TYR A N 1
ATOM 2867 C CA . TYR A 1 370 ? 14.254 8.200 -2.830 1.00 97.81 370 TYR A CA 1
ATOM 2868 C C . TYR A 1 370 ? 13.828 9.637 -2.528 1.00 97.81 370 TYR A C 1
ATOM 2870 O O . TYR A 1 370 ? 13.287 9.904 -1.456 1.00 97.81 370 TYR A O 1
ATOM 2878 N N . HIS A 1 371 ? 14.041 10.539 -3.483 1.00 97.88 371 HIS A N 1
ATOM 2879 C CA . HIS A 1 371 ? 13.539 11.910 -3.444 1.00 97.88 371 HIS A CA 1
ATOM 2880 C C . HIS A 1 371 ? 12.561 12.088 -4.605 1.00 97.88 371 HIS A C 1
ATOM 2882 O O . HIS A 1 371 ? 12.894 11.785 -5.752 1.00 97.88 371 HIS A O 1
ATOM 2888 N N . LYS A 1 372 ? 11.337 12.533 -4.317 1.00 97.94 372 LYS A N 1
ATOM 2889 C CA . LYS A 1 372 ? 10.318 12.778 -5.343 1.00 97.94 372 LYS A CA 1
ATOM 2890 C C . LYS A 1 372 ? 10.756 13.959 -6.221 1.00 97.94 372 LYS A C 1
ATOM 2892 O O . LYS A 1 372 ? 11.116 15.004 -5.688 1.00 97.94 372 LYS A O 1
ATOM 2897 N N . ALA A 1 373 ? 10.679 13.801 -7.541 1.00 97.56 373 ALA A N 1
ATOM 2898 C CA . ALA A 1 373 ? 10.950 14.879 -8.488 1.00 97.56 373 ALA A CA 1
ATOM 2899 C C . ALA A 1 373 ? 9.836 15.938 -8.472 1.00 97.56 373 ALA A C 1
ATOM 2901 O O . ALA A 1 373 ? 8.701 15.700 -8.044 1.00 97.56 373 ALA A O 1
ATOM 2902 N N . GLU A 1 374 ? 10.162 17.107 -8.999 1.00 97.25 374 GLU A N 1
ATOM 2903 C CA . GLU A 1 374 ? 9.320 18.288 -9.075 1.00 97.25 374 GLU A CA 1
ATOM 2904 C C . GLU A 1 374 ? 7.978 17.998 -9.780 1.00 97.25 374 GLU A C 1
ATOM 2906 O O . GLU A 1 374 ? 7.899 17.210 -10.726 1.00 97.25 374 GLU A O 1
ATOM 2911 N N . ASP A 1 375 ? 6.895 18.660 -9.354 1.00 93.62 375 ASP A N 1
ATOM 2912 C CA . ASP A 1 375 ? 5.521 18.364 -9.813 1.00 93.62 375 ASP A CA 1
ATOM 2913 C C . ASP A 1 375 ? 5.291 18.542 -11.329 1.00 93.62 375 ASP A C 1
ATOM 2915 O O . ASP A 1 375 ? 4.294 18.048 -11.874 1.00 93.62 375 ASP A O 1
ATOM 2919 N N . TYR A 1 376 ? 6.216 19.214 -12.023 1.00 93.88 376 TYR A N 1
ATOM 2920 C CA . TYR A 1 376 ? 6.207 19.348 -13.477 1.00 93.88 376 TYR A CA 1
ATOM 2921 C C . TYR A 1 376 ? 6.731 18.100 -14.213 1.00 93.88 376 TYR A C 1
ATOM 2923 O O . TYR A 1 376 ? 6.308 17.868 -15.345 1.00 93.88 376 TYR A O 1
ATOM 2931 N N . HIS A 1 377 ? 7.572 17.262 -13.590 1.00 97.31 377 HIS A N 1
ATOM 2932 C CA . HIS A 1 377 ? 7.965 15.956 -14.144 1.00 97.31 377 HIS A CA 1
ATOM 2933 C C . HIS A 1 377 ? 6.880 14.891 -13.949 1.00 97.31 377 HIS A C 1
ATOM 2935 O O . HIS A 1 377 ? 6.741 13.995 -14.780 1.00 97.31 377 HIS A O 1
ATOM 2941 N N . GLN A 1 378 ? 6.104 15.000 -12.869 1.00 97.00 378 GLN A N 1
ATOM 2942 C CA . GLN A 1 378 ? 5.058 14.042 -12.510 1.00 97.00 378 GLN A CA 1
ATOM 2943 C C . GLN A 1 378 ? 4.009 13.941 -13.625 1.00 97.00 378 GLN A C 1
ATOM 2945 O O . GLN A 1 378 ? 3.385 14.941 -13.983 1.00 97.00 378 GLN A O 1
ATOM 2950 N N . GLN A 1 379 ? 3.786 12.748 -14.172 1.00 96.25 379 GLN A N 1
ATOM 2951 C CA . GLN A 1 379 ? 2.828 12.459 -15.244 1.00 96.25 379 GLN A CA 1
ATOM 2952 C C . GLN A 1 379 ? 3.022 13.325 -16.505 1.00 96.25 379 GLN A C 1
ATOM 2954 O O . GLN A 1 379 ? 2.056 13.623 -17.214 1.00 96.25 379 GLN A O 1
ATOM 2959 N N . TYR A 1 380 ? 4.261 13.740 -16.798 1.00 96.31 380 TYR A N 1
ATOM 2960 C CA . TYR A 1 380 ? 4.593 14.731 -17.832 1.00 96.31 380 TYR A CA 1
ATOM 2961 C C . TYR A 1 380 ? 3.933 14.458 -19.195 1.00 96.31 380 TYR A C 1
ATOM 2963 O O . TYR A 1 380 ? 3.282 15.337 -19.762 1.00 96.31 380 TYR A O 1
ATOM 2971 N N . LEU A 1 381 ? 4.031 13.225 -19.707 1.00 96.50 381 LEU A N 1
ATOM 2972 C CA . LEU A 1 381 ? 3.469 12.851 -21.015 1.00 96.50 381 LEU A CA 1
ATOM 2973 C C . LEU A 1 381 ? 1.934 12.771 -21.015 1.00 96.50 381 LEU A C 1
ATOM 2975 O O . LEU A 1 381 ? 1.306 13.104 -22.021 1.00 96.50 381 LEU A O 1
ATOM 2979 N N . ALA A 1 382 ? 1.322 12.389 -19.891 1.00 93.88 382 ALA A N 1
ATOM 2980 C CA . ALA A 1 382 ? -0.132 12.397 -19.732 1.00 93.88 382 ALA A CA 1
ATOM 2981 C C . ALA A 1 382 ? -0.690 13.831 -19.621 1.00 93.88 382 ALA A C 1
ATOM 2983 O O . ALA A 1 382 ? -1.808 14.092 -20.054 1.00 93.88 382 ALA A O 1
ATOM 2984 N N . LYS A 1 383 ? 0.112 14.778 -19.112 1.00 94.06 383 LYS A N 1
ATOM 2985 C CA . LYS A 1 383 ? -0.194 16.220 -19.057 1.00 94.06 383 LYS A CA 1
ATOM 2986 C C . LYS A 1 383 ? 0.051 16.966 -20.383 1.00 94.06 383 LYS A C 1
ATOM 2988 O O . LYS A 1 383 ? -0.250 18.152 -20.465 1.00 94.06 383 LYS A O 1
ATOM 2993 N N . GLY A 1 384 ? 0.581 16.301 -21.417 1.00 89.75 384 GLY A N 1
ATOM 2994 C CA . GLY A 1 384 ? 0.841 16.886 -22.745 1.00 89.75 384 GLY A CA 1
ATOM 2995 C C . GLY A 1 384 ? 2.312 16.978 -23.155 1.00 89.75 384 GLY A C 1
ATOM 2996 O O . GLY A 1 384 ? 2.611 17.204 -24.331 1.00 89.75 384 GLY A O 1
ATOM 2997 N N . GLY A 1 385 ? 3.235 16.790 -22.210 1.00 89.75 385 GLY A N 1
ATOM 2998 C CA . GLY A 1 385 ? 4.670 16.959 -22.414 1.00 89.75 385 GLY A CA 1
ATOM 2999 C C . GLY A 1 385 ? 5.038 18.304 -23.055 1.00 89.75 385 GLY A C 1
ATOM 3000 O O . GLY A 1 385 ? 4.316 19.296 -22.948 1.00 89.75 385 GLY A O 1
ATOM 3001 N N . ARG A 1 386 ? 6.157 18.333 -23.787 1.00 84.69 386 ARG A N 1
ATOM 3002 C CA . ARG A 1 386 ? 6.686 19.549 -24.435 1.00 84.69 386 ARG A CA 1
ATOM 3003 C C . ARG A 1 386 ? 5.743 20.179 -25.469 1.00 84.69 386 ARG A C 1
ATOM 3005 O O . ARG A 1 386 ? 5.827 21.379 -25.711 1.00 84.69 386 ARG A O 1
ATOM 3012 N N . PHE A 1 387 ? 4.899 19.375 -26.114 1.00 86.06 387 PHE A N 1
ATOM 3013 C CA . PHE A 1 387 ? 4.117 19.783 -27.287 1.00 86.06 387 PHE A CA 1
ATOM 3014 C C . PHE A 1 387 ? 2.614 19.956 -27.006 1.00 86.06 387 PHE A C 1
ATOM 3016 O O . PHE A 1 387 ? 1.860 20.219 -27.937 1.00 86.06 387 PHE A O 1
ATOM 3023 N N . GLY A 1 388 ? 2.166 19.783 -25.757 1.00 87.25 388 GLY A N 1
ATOM 3024 C CA . GLY A 1 388 ? 0.747 19.851 -25.374 1.00 87.25 388 GLY A CA 1
ATOM 3025 C C . GLY A 1 388 ? -0.109 18.658 -25.830 1.00 87.25 388 GLY A C 1
ATOM 3026 O O . GLY A 1 388 ? -1.314 18.642 -25.593 1.00 87.25 388 GLY A O 1
ATOM 3027 N N . ASN A 1 389 ? 0.492 17.643 -26.455 1.00 88.88 389 ASN A N 1
ATOM 3028 C CA . ASN A 1 389 ? -0.199 16.466 -26.980 1.00 88.88 389 ASN A CA 1
ATOM 3029 C C . ASN A 1 389 ? -0.216 15.351 -25.927 1.00 88.88 389 ASN A C 1
ATOM 3031 O O . ASN A 1 389 ? 0.730 14.568 -25.823 1.00 88.88 389 ASN A O 1
ATOM 3035 N N . ALA A 1 390 ? -1.284 15.306 -25.127 1.00 93.38 390 ALA A N 1
ATOM 3036 C CA . ALA A 1 390 ? -1.441 14.328 -24.053 1.00 93.38 390 ALA A CA 1
ATOM 3037 C C . ALA A 1 390 ? -1.474 12.894 -24.595 1.00 93.38 390 ALA A C 1
ATOM 3039 O O . ALA A 1 390 ? -2.215 12.583 -25.527 1.00 93.38 390 ALA A O 1
ATOM 3040 N N . GLN A 1 391 ? -0.680 12.012 -23.990 1.00 95.88 391 GLN A N 1
ATOM 3041 C CA . GLN A 1 391 ? -0.687 10.584 -24.295 1.00 95.88 391 GLN A CA 1
ATOM 3042 C C . GLN A 1 391 ? -1.553 9.845 -23.277 1.00 95.88 391 GLN A C 1
ATOM 3044 O O . GLN A 1 391 ? -1.456 10.088 -22.075 1.00 95.88 391 GLN A O 1
ATOM 3049 N N . SER A 1 392 ? -2.404 8.931 -23.751 1.00 95.88 392 SER A N 1
ATOM 3050 C CA . SER A 1 392 ? -3.359 8.238 -22.883 1.00 95.88 392 SER A CA 1
ATOM 3051 C C . SER A 1 392 ? -2.646 7.419 -21.804 1.00 95.88 392 SER A C 1
ATOM 3053 O O . SER A 1 392 ? -1.813 6.570 -22.121 1.00 95.88 392 SER A O 1
ATOM 3055 N N . ALA A 1 393 ? -3.010 7.644 -20.540 1.00 94.94 393 ALA A N 1
ATOM 3056 C CA . ALA A 1 393 ? -2.595 6.849 -19.381 1.00 94.94 393 ALA A CA 1
ATOM 3057 C C . ALA A 1 393 ? -3.611 5.737 -19.028 1.00 94.94 393 ALA A C 1
ATOM 3059 O O . ALA A 1 393 ? -3.529 5.131 -17.961 1.00 94.94 393 ALA A O 1
ATOM 3060 N N . ALA A 1 394 ? -4.596 5.480 -19.899 1.00 92.81 394 ALA A N 1
ATOM 3061 C CA . ALA A 1 394 ? -5.649 4.501 -19.646 1.00 92.81 394 ALA A CA 1
ATOM 3062 C C . ALA A 1 394 ? -5.091 3.078 -19.471 1.00 92.81 394 ALA A C 1
ATOM 3064 O O . ALA A 1 394 ? -4.152 2.662 -20.156 1.00 92.81 394 ALA A O 1
ATOM 3065 N N . LYS A 1 395 ? -5.703 2.307 -18.565 1.00 93.69 395 LYS A N 1
ATOM 3066 C CA . LYS A 1 395 ? -5.307 0.921 -18.295 1.00 93.69 395 LYS A CA 1
ATOM 3067 C C . LYS A 1 395 ? -5.465 0.058 -19.548 1.00 93.69 395 LYS A C 1
ATOM 3069 O O . LYS A 1 395 ? -6.519 0.065 -20.172 1.00 93.69 395 LYS A O 1
ATOM 3074 N N . GLY A 1 396 ? -4.414 -0.677 -19.900 1.00 90.50 396 GLY A N 1
ATOM 3075 C CA . GLY A 1 396 ? -4.347 -1.502 -21.107 1.00 90.50 396 GLY A CA 1
ATOM 3076 C C . GLY A 1 396 ? -4.023 -0.750 -22.404 1.00 90.50 396 GLY A C 1
ATOM 3077 O O . GLY A 1 396 ? -3.990 -1.392 -23.447 1.00 90.50 396 GLY A O 1
ATOM 3078 N N . CYS A 1 397 ? -3.768 0.565 -22.373 1.00 92.62 397 CYS A N 1
ATOM 3079 C CA . CYS A 1 397 ? -3.378 1.319 -23.569 1.00 92.62 397 CYS A CA 1
ATOM 3080 C C . CYS A 1 397 ? -2.014 0.854 -24.113 1.00 92.62 397 CYS A C 1
ATOM 3082 O O . CYS A 1 397 ? -1.008 0.875 -23.400 1.00 92.62 397 CYS A O 1
ATOM 3084 N N . ASP A 1 398 ? -1.976 0.477 -25.389 1.00 92.06 398 ASP A N 1
ATOM 3085 C CA . ASP A 1 398 ? -0.820 -0.079 -26.100 1.00 92.06 398 ASP A CA 1
ATOM 3086 C C . ASP A 1 398 ? -0.219 0.872 -27.155 1.00 92.06 398 ASP A C 1
ATOM 3088 O O . ASP A 1 398 ? 0.761 0.524 -27.815 1.00 92.06 398 ASP A O 1
ATOM 3092 N N . GLU A 1 399 ? -0.743 2.099 -27.278 1.00 93.12 399 GLU A N 1
ATOM 3093 C CA . GLU A 1 399 ? -0.213 3.126 -28.184 1.00 93.12 399 GLU A CA 1
ATOM 3094 C C . GLU A 1 399 ? 1.290 3.384 -27.946 1.00 93.12 399 GLU A C 1
ATOM 3096 O O . GLU A 1 399 ? 1.697 3.545 -26.792 1.00 93.12 399 GLU A O 1
ATOM 3101 N N . PRO A 1 400 ? 2.133 3.517 -28.988 1.00 91.75 400 PRO A N 1
ATOM 3102 C CA . PRO A 1 400 ? 3.555 3.805 -28.810 1.00 91.75 400 PRO A CA 1
ATOM 3103 C C . PRO A 1 400 ? 3.816 5.079 -27.990 1.00 91.75 400 PRO A C 1
ATOM 3105 O O . PRO A 1 400 ? 3.354 6.164 -28.347 1.00 91.75 400 PRO A O 1
ATOM 3108 N N . ILE A 1 401 ? 4.590 4.943 -26.909 1.00 91.81 401 ILE A N 1
ATOM 3109 C CA . ILE A 1 401 ? 4.991 6.060 -26.043 1.00 91.81 401 ILE A CA 1
ATOM 3110 C C . ILE A 1 401 ? 6.095 6.874 -26.726 1.00 91.81 401 ILE A C 1
ATOM 3112 O O . ILE A 1 401 ? 7.123 6.329 -27.128 1.00 91.81 401 ILE A O 1
ATOM 3116 N N . ARG A 1 402 ? 5.894 8.191 -26.817 1.00 88.75 402 ARG A N 1
ATOM 3117 C CA . ARG A 1 402 ? 6.826 9.166 -27.403 1.00 88.75 402 ARG A CA 1
ATOM 3118 C C . ARG A 1 402 ? 7.308 10.141 -26.326 1.00 88.75 402 ARG A C 1
ATOM 3120 O O . ARG A 1 402 ? 6.546 11.014 -25.918 1.00 88.75 402 ARG A O 1
ATOM 3127 N N . CYS A 1 403 ? 8.558 10.014 -25.870 1.00 78.06 403 CYS A N 1
ATOM 3128 C CA . CYS A 1 403 ? 9.162 10.989 -24.945 1.00 78.06 403 CYS A CA 1
ATOM 3129 C C . CYS A 1 403 ? 9.647 12.254 -25.669 1.00 78.06 403 CYS A C 1
ATOM 3131 O O . CYS A 1 403 ? 9.334 13.366 -25.251 1.00 78.06 403 CYS A O 1
ATOM 3133 N N . TYR A 1 404 ? 10.391 12.081 -26.768 1.00 67.12 404 TYR A N 1
ATOM 3134 C CA . TYR A 1 404 ? 11.146 13.148 -27.438 1.00 67.12 404 TYR A CA 1
ATOM 3135 C C . TYR A 1 404 ? 10.885 13.214 -28.955 1.00 67.12 404 TYR A C 1
ATOM 3137 O O . TYR A 1 404 ? 11.825 13.323 -29.739 1.00 67.12 404 TYR A O 1
ATOM 3145 N N . GLY A 1 405 ? 9.606 13.193 -29.352 1.00 46.81 405 GLY A N 1
ATOM 3146 C CA . GLY A 1 405 ? 9.171 13.235 -30.760 1.00 46.81 405 GLY A CA 1
ATOM 3147 C C . GLY A 1 405 ? 8.909 11.854 -31.342 1.00 46.81 405 GLY A C 1
ATOM 3148 O O . GLY A 1 405 ? 9.890 11.112 -31.540 1.00 46.81 405 GLY A O 1
#

pLDDT: mean 79.9, std 24.01, range [24.62, 98.75]